Protein AF-A0A4Q3MB94-F1 (afdb_monomer_lite)

Foldseek 3Di:
DVVLVCLQPPPDDPFDKDADFFKDWDDKFKAELVRHTALEYEFFGKIKIKTKMAGHDDWDPFFKKKKKWKAASNPRHTAEIDILLAADPVGDLVCSCVDPQRHTDDRIWMKMWIFSGDWGFFHKIFMKMFMDRSHHPDPDTNMITPSRDMGGYDYPLEGDDGDDYTD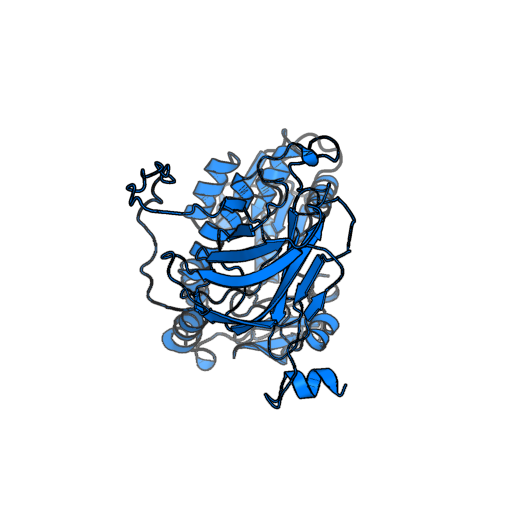IDMDIGDDDPDDDDDDDDDDDDPDDPDDPPDQDPCPGSYVLRVCCCLCVNPQVPPPNFAFDPAQLLPRHFDWDWDDDDSNWTKTAGPPQRKIFGGSAGDPVSVVPSCSDNVVVCCCVPQQLVCCVVPQQDDPDFDHSVVLLVVLCVQCPPPLEWEEEEEQCFLCSSLLSSCVNRVRYQGAYAHPDVVSVVNNCVRRVHHYDYDFLVVCVVVVAATLEYEYTAPLQQDLNNNVNQVSVVSRYDVNGDYYYGADADDPCQCVVCVNVRPSDDPPRRGIHDHPSSVD

Radius of gyration: 27.0 Å; chains: 1; bounding box: 69×57×75 Å

Structure (mmCIF, N/CA/C/O backbone):
data_AF-A0A4Q3MB94-F1
#
_entry.id   AF-A0A4Q3MB94-F1
#
loop_
_atom_site.group_PDB
_atom_site.id
_atom_site.type_symbol
_atom_site.label_atom_id
_atom_site.label_alt_id
_atom_site.label_comp_id
_atom_site.label_asym_id
_atom_site.label_entity_id
_atom_site.label_seq_id
_atom_site.pdbx_PDB_ins_code
_atom_site.Cartn_x
_atom_site.Cartn_y
_atom_site.Cartn_z
_atom_site.occupancy
_atom_site.B_iso_or_equiv
_atom_site.auth_seq_id
_atom_site.auth_comp_id
_atom_site.auth_asym_id
_atom_site.auth_atom_id
_atom_site.pdbx_PDB_model_num
ATOM 1 N N . PRO A 1 1 ? 1.533 -12.052 -34.685 1.00 38.78 1 PRO A N 1
ATOM 2 C CA . PRO A 1 1 ? 1.766 -13.422 -34.152 1.00 38.78 1 PRO A CA 1
ATOM 3 C C . PRO A 1 1 ? 3.109 -14.040 -34.579 1.00 38.78 1 PRO A C 1
ATOM 5 O O . PRO A 1 1 ? 3.791 -14.595 -33.728 1.00 38.78 1 PRO A O 1
ATOM 8 N N . SER A 1 2 ? 3.516 -13.922 -35.853 1.00 39.12 2 SER A N 1
ATOM 9 C CA . SER A 1 2 ? 4.799 -14.460 -36.348 1.00 39.12 2 SER A CA 1
ATOM 10 C C . SER A 1 2 ? 6.030 -13.709 -35.822 1.00 39.12 2 SER A C 1
ATOM 12 O O . SER A 1 2 ? 7.020 -14.343 -35.480 1.00 39.12 2 SER A O 1
ATOM 14 N N . THR A 1 3 ? 5.953 -12.384 -35.668 1.00 46.66 3 THR A N 1
ATOM 15 C CA . THR A 1 3 ? 7.092 -11.554 -35.234 1.00 46.66 3 THR A CA 1
ATOM 16 C C . THR A 1 3 ? 7.462 -11.766 -33.763 1.00 46.66 3 THR A C 1
ATOM 18 O O . THR A 1 3 ? 8.635 -11.872 -33.438 1.00 46.66 3 THR A O 1
ATOM 21 N N . ILE A 1 4 ? 6.472 -11.895 -32.870 1.00 41.09 4 ILE A N 1
ATOM 22 C CA . ILE A 1 4 ? 6.703 -12.106 -31.426 1.00 41.09 4 ILE A CA 1
ATOM 23 C C . ILE A 1 4 ? 7.358 -13.471 -31.179 1.00 41.09 4 ILE A C 1
ATOM 25 O O . ILE A 1 4 ? 8.322 -13.568 -30.427 1.00 41.09 4 ILE A O 1
ATOM 29 N N . LYS A 1 5 ? 6.896 -14.515 -31.879 1.00 41.28 5 LYS A N 1
ATOM 30 C CA . LYS A 1 5 ? 7.443 -15.870 -31.748 1.00 41.28 5 LYS A CA 1
ATOM 31 C C . LYS A 1 5 ? 8.888 -15.967 -32.266 1.00 41.28 5 LYS A C 1
ATOM 33 O O . LYS A 1 5 ? 9.725 -16.582 -31.619 1.00 41.28 5 LYS A O 1
ATOM 38 N N . GLN A 1 6 ? 9.203 -15.268 -33.362 1.00 44.19 6 GLN A N 1
ATOM 39 C CA . GLN A 1 6 ? 10.567 -15.165 -33.902 1.00 44.19 6 GLN A CA 1
ATOM 40 C C . GLN A 1 6 ? 11.529 -14.387 -32.985 1.00 44.19 6 GLN A C 1
ATOM 42 O O . GLN A 1 6 ? 12.688 -14.772 -32.864 1.00 44.19 6 GLN A O 1
ATOM 47 N N . ILE A 1 7 ? 11.055 -13.335 -32.303 1.00 48.28 7 ILE A N 1
ATOM 48 C CA . ILE A 1 7 ? 11.844 -12.580 -31.308 1.00 48.28 7 ILE A CA 1
ATOM 49 C C . ILE A 1 7 ? 12.162 -13.452 -30.077 1.00 48.28 7 ILE A C 1
ATOM 51 O O . ILE A 1 7 ? 13.262 -13.372 -29.530 1.00 48.28 7 ILE A O 1
ATOM 55 N N . MET A 1 8 ? 11.220 -14.301 -29.653 1.00 45.75 8 MET A N 1
ATOM 56 C CA . MET A 1 8 ? 11.361 -15.156 -28.467 1.00 45.75 8 MET A CA 1
ATOM 57 C C . MET A 1 8 ? 12.221 -16.412 -28.694 1.00 45.75 8 MET A C 1
ATOM 59 O O . MET A 1 8 ? 12.907 -16.846 -27.774 1.00 45.75 8 MET A O 1
ATOM 63 N N . GLU A 1 9 ? 12.216 -16.999 -29.896 1.00 44.31 9 GLU A N 1
ATOM 64 C CA . GLU A 1 9 ? 12.863 -18.296 -30.183 1.00 44.31 9 GLU A CA 1
ATOM 65 C C . GLU A 1 9 ? 14.359 -18.196 -30.561 1.00 44.31 9 GLU A C 1
ATOM 67 O O . GLU A 1 9 ? 14.967 -19.189 -30.953 1.00 44.31 9 GLU A O 1
ATOM 72 N N . GLY A 1 10 ? 14.993 -17.018 -30.453 1.00 45.28 10 GLY A N 1
ATOM 73 C CA . GLY A 1 10 ? 16.437 -16.834 -30.706 1.00 45.28 10 GLY A CA 1
ATOM 74 C C . GLY A 1 10 ? 16.885 -17.069 -32.160 1.00 45.28 10 GLY A C 1
ATOM 75 O O . GLY A 1 10 ? 18.055 -16.874 -32.494 1.00 45.28 10 GLY A O 1
ATOM 76 N N . GLY A 1 11 ? 15.957 -17.450 -33.039 1.00 36.31 11 GLY A N 1
ATOM 77 C CA . GLY A 1 11 ? 16.162 -17.660 -34.464 1.00 36.31 11 GLY A CA 1
ATOM 78 C C . GLY A 1 11 ? 16.053 -16.356 -35.244 1.00 36.31 11 GLY A C 1
ATOM 79 O O . GLY A 1 11 ? 15.014 -16.072 -35.825 1.00 36.31 11 GLY A O 1
ATOM 80 N N . GLY A 1 12 ? 17.141 -15.583 -35.263 1.00 44.78 12 GLY A N 1
ATOM 81 C CA . GLY A 1 12 ? 17.424 -14.578 -36.292 1.00 44.78 12 GLY A CA 1
ATOM 82 C C . GLY A 1 12 ? 16.349 -13.513 -36.516 1.00 44.78 12 GLY A C 1
ATOM 83 O O . GLY A 1 12 ? 15.660 -13.527 -37.531 1.00 44.78 12 GLY A O 1
ATOM 84 N N . THR A 1 13 ? 16.274 -12.515 -35.639 1.00 44.19 13 THR A N 1
ATOM 85 C CA . THR A 1 13 ? 15.632 -11.238 -35.976 1.00 44.19 13 THR A CA 1
ATOM 86 C C . THR A 1 13 ? 16.711 -10.213 -36.282 1.00 44.19 13 THR A C 1
ATOM 88 O O . THR A 1 13 ? 17.477 -9.828 -35.395 1.00 44.19 13 THR A O 1
ATOM 91 N N . GLU A 1 14 ? 16.782 -9.769 -37.536 1.00 51.38 14 GLU A N 1
ATOM 92 C CA . GLU A 1 14 ? 17.491 -8.544 -37.908 1.00 51.38 14 GLU A CA 1
ATOM 93 C C . GLU A 1 14 ? 17.065 -7.440 -36.932 1.00 51.38 14 GLU A C 1
ATOM 95 O O . GLU A 1 14 ? 15.876 -7.133 -36.807 1.00 51.38 14 GLU A O 1
ATOM 100 N N . LYS A 1 15 ? 18.011 -6.903 -36.155 1.00 64.88 15 LYS A N 1
ATOM 101 C CA . LYS A 1 15 ? 17.685 -5.902 -35.141 1.00 64.88 15 LYS A CA 1
ATOM 102 C C . LYS A 1 15 ? 17.065 -4.690 -35.835 1.00 64.88 15 LYS A C 1
ATOM 104 O O . LYS A 1 15 ? 17.734 -4.044 -36.639 1.00 64.88 15 LYS A O 1
ATOM 109 N N . GLN A 1 16 ? 15.810 -4.372 -35.524 1.00 67.44 16 GLN A N 1
ATOM 110 C CA . GLN A 1 16 ? 15.104 -3.289 -36.204 1.00 67.44 16 GLN A CA 1
ATOM 111 C C . GLN A 1 16 ? 15.682 -1.932 -35.797 1.00 67.44 16 GLN A C 1
ATOM 113 O O . GLN A 1 16 ? 15.709 -1.568 -34.616 1.00 67.44 16 GLN A O 1
ATOM 118 N N . VAL A 1 17 ? 16.153 -1.190 -36.798 1.00 79.69 17 VAL A N 1
ATOM 119 C CA . VAL A 1 17 ? 16.665 0.172 -36.654 1.00 79.69 17 VAL A CA 1
ATOM 120 C C . VAL A 1 17 ? 15.902 1.066 -37.623 1.00 79.69 17 VAL A C 1
ATOM 122 O O . VAL A 1 17 ? 15.986 0.896 -38.836 1.00 79.69 17 VAL A O 1
ATOM 125 N N . PHE A 1 18 ? 15.165 2.027 -37.081 1.00 78.19 18 PHE A N 1
ATOM 126 C CA . PHE A 1 18 ? 14.428 3.028 -37.840 1.00 78.19 18 PHE A CA 1
ATOM 127 C C . PHE A 1 18 ? 15.259 4.305 -37.892 1.00 78.19 18 PHE A C 1
ATOM 129 O O . PHE A 1 18 ? 15.728 4.765 -36.855 1.00 78.19 18 PHE A O 1
ATOM 136 N N . ARG A 1 19 ? 15.457 4.873 -39.085 1.00 86.88 19 ARG A N 1
ATOM 137 C CA . ARG A 1 19 ? 16.265 6.082 -39.306 1.00 86.88 19 ARG A CA 1
ATOM 138 C C . ARG A 1 19 ? 15.485 7.071 -40.157 1.00 86.88 19 ARG A C 1
ATOM 140 O O . ARG A 1 19 ? 14.988 6.694 -41.216 1.00 86.88 19 ARG A O 1
ATOM 147 N N . ARG A 1 20 ? 15.390 8.321 -39.707 1.00 78.38 20 ARG A N 1
ATOM 148 C CA . ARG A 1 20 ? 14.657 9.380 -40.421 1.00 78.38 20 ARG A CA 1
ATOM 149 C C . ARG A 1 20 ? 15.369 10.732 -40.426 1.00 78.38 20 ARG A C 1
ATOM 151 O O . ARG A 1 20 ? 15.092 11.543 -41.302 1.00 78.38 20 ARG A O 1
ATOM 158 N N . GLY A 1 21 ? 16.270 10.985 -39.479 1.00 72.62 21 GLY A N 1
ATOM 159 C CA . GLY A 1 21 ? 16.917 12.289 -39.327 1.00 72.62 21 GLY A CA 1
ATOM 160 C C . GLY A 1 21 ? 18.440 12.235 -39.298 1.00 72.62 21 GLY A C 1
ATOM 161 O O . GLY A 1 21 ? 19.020 11.175 -39.517 1.00 72.62 21 GLY A O 1
ATOM 162 N N . PRO A 1 22 ? 19.097 13.378 -39.034 1.00 90.25 22 PRO A N 1
ATOM 163 C CA . PRO A 1 22 ? 20.539 13.512 -39.221 1.00 90.25 22 PRO A CA 1
ATOM 164 C C . PRO A 1 22 ? 21.366 12.897 -38.086 1.00 90.25 22 PRO A C 1
ATOM 166 O O . PRO A 1 22 ? 22.579 12.804 -38.218 1.00 90.25 22 PRO A O 1
ATOM 169 N N . VAL A 1 23 ? 20.751 12.510 -36.963 1.00 92.94 23 VAL A N 1
ATOM 170 C CA . VAL A 1 23 ? 21.463 11.999 -35.782 1.00 92.94 23 VAL A CA 1
ATOM 171 C C . VAL A 1 23 ? 21.352 10.481 -35.708 1.00 92.94 23 VAL A C 1
ATOM 173 O O . VAL A 1 23 ? 20.250 9.935 -35.658 1.00 92.94 23 VAL A O 1
ATOM 176 N N . PHE A 1 24 ? 22.499 9.812 -35.639 1.00 94.50 24 PHE A N 1
ATOM 177 C CA . PHE A 1 24 ? 22.624 8.359 -35.648 1.00 94.50 24 PHE A CA 1
ATOM 178 C C . PHE A 1 24 ? 23.296 7.857 -34.377 1.00 94.50 24 PHE A C 1
ATOM 180 O O . PHE A 1 24 ? 24.235 8.475 -33.872 1.00 94.50 24 PHE A O 1
ATOM 187 N N . ILE A 1 25 ? 22.848 6.704 -33.889 1.00 94.69 25 ILE A N 1
ATOM 188 C CA . ILE A 1 25 ? 23.433 6.053 -32.712 1.00 94.69 25 ILE A CA 1
ATOM 189 C C . ILE A 1 25 ? 24.682 5.277 -33.158 1.00 94.69 25 ILE A C 1
ATOM 191 O O . ILE A 1 25 ? 24.613 4.423 -34.040 1.00 94.69 25 ILE A O 1
ATOM 195 N N . GLU A 1 26 ? 25.828 5.528 -32.535 1.00 93.81 26 GLU A N 1
ATOM 196 C CA . GLU A 1 26 ? 27.071 4.787 -32.790 1.00 93.81 26 GLU A CA 1
ATOM 197 C C . GLU A 1 26 ? 27.195 3.588 -31.852 1.00 93.81 26 GLU A C 1
ATOM 199 O O . GLU A 1 26 ? 27.333 2.448 -32.298 1.00 93.81 26 GLU A O 1
ATOM 204 N N . SER A 1 27 ? 27.078 3.831 -30.547 1.00 92.81 27 SER A N 1
ATOM 205 C CA . SER A 1 27 ? 27.132 2.794 -29.520 1.00 92.81 27 SER A CA 1
ATOM 206 C C . SER A 1 27 ? 26.180 3.102 -28.374 1.00 92.81 27 SER A C 1
ATOM 208 O O . SER A 1 27 ? 25.822 4.254 -28.121 1.00 92.81 27 SER A O 1
ATOM 210 N N . VAL A 1 28 ? 25.768 2.042 -27.683 1.00 94.44 28 VAL A N 1
ATOM 211 C CA . VAL A 1 28 ? 25.044 2.133 -26.417 1.00 94.44 28 VAL A CA 1
ATOM 212 C C . VAL A 1 28 ? 25.734 1.209 -25.433 1.00 94.44 28 VAL A C 1
ATOM 214 O O . VAL A 1 28 ? 25.935 0.032 -25.731 1.00 94.44 28 VAL A O 1
ATOM 217 N N . GLU A 1 29 ? 26.101 1.759 -24.286 1.00 95.31 29 GLU A N 1
ATOM 218 C CA . GLU A 1 29 ? 26.807 1.065 -23.214 1.00 95.31 29 GLU A CA 1
ATOM 219 C C . GLU A 1 29 ? 26.029 1.268 -21.913 1.00 95.31 29 GLU A C 1
ATOM 221 O O . GLU A 1 29 ? 25.601 2.382 -21.607 1.00 95.31 29 GLU A O 1
ATOM 226 N N . MET A 1 30 ? 25.824 0.186 -21.165 1.00 93.81 30 MET A N 1
ATOM 227 C CA . MET A 1 30 ? 25.237 0.232 -19.827 1.00 93.81 30 MET A CA 1
ATOM 228 C C . MET A 1 30 ? 26.349 0.107 -18.795 1.00 93.81 30 MET A C 1
ATOM 230 O O . MET A 1 30 ? 27.268 -0.686 -18.993 1.00 93.81 30 MET A O 1
ATOM 234 N N . PHE A 1 31 ? 26.261 0.880 -17.718 1.00 95.44 31 PHE A N 1
ATOM 235 C CA . PHE A 1 31 ? 27.210 0.844 -16.609 1.00 95.44 31 PHE A CA 1
ATOM 236 C C . PHE A 1 31 ? 26.470 0.549 -15.311 1.00 95.44 31 PHE A C 1
ATOM 238 O O . PHE A 1 31 ? 25.398 1.113 -15.065 1.00 95.44 31 PHE A O 1
ATOM 245 N N . ASP A 1 32 ? 27.046 -0.324 -14.493 1.00 91.38 32 ASP A N 1
ATOM 246 C CA . ASP A 1 32 ? 26.518 -0.662 -13.177 1.00 91.38 32 ASP A CA 1
ATOM 247 C C . ASP A 1 32 ? 26.828 0.422 -12.126 1.00 91.38 32 ASP A C 1
ATOM 249 O O . ASP A 1 32 ? 27.330 1.509 -12.424 1.00 91.38 32 ASP A O 1
ATOM 253 N N . ALA A 1 33 ? 26.526 0.123 -10.863 1.00 87.25 33 ALA A N 1
ATOM 254 C CA . ALA A 1 33 ? 26.744 1.039 -9.750 1.00 87.25 33 ALA A CA 1
ATOM 255 C C . ALA A 1 33 ? 28.218 1.299 -9.411 1.00 87.25 33 ALA A C 1
ATOM 257 O O . ALA A 1 33 ? 28.510 2.289 -8.740 1.00 87.25 33 ALA A O 1
ATOM 258 N N . ALA A 1 34 ? 29.135 0.429 -9.843 1.00 89.25 34 ALA A N 1
ATOM 259 C CA . ALA A 1 34 ? 30.570 0.668 -9.736 1.00 89.25 34 ALA A CA 1
ATOM 260 C C . ALA A 1 34 ? 31.085 1.553 -10.886 1.00 89.25 34 ALA A C 1
ATOM 262 O O . ALA A 1 34 ? 32.227 2.008 -10.841 1.00 89.25 34 ALA A O 1
ATOM 263 N N . GLY A 1 35 ? 30.241 1.841 -11.883 1.00 89.88 35 GLY A N 1
ATOM 264 C CA . GLY A 1 35 ? 30.627 2.548 -13.098 1.00 89.88 35 GLY A CA 1
ATOM 265 C C . GLY A 1 35 ? 31.312 1.640 -14.118 1.00 89.88 35 GLY A C 1
ATOM 266 O O . GLY A 1 35 ? 31.934 2.153 -15.047 1.00 89.88 35 GLY A O 1
ATOM 267 N N . GLU A 1 36 ? 31.199 0.318 -13.965 1.00 93.56 36 GLU A N 1
ATOM 268 C CA . GLU A 1 36 ? 31.790 -0.658 -14.876 1.00 93.56 36 GLU A CA 1
ATOM 269 C C . GLU A 1 36 ? 30.792 -1.043 -15.980 1.00 93.56 36 GLU A C 1
ATOM 271 O O . GLU A 1 36 ? 29.594 -1.186 -15.702 1.00 93.56 36 GLU A O 1
ATOM 276 N N . PRO A 1 37 ? 31.238 -1.215 -17.242 1.00 94.62 37 PRO A N 1
ATOM 277 C CA . PRO A 1 37 ? 30.371 -1.673 -18.321 1.00 94.62 37 PRO A CA 1
ATOM 278 C C . PRO A 1 37 ? 29.729 -3.023 -17.986 1.00 94.62 37 PRO A C 1
ATOM 280 O O . PRO A 1 37 ? 30.418 -4.033 -17.837 1.00 94.62 37 PRO A O 1
ATOM 283 N N . SER A 1 38 ? 28.402 -3.061 -17.903 1.00 93.19 38 SER A N 1
ATOM 284 C CA . SER A 1 38 ? 27.669 -4.268 -17.540 1.00 93.19 38 SER A CA 1
ATOM 285 C C . SER A 1 38 ? 26.251 -4.266 -18.099 1.00 93.19 38 SER A C 1
ATOM 287 O O . SER A 1 38 ? 25.512 -3.290 -17.997 1.00 93.19 38 SER A O 1
ATOM 289 N N . THR A 1 39 ? 25.840 -5.410 -18.647 1.00 91.69 39 THR A N 1
ATOM 290 C CA . THR A 1 39 ? 24.436 -5.718 -18.970 1.00 91.69 39 THR A CA 1
ATOM 291 C C . THR A 1 39 ? 23.754 -6.504 -17.852 1.00 91.69 39 THR A C 1
ATOM 293 O O . THR A 1 39 ? 22.649 -7.005 -18.038 1.00 91.69 39 THR A O 1
ATOM 296 N N . ARG A 1 40 ? 24.418 -6.668 -16.708 1.00 92.81 40 ARG A N 1
ATOM 297 C CA . ARG A 1 40 ? 23.874 -7.278 -15.501 1.00 92.81 40 ARG A CA 1
ATOM 298 C C . ARG A 1 40 ? 23.811 -6.205 -14.426 1.00 92.81 40 ARG A C 1
ATOM 300 O O . ARG A 1 40 ? 24.837 -5.754 -13.923 1.00 92.81 40 ARG A O 1
ATOM 307 N N . LEU A 1 41 ? 22.598 -5.778 -14.123 1.00 90.50 41 LEU A N 1
ATOM 308 C CA . LEU A 1 41 ? 22.312 -4.729 -13.161 1.00 90.50 41 LEU A CA 1
ATOM 309 C C . LEU A 1 41 ? 21.795 -5.339 -11.859 1.00 90.50 41 LEU A C 1
ATOM 311 O O . LEU A 1 41 ? 21.393 -6.499 -11.816 1.00 90.50 41 LEU A O 1
ATOM 315 N N . THR A 1 42 ? 21.783 -4.553 -10.791 1.00 84.81 42 THR A N 1
ATOM 316 C CA . THR A 1 42 ? 21.332 -5.007 -9.474 1.00 84.81 42 THR A CA 1
ATOM 317 C C . THR A 1 42 ? 20.206 -4.112 -8.988 1.00 84.81 42 THR A C 1
ATOM 319 O O . THR A 1 42 ? 20.331 -2.889 -9.025 1.00 84.81 42 THR A O 1
ATOM 322 N N . LEU A 1 43 ? 19.113 -4.717 -8.529 1.00 80.69 43 LEU A N 1
ATOM 323 C CA . LEU A 1 43 ? 17.942 -4.015 -8.008 1.00 80.69 43 LEU A CA 1
ATOM 324 C C . LEU A 1 43 ? 18.328 -2.942 -6.962 1.00 80.69 43 LEU A C 1
ATOM 326 O O . LEU A 1 43 ? 19.235 -3.133 -6.156 1.00 80.69 43 LEU A O 1
ATOM 330 N N . LEU A 1 44 ? 17.659 -1.788 -6.976 1.00 73.88 44 LEU A N 1
ATOM 331 C CA . LEU A 1 44 ? 17.930 -0.616 -6.123 1.00 73.88 44 LEU A CA 1
ATOM 332 C C . LEU A 1 44 ? 19.347 -0.021 -6.205 1.00 73.88 44 LEU A C 1
ATOM 334 O O . LEU A 1 44 ? 19.668 0.899 -5.451 1.00 73.88 44 LEU A O 1
ATOM 338 N N . LYS A 1 45 ? 20.214 -0.509 -7.094 1.00 83.25 45 LYS A N 1
ATOM 339 C CA . LYS A 1 45 ? 21.532 0.084 -7.325 1.00 83.25 45 LYS A CA 1
ATOM 340 C C . LYS A 1 45 ? 21.466 1.069 -8.489 1.00 83.25 45 LYS A C 1
ATOM 342 O O . LYS A 1 45 ? 20.701 0.828 -9.419 1.00 83.25 45 LYS A O 1
ATOM 347 N N . PRO A 1 46 ? 22.221 2.177 -8.458 1.00 87.38 46 PRO A N 1
ATOM 348 C CA . PRO A 1 46 ? 22.258 3.102 -9.580 1.00 87.38 46 PRO A CA 1
ATOM 349 C C . PRO A 1 46 ? 22.816 2.412 -10.826 1.00 87.38 46 PRO A C 1
ATOM 351 O O . PRO A 1 46 ? 23.611 1.477 -10.734 1.00 87.38 46 PRO A O 1
ATOM 354 N N . PHE A 1 47 ? 22.403 2.889 -11.991 1.00 93.00 47 PHE A N 1
ATOM 355 C CA . PHE A 1 47 ? 22.960 2.462 -13.269 1.00 93.00 47 PHE A CA 1
ATOM 356 C C . PHE A 1 47 ? 22.914 3.620 -14.258 1.00 93.00 47 PHE A C 1
ATOM 358 O O . PHE A 1 47 ? 22.177 4.593 -14.069 1.00 93.00 47 PHE A O 1
ATOM 365 N N . SER A 1 48 ? 23.689 3.527 -15.331 1.00 95.00 48 SER A N 1
ATOM 366 C CA . SER A 1 48 ? 23.623 4.515 -16.404 1.00 95.00 48 SER A CA 1
ATOM 367 C C . SER A 1 48 ? 23.615 3.876 -17.781 1.00 95.00 48 SER A C 1
ATOM 369 O O . SER A 1 48 ? 24.098 2.762 -17.979 1.00 95.00 48 SER A O 1
ATOM 371 N N . VAL A 1 49 ? 23.039 4.595 -18.740 1.00 95.25 49 VAL A N 1
ATOM 372 C CA . VAL A 1 49 ? 23.034 4.233 -20.157 1.00 95.25 49 VAL A CA 1
ATOM 373 C C . VAL A 1 49 ? 23.701 5.365 -20.922 1.00 95.25 49 VAL A C 1
ATOM 375 O O . VAL A 1 49 ? 23.168 6.474 -20.983 1.00 95.25 49 VAL A O 1
ATOM 378 N N . ARG A 1 50 ? 24.864 5.093 -21.512 1.00 96.06 50 ARG A N 1
ATOM 379 C CA . ARG A 1 50 ? 25.578 6.034 -22.376 1.00 96.06 50 ARG A CA 1
ATOM 380 C C . ARG A 1 50 ? 25.271 5.733 -23.832 1.00 96.06 50 ARG A C 1
ATOM 382 O O . ARG A 1 50 ? 25.437 4.606 -24.287 1.00 96.06 50 ARG A O 1
ATOM 389 N N . ILE A 1 51 ? 24.870 6.761 -24.565 1.00 96.19 51 ILE A N 1
ATOM 390 C CA . ILE A 1 51 ? 24.509 6.716 -25.979 1.00 96.19 51 ILE A CA 1
ATOM 391 C C . ILE A 1 51 ? 25.503 7.600 -26.720 1.00 96.19 51 ILE A C 1
ATOM 393 O O . 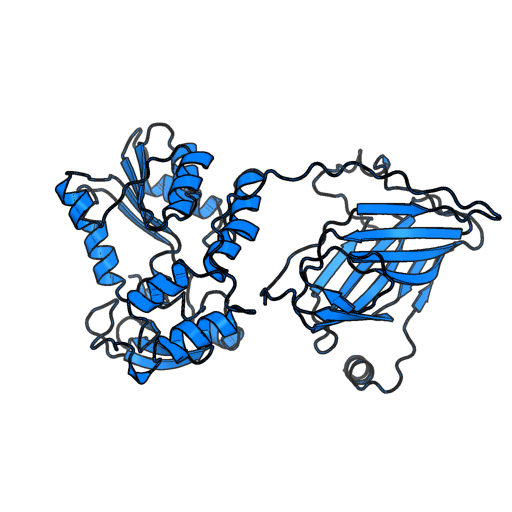ILE A 1 51 ? 25.440 8.826 -26.606 1.00 96.19 51 ILE A O 1
ATOM 397 N N . ARG A 1 52 ? 26.426 7.000 -27.473 1.00 96.19 52 ARG A N 1
ATOM 398 C CA . ARG A 1 52 ? 27.281 7.757 -28.394 1.00 96.19 52 ARG A CA 1
ATOM 399 C C . ARG A 1 52 ? 26.542 7.975 -29.697 1.00 96.19 52 ARG A C 1
ATOM 401 O O . ARG A 1 52 ? 25.874 7.066 -30.193 1.00 96.19 52 ARG A O 1
ATOM 408 N N . TYR A 1 53 ? 26.662 9.175 -30.240 1.00 95.56 53 TYR A N 1
ATOM 409 C CA . TYR A 1 53 ? 25.987 9.559 -31.463 1.00 95.56 53 TYR A CA 1
ATOM 410 C C . TYR A 1 53 ? 26.908 10.341 -32.388 1.00 95.56 53 TYR A C 1
ATOM 412 O O . TYR A 1 53 ? 27.842 11.021 -31.957 1.00 95.56 53 TYR A O 1
ATOM 420 N N . ARG A 1 54 ? 26.557 10.302 -33.668 1.00 95.69 54 ARG A N 1
ATOM 421 C CA . ARG A 1 54 ? 27.118 11.148 -34.718 1.00 95.69 54 ARG A CA 1
ATOM 422 C C . ARG A 1 54 ? 25.993 11.836 -35.469 1.00 95.69 54 ARG A C 1
ATOM 424 O O . ARG A 1 54 ? 24.904 11.280 -35.593 1.00 95.69 54 ARG A O 1
ATOM 431 N N . THR A 1 55 ? 26.267 13.023 -35.979 1.00 93.88 55 THR A N 1
ATOM 432 C CA . THR A 1 55 ? 25.329 13.798 -36.785 1.00 93.88 55 THR A CA 1
ATOM 433 C C . THR A 1 55 ? 25.883 13.932 -38.196 1.00 93.88 55 THR A C 1
ATOM 435 O O . THR A 1 55 ? 27.020 14.362 -38.377 1.00 93.88 55 THR A O 1
ATOM 438 N N . GLU A 1 56 ? 25.092 13.571 -39.200 1.00 92.56 56 GLU A N 1
ATOM 439 C CA . GLU A 1 56 ? 25.421 13.780 -40.609 1.00 92.56 56 GLU A CA 1
ATOM 440 C C . GLU A 1 56 ? 24.616 14.954 -41.174 1.00 92.56 56 GLU A C 1
ATOM 442 O O . GLU A 1 56 ? 23.417 15.082 -40.933 1.00 92.56 56 GLU A O 1
ATOM 447 N N . GLY A 1 57 ? 25.262 15.808 -41.967 1.00 89.38 57 GLY A N 1
ATOM 448 C CA . GLY A 1 57 ? 24.613 16.976 -42.564 1.00 89.38 57 GLY A CA 1
ATOM 449 C C . GLY A 1 57 ? 24.415 18.131 -41.577 1.00 89.38 57 GLY A C 1
ATOM 450 O O . GLY A 1 57 ? 25.267 18.393 -40.727 1.00 89.38 57 GLY A O 1
ATOM 451 N N . ALA A 1 58 ? 23.319 18.876 -41.740 1.00 87.50 58 ALA A N 1
ATOM 452 C CA . ALA A 1 58 ? 23.026 20.036 -40.903 1.00 87.50 58 ALA A CA 1
ATOM 453 C C . ALA A 1 58 ? 22.644 19.613 -39.475 1.00 87.50 58 ALA A C 1
ATOM 455 O O . ALA A 1 58 ? 21.843 18.697 -39.278 1.00 87.50 58 ALA A O 1
ATOM 456 N N . LEU A 1 59 ? 23.196 20.312 -38.479 1.00 88.12 59 LEU A N 1
ATOM 457 C CA . LEU A 1 59 ? 22.842 20.090 -37.079 1.00 88.12 59 LEU A CA 1
ATOM 458 C C . LEU A 1 59 ? 21.365 20.450 -36.840 1.00 88.12 59 LEU A C 1
ATOM 460 O O . LEU A 1 59 ? 20.923 21.504 -37.305 1.00 88.12 59 LEU A O 1
ATOM 464 N N . PRO A 1 60 ? 20.610 19.628 -36.091 1.00 88.50 60 PRO A N 1
ATOM 465 C CA . PRO A 1 60 ? 19.242 19.955 -35.724 1.00 88.50 60 PRO A CA 1
ATOM 466 C C . PRO A 1 60 ? 19.097 21.285 -34.982 1.00 88.50 60 PRO A C 1
ATOM 468 O O . PRO A 1 60 ? 19.911 21.638 -34.124 1.00 88.50 60 PRO A O 1
ATOM 471 N N . GLU A 1 61 ? 17.999 21.990 -35.256 1.00 87.81 61 GLU A N 1
ATOM 472 C CA . GLU A 1 61 ? 17.655 23.207 -34.521 1.00 87.81 61 GLU A CA 1
ATOM 473 C C . GLU A 1 61 ? 17.135 22.921 -33.106 1.00 87.81 61 GLU A C 1
ATOM 475 O O . GLU A 1 61 ? 17.397 23.691 -32.184 1.00 87.81 61 GLU A O 1
ATOM 480 N N . ALA A 1 62 ? 16.412 21.819 -32.914 1.00 88.75 62 ALA A N 1
ATOM 481 C CA . ALA A 1 62 ? 15.968 21.399 -31.592 1.00 88.75 62 ALA A CA 1
ATOM 482 C C . ALA A 1 62 ? 17.148 20.882 -30.754 1.00 88.75 62 ALA A C 1
ATOM 484 O O . ALA A 1 62 ? 18.145 20.379 -31.283 1.00 88.75 62 ALA A O 1
ATOM 485 N N . THR A 1 63 ? 17.024 20.957 -29.426 1.00 92.88 63 THR A N 1
ATOM 486 C CA . THR A 1 63 ? 17.963 20.245 -28.549 1.00 92.88 63 THR A CA 1
ATOM 487 C C . THR A 1 63 ? 17.828 18.734 -28.759 1.00 92.88 63 THR A C 1
ATOM 489 O O . THR A 1 63 ? 16.797 18.248 -29.227 1.00 92.88 63 THR A O 1
ATOM 492 N N . LEU A 1 64 ? 18.894 17.979 -28.505 1.00 93.81 64 LEU A N 1
ATOM 493 C CA . LEU A 1 64 ? 18.906 16.535 -28.698 1.00 93.81 64 LEU A CA 1
ATOM 494 C C . LEU A 1 64 ? 18.307 15.856 -27.469 1.00 93.81 64 LEU A C 1
ATOM 496 O O . LEU A 1 64 ? 18.704 16.137 -26.341 1.00 93.81 64 LEU A O 1
ATOM 500 N N . GLY A 1 65 ? 17.340 14.980 -27.703 1.00 92.25 65 GLY A N 1
ATOM 501 C CA . GLY A 1 65 ? 16.669 14.194 -26.684 1.00 92.25 65 GLY A CA 1
ATOM 502 C C . GLY A 1 65 ? 16.950 12.707 -26.834 1.00 92.25 65 GLY A C 1
ATOM 503 O O . GLY A 1 65 ? 17.376 12.232 -27.891 1.00 92.25 65 GLY A O 1
ATOM 504 N N . ALA A 1 66 ? 16.666 11.974 -25.764 1.00 93.56 66 ALA A N 1
ATOM 505 C CA . ALA A 1 66 ? 16.725 10.525 -25.725 1.00 93.56 66 ALA A CA 1
ATOM 506 C C . ALA A 1 66 ? 15.437 9.960 -25.124 1.00 93.56 66 ALA A C 1
ATOM 508 O O . ALA A 1 66 ? 14.799 10.559 -24.253 1.00 93.56 66 ALA A O 1
ATOM 509 N N . ALA A 1 67 ? 15.062 8.785 -25.603 1.00 89.75 67 ALA A N 1
ATOM 510 C CA . ALA A 1 67 ? 13.914 8.048 -25.120 1.00 89.75 67 ALA A CA 1
ATOM 511 C C . ALA A 1 67 ? 14.273 6.578 -24.992 1.00 89.75 67 ALA A C 1
ATOM 513 O O . ALA A 1 67 ? 14.916 6.007 -25.876 1.00 89.75 67 ALA A O 1
ATOM 514 N N . ILE A 1 68 ? 13.829 5.974 -23.898 1.00 91.31 68 ILE A N 1
ATOM 515 C CA . ILE A 1 68 ? 14.009 4.556 -23.632 1.00 91.31 68 ILE A CA 1
ATOM 516 C C . ILE A 1 68 ? 12.686 3.904 -23.251 1.00 91.31 68 ILE A C 1
ATOM 518 O O . ILE A 1 68 ? 11.832 4.520 -22.612 1.00 91.31 68 ILE A O 1
ATOM 522 N N . ALA A 1 69 ? 12.554 2.636 -23.619 1.00 86.00 69 ALA A N 1
ATOM 523 C CA . ALA A 1 69 ? 11.494 1.758 -23.150 1.00 86.00 69 ALA A CA 1
ATOM 524 C C . ALA A 1 69 ? 12.096 0.407 -22.763 1.00 86.00 69 ALA A C 1
ATOM 526 O O . ALA A 1 69 ? 12.949 -0.124 -23.478 1.00 86.00 69 ALA A O 1
ATOM 527 N N . VAL A 1 70 ? 11.656 -0.125 -21.629 1.00 87.88 70 VAL A N 1
ATOM 528 C CA . VAL A 1 70 ? 12.066 -1.414 -21.083 1.00 87.88 70 VAL A CA 1
ATOM 529 C C . VAL A 1 70 ? 10.871 -2.351 -21.127 1.00 87.88 70 VAL A C 1
ATOM 531 O O . VAL A 1 70 ? 9.795 -2.010 -20.630 1.00 87.88 70 VAL A O 1
ATOM 534 N N . ASN A 1 71 ? 11.072 -3.537 -21.691 1.00 84.00 71 ASN A N 1
ATOM 535 C CA . ASN A 1 71 ? 10.049 -4.570 -21.793 1.00 84.00 71 ASN A CA 1
ATOM 536 C C . ASN A 1 71 ? 10.581 -5.896 -21.256 1.00 84.00 71 ASN A C 1
ATOM 538 O O . ASN A 1 71 ? 11.769 -6.189 -21.401 1.00 84.00 71 ASN A O 1
ATOM 542 N N . GLY A 1 72 ? 9.711 -6.712 -20.663 1.00 78.88 72 GLY A N 1
ATOM 543 C CA . GLY A 1 72 ? 10.058 -8.082 -20.298 1.00 78.88 72 GLY A CA 1
ATOM 544 C C . GLY A 1 72 ? 10.486 -8.874 -21.533 1.00 78.88 72 GLY A C 1
ATOM 545 O O . GLY A 1 72 ? 9.896 -8.746 -22.607 1.00 78.88 72 GLY A O 1
ATOM 546 N N . ARG A 1 73 ? 11.549 -9.675 -21.421 1.00 79.75 73 ARG A N 1
ATOM 547 C CA . ARG A 1 73 ? 12.088 -10.406 -22.579 1.00 79.75 73 ARG A CA 1
ATOM 548 C C . ARG A 1 73 ? 11.120 -11.459 -23.126 1.00 79.75 73 ARG A C 1
ATOM 550 O O . ARG A 1 73 ? 11.083 -11.692 -24.330 1.00 79.75 73 ARG A O 1
ATOM 557 N N . TYR A 1 74 ? 10.370 -12.106 -22.240 1.00 71.88 74 TYR A N 1
ATOM 558 C CA . TYR A 1 74 ? 9.587 -13.299 -22.567 1.00 71.88 74 TYR A CA 1
ATOM 559 C C . TYR A 1 74 ? 8.101 -13.019 -22.789 1.00 71.88 74 TYR A C 1
ATOM 561 O O . TYR A 1 74 ? 7.442 -13.759 -23.508 1.00 71.88 74 TYR A O 1
ATOM 569 N N . ASP A 1 75 ? 7.570 -11.956 -22.197 1.00 70.25 75 ASP A N 1
ATOM 570 C CA . ASP A 1 75 ? 6.163 -11.565 -22.305 1.00 70.25 75 ASP A CA 1
ATOM 571 C C . ASP A 1 75 ? 5.971 -10.248 -23.074 1.00 70.25 75 ASP A C 1
ATOM 573 O O . ASP A 1 75 ? 4.841 -9.877 -23.388 1.00 70.25 75 ASP A O 1
ATOM 577 N N . LEU A 1 76 ? 7.070 -9.546 -23.388 1.00 68.69 76 LEU A N 1
ATOM 578 C CA . LEU A 1 76 ? 7.090 -8.198 -23.963 1.00 68.69 76 LEU A CA 1
ATOM 579 C C . LEU A 1 76 ? 6.315 -7.167 -23.131 1.00 68.69 76 LEU A C 1
ATOM 581 O O . LEU A 1 76 ? 6.040 -6.066 -23.623 1.00 68.69 76 LEU A O 1
ATOM 585 N N . ALA A 1 77 ? 5.994 -7.485 -21.872 1.00 71.19 77 ALA A N 1
ATOM 586 C CA . ALA A 1 77 ? 5.221 -6.613 -21.008 1.00 71.19 77 ALA A CA 1
ATOM 587 C C . ALA A 1 77 ? 5.970 -5.285 -20.834 1.00 71.19 77 ALA A C 1
ATOM 589 O O . ALA A 1 77 ? 7.183 -5.303 -20.604 1.00 71.19 77 ALA A O 1
ATOM 590 N N . PRO A 1 78 ? 5.304 -4.128 -20.977 1.00 69.31 78 PRO A N 1
ATOM 591 C CA . PRO A 1 78 ? 5.939 -2.844 -20.726 1.00 69.31 78 PRO A CA 1
ATOM 592 C C . PRO A 1 78 ? 6.283 -2.739 -19.239 1.00 69.31 78 PRO A C 1
ATOM 594 O O . PRO A 1 78 ? 5.418 -2.895 -18.381 1.00 69.31 78 PRO A O 1
ATOM 597 N N . VAL A 1 79 ? 7.554 -2.478 -18.944 1.00 77.12 79 VAL A N 1
ATOM 598 C CA . VAL A 1 79 ? 8.076 -2.401 -17.572 1.00 77.12 79 VAL A CA 1
ATOM 599 C C . VAL A 1 79 ? 8.318 -0.952 -17.188 1.00 77.12 79 VAL A C 1
ATOM 601 O O . VAL A 1 79 ? 7.852 -0.501 -16.148 1.00 77.12 79 VAL A O 1
ATOM 604 N N . ALA A 1 80 ? 9.029 -0.207 -18.033 1.00 78.31 80 ALA A N 1
ATOM 605 C CA . ALA A 1 80 ? 9.344 1.187 -17.763 1.00 78.31 80 ALA A CA 1
ATOM 606 C C . ALA A 1 80 ? 9.610 1.974 -19.038 1.00 78.31 80 ALA A C 1
ATOM 608 O O . ALA A 1 80 ? 9.934 1.421 -20.087 1.00 78.31 80 ALA A O 1
ATOM 609 N N . GLN A 1 81 ? 9.505 3.293 -18.926 1.00 81.81 81 GLN A N 1
ATOM 610 C CA . GLN A 1 81 ? 9.783 4.215 -20.012 1.00 81.81 81 GLN A CA 1
ATOM 611 C C . GLN A 1 81 ? 10.281 5.549 -19.464 1.00 81.81 81 GLN A C 1
ATOM 613 O O . GLN A 1 81 ? 9.869 5.980 -18.386 1.00 81.81 81 GLN A O 1
ATOM 618 N N . PHE A 1 82 ? 11.163 6.198 -20.214 1.00 84.19 82 PHE A N 1
ATOM 619 C CA . PHE A 1 82 ? 11.684 7.520 -19.890 1.00 84.19 82 PHE A CA 1
ATOM 620 C C . PHE A 1 82 ? 11.919 8.304 -21.177 1.00 84.19 82 PHE A C 1
ATOM 622 O O . PHE A 1 82 ? 12.454 7.769 -22.147 1.00 84.19 82 PHE A O 1
ATOM 629 N N . PHE A 1 83 ? 11.536 9.580 -21.173 1.00 85.12 83 PHE A N 1
ATOM 630 C CA . PHE A 1 83 ? 11.607 10.454 -22.339 1.00 85.12 83 PHE A CA 1
ATOM 631 C C . PHE A 1 83 ? 12.069 11.839 -21.903 1.00 85.12 83 PHE A C 1
ATOM 633 O O . PHE A 1 83 ? 11.397 12.486 -21.102 1.00 85.12 83 PHE A O 1
ATOM 640 N N . THR A 1 84 ? 13.168 12.337 -22.467 1.00 87.94 84 THR A N 1
ATOM 641 C CA . THR A 1 84 ? 13.629 13.705 -22.166 1.00 87.94 84 THR A CA 1
ATOM 642 C C . THR A 1 84 ? 12.691 14.780 -22.720 1.00 87.94 84 THR A C 1
ATOM 644 O O . THR A 1 84 ? 12.696 15.914 -22.243 1.00 87.94 84 THR A O 1
ATOM 647 N N . GLN A 1 85 ? 11.886 14.435 -23.732 1.00 84.69 85 GLN A N 1
ATOM 648 C CA . GLN A 1 85 ? 10.964 15.367 -24.385 1.00 84.69 85 GLN A CA 1
ATOM 649 C C . GLN A 1 85 ? 9.729 15.705 -23.544 1.00 84.69 85 GLN A C 1
ATOM 651 O O . GLN A 1 85 ? 9.039 16.679 -23.826 1.00 84.69 85 GLN A O 1
ATOM 656 N N . ASN A 1 86 ? 9.434 14.911 -22.514 1.00 82.44 86 ASN A N 1
ATOM 657 C CA . ASN A 1 86 ? 8.318 15.195 -21.625 1.00 82.44 86 ASN A CA 1
ATOM 658 C C . ASN A 1 86 ? 8.688 16.335 -20.670 1.00 82.44 86 ASN A C 1
ATOM 660 O O . ASN A 1 86 ? 9.806 16.391 -20.157 1.00 82.44 86 ASN A O 1
ATOM 664 N N . ILE A 1 87 ? 7.731 17.226 -20.412 1.00 76.38 87 ILE A N 1
ATOM 665 C CA . ILE A 1 87 ? 7.863 18.253 -19.373 1.00 76.38 87 ILE A CA 1
ATOM 666 C C . ILE A 1 87 ? 7.833 17.535 -18.021 1.00 76.38 87 ILE A C 1
ATOM 668 O O . ILE A 1 87 ? 6.884 16.796 -17.741 1.00 76.38 87 ILE A O 1
ATOM 672 N N . ARG A 1 88 ? 8.879 17.701 -17.203 1.00 77.06 88 ARG A N 1
ATOM 673 C CA . ARG A 1 88 ? 8.936 17.083 -15.871 1.00 77.06 88 ARG A CA 1
ATOM 674 C C . ARG A 1 88 ? 7.928 17.750 -14.926 1.00 77.06 88 ARG A C 1
ATOM 676 O O . ARG A 1 88 ? 7.614 18.921 -15.117 1.00 77.06 88 ARG A O 1
ATOM 683 N N . PRO A 1 89 ? 7.472 17.070 -13.857 1.00 71.75 89 PRO A N 1
ATOM 684 C CA . PRO A 1 89 ? 6.580 17.674 -12.858 1.00 71.75 89 PRO A CA 1
ATOM 685 C C . PRO A 1 89 ? 7.131 18.947 -12.190 1.00 71.75 89 PRO A C 1
ATOM 687 O O . PRO A 1 89 ? 6.371 19.735 -11.640 1.00 71.75 89 PRO A O 1
ATOM 690 N N . THR 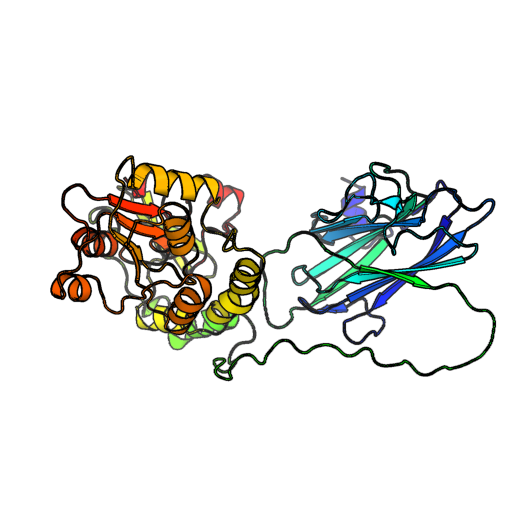A 1 90 ? 8.451 19.140 -12.227 1.00 73.19 90 THR A N 1
ATOM 691 C CA . THR A 1 90 ? 9.169 20.306 -11.693 1.00 73.19 90 THR A CA 1
ATOM 692 C C . THR A 1 90 ? 9.375 21.425 -12.721 1.00 73.19 90 THR A C 1
ATOM 694 O O . THR A 1 90 ? 9.986 22.444 -12.404 1.00 73.19 90 THR A O 1
ATOM 697 N N . GLU A 1 91 ? 8.883 21.256 -13.949 1.00 75.06 91 GLU A N 1
ATOM 698 C CA . GLU A 1 91 ? 9.062 22.181 -15.069 1.00 75.06 91 GLU A CA 1
ATOM 699 C C . GLU A 1 91 ? 7.719 22.716 -15.577 1.00 75.06 91 GLU A C 1
ATOM 701 O O . GLU A 1 91 ? 6.664 22.112 -15.388 1.00 75.06 91 GLU A O 1
ATOM 706 N N . THR A 1 92 ? 7.766 23.847 -16.280 1.00 80.12 92 THR A N 1
ATOM 707 C CA . THR A 1 92 ? 6.644 24.368 -17.066 1.00 80.12 92 THR A CA 1
ATOM 708 C C . THR A 1 92 ? 7.015 24.375 -18.544 1.00 80.12 92 THR A C 1
ATOM 710 O O . THR A 1 92 ? 8.168 24.152 -18.920 1.00 80.12 92 THR A O 1
ATOM 713 N N . ARG A 1 93 ? 6.041 24.648 -19.417 1.00 76.94 93 ARG A N 1
ATOM 714 C CA . ARG A 1 93 ? 6.297 24.755 -20.858 1.00 76.94 93 ARG A CA 1
ATOM 715 C C . ARG A 1 93 ? 7.261 25.901 -21.185 1.00 76.94 93 ARG A C 1
ATOM 717 O O . ARG A 1 93 ? 8.023 25.792 -22.135 1.00 76.94 93 ARG A O 1
ATOM 724 N N . GLU A 1 94 ? 7.246 26.960 -20.383 1.00 78.88 94 GLU A N 1
ATOM 725 C CA . GLU A 1 94 ? 8.105 28.137 -20.512 1.00 78.88 94 GLU A CA 1
ATOM 726 C C . GLU A 1 94 ? 9.520 27.885 -19.978 1.00 78.88 94 GLU A C 1
ATOM 728 O O . GLU A 1 94 ? 10.479 28.417 -20.527 1.00 78.88 94 GLU A O 1
ATOM 733 N N . SER A 1 95 ? 9.677 27.074 -18.923 1.00 79.81 95 SER A N 1
ATOM 734 C CA . SER A 1 95 ? 11.000 26.754 -18.367 1.00 79.81 95 SER A CA 1
ATOM 735 C C . SER A 1 95 ? 11.684 25.564 -19.045 1.00 79.81 95 SER A C 1
ATOM 737 O O . SER A 1 95 ? 12.894 25.395 -18.885 1.00 79.81 95 SER A O 1
ATOM 739 N N . TYR A 1 96 ? 10.941 24.778 -19.833 1.00 80.44 96 TYR A N 1
ATOM 740 C CA . TYR A 1 96 ? 11.410 23.545 -20.465 1.00 80.44 96 TYR A CA 1
ATOM 741 C C . TYR A 1 96 ? 12.700 23.735 -21.276 1.00 80.44 96 TYR A C 1
ATOM 743 O O . TYR A 1 96 ? 13.676 23.023 -21.047 1.00 80.44 96 TYR A O 1
ATOM 751 N N . ASP A 1 97 ? 12.743 24.721 -22.178 1.00 81.69 97 ASP A N 1
ATOM 752 C CA . ASP A 1 97 ? 13.902 24.963 -23.054 1.00 81.69 97 ASP A CA 1
ATOM 753 C C . ASP A 1 97 ? 15.130 25.502 -22.300 1.00 81.69 97 ASP A C 1
ATOM 755 O O . ASP A 1 97 ? 16.249 25.483 -22.818 1.00 81.69 97 ASP A O 1
ATOM 759 N N . HIS A 1 98 ? 14.935 25.980 -21.069 1.00 81.31 98 HIS A N 1
ATOM 760 C CA . HIS A 1 98 ? 15.980 26.559 -20.228 1.00 81.31 98 HIS A CA 1
ATOM 761 C C . HIS A 1 98 ? 16.621 25.547 -19.272 1.00 81.31 98 HIS A C 1
ATOM 763 O O . HIS A 1 98 ? 17.590 25.885 -18.584 1.00 81.31 98 HIS A O 1
ATOM 769 N N . ALA A 1 99 ? 16.117 24.311 -19.219 1.00 80.44 99 ALA A N 1
ATOM 770 C CA . ALA A 1 99 ? 16.689 23.283 -18.367 1.00 80.44 99 ALA A CA 1
ATOM 771 C C . ALA A 1 99 ? 18.132 22.945 -18.785 1.00 80.44 99 ALA A C 1
ATOM 773 O O . ALA A 1 99 ? 18.476 22.854 -19.966 1.00 80.44 99 ALA A O 1
ATOM 774 N N . GLN A 1 100 ? 19.012 22.765 -17.793 1.00 80.56 100 GLN A N 1
ATOM 775 C CA . GLN A 1 100 ? 20.457 22.624 -18.024 1.00 80.56 100 GLN A CA 1
ATOM 776 C C . GLN A 1 100 ? 20.817 21.415 -18.899 1.00 80.56 100 GLN A C 1
ATOM 778 O O . GLN A 1 100 ? 21.837 21.431 -19.592 1.00 80.56 100 GLN A O 1
ATOM 783 N N . ASP A 1 101 ? 19.966 20.394 -18.886 1.00 81.19 101 ASP A N 1
ATOM 784 C CA . ASP A 1 101 ? 20.075 19.152 -19.636 1.00 81.19 101 ASP A CA 1
ATOM 785 C C . ASP A 1 101 ? 19.378 19.197 -21.013 1.00 81.19 101 ASP A C 1
ATOM 787 O O . ASP A 1 101 ? 19.153 18.153 -21.630 1.00 81.19 101 ASP A O 1
ATOM 791 N N . ARG A 1 102 ? 19.045 20.383 -21.538 1.00 88.38 102 ARG A N 1
ATOM 792 C CA . ARG A 1 102 ? 18.604 20.593 -22.928 1.00 88.38 102 ARG A CA 1
ATOM 793 C C . ARG A 1 102 ? 19.767 21.128 -23.757 1.00 88.38 102 ARG A C 1
ATOM 795 O O . ARG A 1 102 ? 20.009 22.331 -23.836 1.00 88.38 102 ARG A O 1
ATOM 802 N N . LYS A 1 103 ? 20.541 20.224 -24.363 1.00 90.06 103 LYS A N 1
ATOM 803 C CA . LYS A 1 103 ? 21.711 20.581 -25.186 1.00 90.06 103 LYS A CA 1
ATOM 804 C C . LYS A 1 103 ? 21.479 20.247 -26.652 1.00 90.06 103 LYS A C 1
ATOM 806 O O . LYS A 1 103 ? 20.855 19.244 -26.977 1.00 90.06 103 LYS A O 1
ATOM 811 N N . ARG A 1 104 ? 21.978 21.095 -27.553 1.00 90.88 104 ARG A N 1
ATOM 812 C CA . ARG A 1 104 ? 21.953 20.838 -29.003 1.00 90.88 104 ARG A CA 1
ATOM 813 C C . ARG A 1 104 ? 22.901 19.701 -29.367 1.00 90.88 104 ARG A C 1
ATOM 815 O O . ARG A 1 104 ? 23.923 19.517 -28.709 1.00 90.88 104 ARG A O 1
ATOM 822 N N . ALA A 1 105 ? 22.558 18.971 -30.425 1.00 89.75 105 ALA A N 1
ATOM 823 C CA . ALA A 1 105 ? 23.454 17.978 -30.997 1.00 89.75 105 ALA A CA 1
ATOM 824 C C . ALA A 1 105 ? 24.728 18.648 -31.538 1.00 89.75 105 ALA A C 1
ATOM 826 O O . ALA A 1 105 ? 24.677 19.735 -32.118 1.00 89.75 105 ALA A O 1
ATOM 827 N N . THR A 1 106 ? 25.861 17.975 -31.378 1.00 91.88 106 THR A N 1
ATOM 828 C CA . THR A 1 106 ? 27.136 18.303 -32.030 1.00 91.88 106 THR A CA 1
ATOM 829 C C . THR A 1 106 ? 27.389 17.352 -33.206 1.00 91.88 106 THR A C 1
ATOM 831 O O . THR A 1 106 ? 26.605 16.434 -33.450 1.00 91.88 106 THR A O 1
ATOM 834 N N . GLY A 1 107 ? 28.480 17.545 -33.960 1.00 89.75 107 GLY A N 1
ATOM 835 C CA . GLY A 1 107 ? 28.856 16.623 -35.049 1.00 89.75 107 GLY A CA 1
ATOM 836 C C . GLY A 1 107 ? 29.041 15.175 -34.571 1.00 89.75 107 GLY A C 1
ATOM 837 O O . GLY A 1 107 ? 28.681 14.235 -35.268 1.00 89.75 107 GLY A O 1
ATOM 838 N N . SER A 1 108 ? 29.515 14.998 -33.340 1.00 93.62 108 SER A N 1
ATOM 839 C CA . SER A 1 108 ? 29.482 13.742 -32.588 1.00 93.62 108 SER A CA 1
ATOM 840 C C . SER A 1 108 ? 29.507 14.042 -31.091 1.00 93.62 108 SER A C 1
ATOM 842 O O . SER A 1 108 ? 30.008 15.096 -30.681 1.00 93.62 108 SER A O 1
ATOM 844 N N . GLY A 1 109 ? 28.998 13.137 -30.262 1.00 93.88 109 GLY A N 1
ATOM 845 C CA . GLY A 1 109 ? 28.967 13.318 -28.811 1.00 93.88 109 GLY A CA 1
ATOM 846 C C . GLY A 1 109 ? 28.381 12.123 -28.070 1.00 93.88 109 GLY A C 1
ATOM 847 O O . GLY A 1 109 ? 28.132 11.072 -28.661 1.00 93.88 109 GLY A O 1
ATOM 848 N N . ALA A 1 110 ? 28.154 12.287 -26.766 1.00 94.12 110 ALA A N 1
ATOM 849 C CA . ALA A 1 110 ? 27.460 11.291 -25.959 1.00 94.12 110 ALA A CA 1
ATOM 850 C C . ALA A 1 110 ? 26.371 11.915 -25.079 1.00 94.12 110 ALA A C 1
ATOM 852 O O . ALA A 1 110 ? 26.540 13.015 -24.547 1.00 94.12 110 ALA A O 1
ATOM 853 N N . ILE A 1 111 ? 25.277 11.174 -24.910 1.00 93.75 111 ILE A N 1
ATOM 854 C CA . ILE A 1 111 ? 24.242 11.419 -23.902 1.00 93.75 111 ILE A CA 1
ATOM 855 C C . ILE A 1 111 ? 24.348 10.307 -22.872 1.00 93.75 111 ILE A C 1
ATOM 857 O O . ILE A 1 111 ? 24.293 9.134 -23.239 1.00 93.75 111 ILE A O 1
ATOM 861 N N . THR A 1 112 ? 24.474 10.659 -21.596 1.00 94.19 112 THR A N 1
ATOM 862 C CA . THR A 1 112 ? 24.426 9.679 -20.509 1.00 94.19 112 THR A CA 1
ATOM 863 C C . THR A 1 112 ? 23.164 9.900 -19.689 1.00 94.19 112 THR A C 1
ATOM 865 O O . THR A 1 112 ? 22.946 10.981 -19.138 1.00 94.19 112 THR A O 1
ATOM 868 N N . LEU A 1 113 ? 22.325 8.868 -19.633 1.00 93.19 113 LEU A N 1
ATOM 869 C CA . LEU A 1 113 ? 21.156 8.802 -18.766 1.00 93.19 113 LEU A CA 1
ATOM 870 C C . LEU A 1 113 ? 21.577 8.131 -17.462 1.00 93.19 113 LEU A C 1
ATOM 872 O O . LEU A 1 113 ? 22.004 6.979 -17.487 1.00 93.19 113 LEU A O 1
ATOM 876 N N . ASN A 1 114 ? 21.471 8.841 -16.343 1.00 90.94 114 ASN A N 1
ATOM 877 C CA . ASN A 1 114 ? 21.820 8.324 -15.025 1.00 90.94 114 ASN A CA 1
ATOM 878 C C . ASN A 1 114 ? 20.542 8.059 -14.243 1.00 90.94 114 ASN A C 1
ATOM 880 O O . ASN A 1 114 ? 19.743 8.970 -14.014 1.00 90.94 114 ASN A O 1
ATOM 884 N N . PHE A 1 115 ? 20.377 6.816 -13.814 1.00 86.94 115 PHE A N 1
ATOM 885 C CA . PHE A 1 115 ? 19.239 6.379 -13.029 1.00 86.94 115 PHE A CA 1
ATOM 886 C C . PHE A 1 115 ? 19.704 6.136 -11.591 1.00 86.94 115 PHE A C 1
ATOM 888 O O . PHE A 1 115 ? 20.681 5.411 -11.378 1.00 86.94 115 PHE A O 1
ATOM 895 N N . PRO A 1 116 ? 19.024 6.718 -10.589 1.00 79.69 116 PRO A N 1
ATOM 896 C CA . PRO A 1 116 ? 19.435 6.603 -9.192 1.00 79.69 116 PRO A CA 1
ATOM 897 C C . PRO A 1 116 ? 19.290 5.173 -8.659 1.00 79.69 116 PRO A C 1
ATOM 899 O O . PRO A 1 116 ? 19.971 4.803 -7.705 1.00 79.69 116 PRO A O 1
ATOM 902 N N . ALA A 1 117 ? 18.429 4.365 -9.282 1.00 81.88 117 ALA A N 1
ATOM 903 C CA . ALA A 1 117 ? 18.197 2.977 -8.923 1.00 81.88 117 ALA A CA 1
ATOM 904 C C . ALA A 1 117 ? 17.652 2.173 -10.112 1.00 81.88 117 ALA A C 1
ATOM 906 O O . ALA A 1 117 ? 16.849 2.670 -10.903 1.00 81.88 117 ALA A O 1
ATOM 907 N N . VAL A 1 118 ? 18.039 0.901 -10.194 1.00 80.81 118 VAL A N 1
ATOM 908 C CA . VAL A 1 118 ? 17.341 -0.117 -10.978 1.00 80.81 118 VAL A CA 1
ATOM 909 C C . VAL A 1 118 ? 16.051 -0.448 -10.256 1.00 80.81 118 VAL A C 1
ATOM 911 O O . VAL A 1 118 ? 16.053 -0.941 -9.128 1.00 80.81 118 VAL A O 1
ATOM 914 N N . LEU A 1 119 ? 14.949 -0.181 -10.929 1.00 73.06 119 LEU A N 1
ATOM 915 C CA . LEU A 1 119 ? 13.614 -0.309 -10.390 1.00 73.06 119 LEU A CA 1
ATOM 916 C C . LEU A 1 119 ? 12.824 -1.334 -11.209 1.00 73.06 119 LEU A C 1
ATOM 918 O O . LEU A 1 119 ? 11.709 -1.066 -11.618 1.00 73.06 119 LEU A O 1
ATOM 922 N N . PHE A 1 120 ? 13.395 -2.501 -11.490 1.00 74.81 120 PHE A N 1
ATOM 923 C CA . PHE A 1 120 ? 12.709 -3.595 -12.188 1.00 74.81 120 PHE A CA 1
ATOM 924 C C . PHE A 1 120 ? 12.947 -4.885 -11.409 1.00 74.81 120 PHE A C 1
ATOM 926 O O . PHE A 1 120 ? 13.984 -5.006 -10.759 1.00 74.81 120 PHE A O 1
ATOM 933 N N . ARG A 1 121 ? 12.006 -5.836 -11.463 1.00 73.88 121 ARG A N 1
ATOM 934 C CA . ARG A 1 121 ? 12.167 -7.145 -10.806 1.00 73.88 121 ARG A CA 1
ATOM 935 C C . ARG A 1 121 ? 13.417 -7.863 -11.325 1.00 73.88 121 ARG A C 1
ATOM 937 O O . ARG A 1 121 ? 13.977 -7.503 -12.359 1.00 73.88 121 ARG A O 1
ATOM 944 N N . LYS A 1 122 ? 13.838 -8.924 -10.643 1.00 82.75 122 LYS A N 1
ATOM 945 C CA . LYS A 1 122 ? 14.800 -9.841 -11.244 1.00 82.75 122 LYS A CA 1
ATOM 946 C C . LYS A 1 122 ? 14.225 -10.461 -12.510 1.00 82.75 122 LYS A C 1
ATOM 948 O O . LYS A 1 122 ? 13.082 -10.916 -12.542 1.00 82.75 122 LYS A O 1
ATOM 953 N N . GLY A 1 123 ? 15.046 -10.505 -13.548 1.00 84.56 123 GLY A N 1
ATOM 954 C CA . GLY A 1 123 ? 14.640 -11.023 -14.843 1.00 84.56 123 GLY A CA 1
ATOM 955 C C . GLY A 1 123 ? 15.524 -10.529 -15.972 1.00 84.56 123 GLY A C 1
ATOM 956 O O . GLY A 1 123 ? 16.531 -9.855 -15.756 1.00 84.56 123 GLY A O 1
ATOM 957 N N . GLU A 1 124 ? 15.130 -10.879 -17.190 1.00 86.38 124 GLU A N 1
ATOM 958 C CA . GLU A 1 124 ? 15.752 -10.388 -18.414 1.00 86.38 124 GLU A CA 1
ATOM 959 C C . GLU A 1 124 ? 14.809 -9.446 -19.151 1.00 86.38 124 GLU A C 1
ATOM 961 O O . GLU A 1 124 ? 13.600 -9.684 -19.246 1.00 86.38 124 GLU A O 1
ATOM 966 N N . TYR A 1 125 ? 15.391 -8.400 -19.725 1.00 88.75 125 TYR A N 1
ATOM 967 C CA . TYR A 1 125 ? 14.658 -7.295 -20.311 1.00 88.75 125 TYR A CA 1
ATOM 968 C C . TYR A 1 125 ? 15.221 -6.910 -21.671 1.00 88.75 125 TYR A C 1
ATOM 970 O O . TYR A 1 125 ? 16.430 -6.974 -21.911 1.00 88.75 125 TYR A O 1
ATOM 978 N N . PHE A 1 126 ? 14.330 -6.447 -22.541 1.00 89.06 126 PHE A N 1
ATOM 979 C CA . PHE A 1 126 ? 14.683 -5.682 -23.723 1.00 89.06 126 PHE A CA 1
ATOM 980 C C . PHE A 1 126 ? 14.732 -4.195 -23.390 1.00 89.06 126 PHE A C 1
ATOM 982 O O . PHE A 1 126 ? 13.821 -3.662 -22.761 1.00 89.06 126 PHE A O 1
ATOM 989 N N . LEU A 1 127 ? 15.756 -3.513 -23.891 1.00 90.56 127 LEU A N 1
ATOM 990 C CA . LEU A 1 127 ? 15.841 -2.061 -23.942 1.00 90.56 127 LEU A CA 1
ATOM 991 C C . LEU A 1 127 ? 15.672 -1.609 -25.398 1.00 90.56 127 LEU A C 1
ATOM 993 O O . LEU A 1 127 ? 16.457 -1.961 -26.287 1.00 90.56 127 LEU A O 1
ATOM 997 N N . SER A 1 128 ? 14.638 -0.805 -25.621 1.00 88.06 128 SER A N 1
ATOM 998 C CA . SER A 1 128 ? 14.468 0.011 -26.819 1.00 88.06 128 SER A CA 1
ATOM 999 C C . SER A 1 128 ? 14.992 1.413 -26.555 1.00 88.06 128 SER A C 1
ATOM 1001 O O . SER A 1 128 ? 14.813 1.944 -25.458 1.00 88.06 128 SER A O 1
ATOM 1003 N N . LEU A 1 129 ? 15.614 2.025 -27.557 1.00 93.25 129 LEU A N 1
ATOM 1004 C CA . LEU A 1 129 ? 16.276 3.314 -27.399 1.00 93.25 129 LEU A CA 1
ATOM 1005 C C . LEU A 1 129 ? 16.147 4.155 -28.659 1.00 93.25 129 LEU A C 1
ATOM 1007 O O . LEU A 1 129 ? 16.354 3.647 -29.757 1.00 93.25 129 LEU A O 1
ATOM 1011 N N . GLY A 1 130 ? 15.866 5.445 -28.508 1.00 91.31 130 GLY A N 1
ATOM 1012 C CA . GLY A 1 130 ? 15.874 6.378 -29.624 1.00 91.31 130 GLY A CA 1
ATOM 1013 C C . GLY A 1 130 ? 16.451 7.741 -29.284 1.00 91.31 130 GLY A C 1
ATOM 1014 O O . GLY A 1 130 ? 16.389 8.191 -28.141 1.00 91.31 130 GLY A O 1
ATOM 1015 N N . LEU A 1 131 ? 16.997 8.384 -30.313 1.00 93.88 131 LEU A N 1
ATOM 1016 C CA . LEU A 1 131 ? 17.388 9.790 -30.323 1.00 93.88 131 LEU A CA 1
ATOM 1017 C C . LEU A 1 131 ? 16.339 10.589 -31.086 1.00 93.88 131 LEU A C 1
ATOM 1019 O O . LEU A 1 131 ? 15.853 10.144 -32.126 1.00 93.88 131 LEU A O 1
ATOM 1023 N N . LEU A 1 132 ? 15.993 11.764 -30.578 1.00 92.94 132 LEU A N 1
ATOM 1024 C CA . LEU A 1 132 ? 14.858 12.546 -31.068 1.00 92.94 132 LEU A CA 1
ATOM 1025 C C . LEU A 1 132 ? 15.074 14.056 -30.867 1.00 92.94 132 LEU A C 1
ATOM 1027 O O . LEU A 1 132 ? 15.925 14.448 -30.064 1.00 92.94 132 LEU A O 1
ATOM 1031 N N . PRO A 1 133 ? 14.316 14.924 -31.560 1.00 90.38 133 PRO A N 1
ATOM 1032 C CA . PRO A 1 133 ? 14.193 16.326 -31.186 1.00 90.38 133 PRO A CA 1
ATOM 1033 C C . PRO A 1 133 ? 13.589 16.425 -29.784 1.00 90.38 133 PRO A C 1
ATOM 1035 O O . PRO A 1 133 ? 12.509 15.895 -29.533 1.00 90.38 133 PRO A O 1
ATOM 1038 N N . ASN A 1 134 ? 14.262 17.113 -28.869 1.00 89.00 134 ASN A N 1
ATOM 1039 C CA . ASN A 1 134 ? 13.793 17.310 -27.502 1.00 89.00 134 ASN A CA 1
ATOM 1040 C C . ASN A 1 134 ? 12.734 18.425 -27.473 1.00 89.00 134 ASN A C 1
ATOM 1042 O O . ASN A 1 134 ? 12.988 19.555 -27.063 1.00 89.00 134 ASN A O 1
ATOM 1046 N N . THR A 1 135 ? 11.563 18.123 -28.029 1.00 84.94 135 THR A N 1
ATOM 1047 C CA . THR A 1 135 ? 10.454 19.063 -28.202 1.00 84.94 135 THR A CA 1
ATOM 1048 C C . THR A 1 135 ? 9.195 18.460 -27.581 1.00 84.94 135 THR A C 1
ATOM 1050 O O . THR A 1 135 ? 8.811 17.356 -27.979 1.00 84.94 135 THR A O 1
ATOM 1053 N N . PRO A 1 136 ? 8.517 19.153 -26.645 1.00 81.06 136 PRO A N 1
ATOM 1054 C CA . PRO A 1 136 ? 7.357 18.600 -25.956 1.00 81.06 136 PRO A CA 1
ATOM 1055 C C . PRO A 1 136 ? 6.258 18.118 -26.904 1.00 81.06 136 PRO A C 1
ATOM 1057 O O . PRO A 1 136 ? 5.747 18.881 -27.723 1.00 81.06 136 PRO A O 1
ATOM 1060 N N . GLY A 1 137 ? 5.877 16.846 -26.761 1.00 70.50 137 GLY A N 1
ATOM 1061 C CA . GLY A 1 137 ? 4.826 16.210 -27.561 1.00 70.50 137 GLY A CA 1
ATOM 1062 C C . GLY A 1 137 ? 5.244 15.767 -28.969 1.00 70.50 137 GLY A C 1
ATOM 1063 O O . GLY A 1 137 ? 4.399 15.252 -29.699 1.00 70.50 137 GLY A O 1
ATOM 1064 N N . SER A 1 138 ? 6.514 15.935 -29.355 1.00 75.25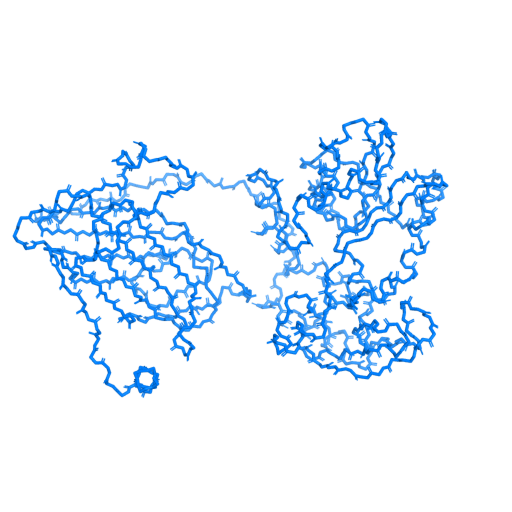 138 SER A N 1
ATOM 1065 C CA . SER A 1 138 ? 7.063 15.286 -30.552 1.00 75.25 138 SER A CA 1
ATOM 1066 C C . SER A 1 138 ? 7.123 13.772 -30.340 1.00 75.25 138 SER A C 1
ATOM 1068 O O . SER A 1 138 ? 7.292 13.315 -29.221 1.00 75.25 138 SER A O 1
ATOM 1070 N N . TRP A 1 139 ? 6.982 12.963 -31.385 1.00 74.31 139 TRP A N 1
ATOM 1071 C CA . TRP A 1 139 ? 7.214 11.508 -31.313 1.00 74.31 139 TRP A CA 1
ATOM 1072 C C . TRP A 1 139 ? 8.004 11.012 -32.526 1.00 74.31 139 TRP A C 1
ATOM 1074 O O . TRP A 1 139 ? 7.934 9.850 -32.919 1.00 74.31 139 TRP A O 1
ATOM 1084 N N . GLU A 1 140 ? 8.762 11.927 -33.125 1.00 81.06 140 GLU A N 1
ATOM 1085 C CA . GLU A 1 140 ? 9.570 11.693 -34.311 1.00 81.06 140 GLU A CA 1
ATOM 1086 C C . GLU A 1 140 ? 11.019 11.425 -33.911 1.00 81.06 140 GLU A C 1
ATOM 1088 O O . GLU A 1 140 ? 11.671 12.264 -33.293 1.00 81.06 140 GLU A O 1
ATOM 1093 N N . PHE A 1 141 ? 11.536 10.253 -34.266 1.00 84.38 141 PHE A N 1
ATOM 1094 C CA . PHE A 1 141 ? 12.894 9.841 -33.923 1.00 84.38 141 PHE A CA 1
ATOM 1095 C C . PHE A 1 141 ? 13.862 10.113 -35.074 1.00 84.38 141 PHE A C 1
ATOM 1097 O O . PHE A 1 141 ? 13.562 9.826 -36.233 1.00 84.38 141 PHE A O 1
ATOM 1104 N N . TYR A 1 142 ? 15.061 10.601 -34.755 1.00 90.31 142 TYR A N 1
ATOM 1105 C CA . TYR A 1 142 ? 16.173 10.628 -35.704 1.00 90.31 142 TYR A CA 1
ATOM 1106 C C . TYR A 1 142 ? 16.663 9.206 -35.995 1.00 90.31 142 TYR A C 1
ATOM 1108 O O . TYR A 1 142 ? 16.726 8.804 -37.159 1.00 90.31 142 TYR A O 1
ATOM 1116 N N . GLU A 1 143 ? 16.904 8.433 -34.932 1.00 91.19 143 GLU A N 1
ATOM 1117 C CA . GLU A 1 143 ? 17.128 6.990 -34.974 1.00 91.19 143 GLU A CA 1
ATOM 1118 C C . GLU A 1 143 ? 16.416 6.326 -33.788 1.00 91.19 143 GLU A C 1
ATOM 1120 O O . GLU A 1 143 ? 16.502 6.815 -32.662 1.00 91.19 143 GLU A O 1
ATOM 1125 N N . TYR A 1 144 ? 15.736 5.205 -34.028 1.00 86.88 144 TYR A N 1
ATOM 1126 C CA . TYR A 1 144 ? 15.101 4.377 -33.003 1.00 86.88 144 TYR A CA 1
ATOM 1127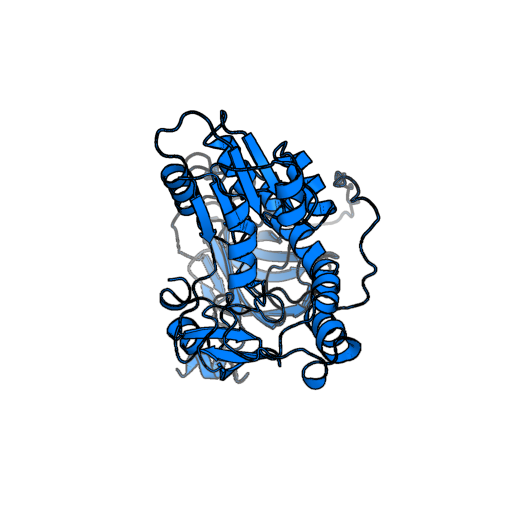 C C . TYR A 1 144 ? 15.480 2.908 -33.188 1.00 86.88 144 TYR A C 1
ATOM 1129 O O . TYR A 1 144 ? 15.408 2.357 -34.285 1.00 86.88 144 TYR A O 1
ATOM 1137 N N . ARG A 1 145 ? 15.882 2.265 -32.097 1.00 88.50 145 ARG A N 1
ATOM 1138 C CA . ARG A 1 145 ? 16.299 0.868 -32.024 1.00 88.50 145 ARG A CA 1
ATOM 1139 C C . ARG A 1 145 ? 15.308 0.116 -31.150 1.00 88.50 145 ARG A C 1
ATOM 1141 O O . ARG A 1 145 ? 15.317 0.274 -29.930 1.00 88.50 145 ARG A O 1
ATOM 1148 N N . HIS A 1 146 ? 14.453 -0.684 -31.777 1.00 84.06 146 HIS A N 1
ATOM 1149 C CA . HIS A 1 146 ? 13.380 -1.405 -31.095 1.00 84.06 146 HIS A CA 1
ATOM 1150 C C . HIS A 1 146 ? 13.874 -2.769 -30.595 1.00 84.06 146 HIS A C 1
ATOM 1152 O O . HIS A 1 146 ? 14.454 -3.523 -31.376 1.00 84.06 146 HIS A O 1
ATOM 1158 N N . PHE A 1 147 ? 13.686 -3.065 -29.303 1.00 79.56 147 PHE A N 1
ATOM 1159 C CA . PHE A 1 147 ? 14.114 -4.312 -28.638 1.00 79.56 147 PHE A CA 1
ATOM 1160 C C . PHE A 1 147 ? 15.558 -4.736 -28.956 1.00 79.56 147 PHE A C 1
ATOM 1162 O O . PHE A 1 147 ? 15.873 -5.906 -29.161 1.00 79.56 147 PHE A O 1
ATOM 1169 N N . HIS A 1 148 ? 16.457 -3.756 -29.037 1.00 82.94 148 HIS A N 1
ATOM 1170 C CA . HIS A 1 148 ? 17.774 -3.947 -29.642 1.00 82.94 148 HIS A CA 1
ATOM 1171 C C . HIS A 1 148 ? 18.841 -4.430 -28.650 1.00 82.94 148 HIS A C 1
ATOM 1173 O O . HIS A 1 148 ? 19.823 -5.078 -29.046 1.00 82.94 148 HIS A O 1
ATOM 1179 N N . TYR A 1 149 ? 18.665 -4.087 -27.374 1.00 88.56 149 TYR A N 1
ATOM 1180 C CA . TYR A 1 149 ? 19.604 -4.369 -26.293 1.00 88.56 149 TYR A CA 1
ATOM 1181 C C . TYR A 1 149 ? 18.947 -5.276 -25.261 1.00 88.56 149 TYR A C 1
ATOM 1183 O O . TYR A 1 149 ? 17.757 -5.142 -24.992 1.00 88.56 149 TYR A O 1
ATOM 1191 N N . ILE A 1 150 ? 19.728 -6.188 -24.689 1.00 90.44 150 ILE A N 1
ATOM 1192 C CA . ILE A 1 150 ? 19.274 -7.120 -23.657 1.00 90.44 150 ILE A CA 1
ATOM 1193 C C . ILE A 1 150 ? 20.103 -6.865 -22.405 1.00 90.44 150 ILE A C 1
ATOM 1195 O O . ILE A 1 150 ? 21.321 -6.701 -22.499 1.00 90.44 150 ILE A O 1
ATOM 1199 N N . PHE A 1 151 ? 19.448 -6.845 -21.252 1.00 92.31 151 PHE A N 1
ATOM 1200 C CA . PHE A 1 151 ? 20.110 -6.802 -19.954 1.00 92.31 151 PHE A CA 1
ATOM 1201 C C . PHE A 1 151 ? 19.346 -7.653 -18.940 1.00 92.31 151 PHE A C 1
ATOM 1203 O O . PHE A 1 151 ? 18.163 -7.948 -19.125 1.00 92.31 151 PHE A O 1
ATOM 1210 N N . SER A 1 152 ? 20.030 -8.062 -17.878 1.00 91.44 152 SER A N 1
ATOM 1211 C CA . SER A 1 152 ? 19.439 -8.777 -16.754 1.00 91.44 152 SER A CA 1
ATOM 1212 C C . SER A 1 152 ? 19.488 -7.922 -15.499 1.00 91.44 152 SER A C 1
ATOM 1214 O O . SER A 1 152 ? 20.436 -7.163 -15.294 1.00 91.44 152 SER A O 1
ATOM 1216 N N . VAL A 1 153 ? 18.498 -8.088 -14.636 1.00 87.81 153 VAL A N 1
ATOM 1217 C CA . VAL A 1 153 ? 18.510 -7.541 -13.281 1.00 87.81 153 VAL A CA 1
ATOM 1218 C C . VAL A 1 153 ? 18.604 -8.701 -12.307 1.00 87.81 153 VAL A C 1
ATOM 1220 O O . VAL A 1 153 ? 17.817 -9.642 -12.393 1.00 87.81 153 VAL A O 1
ATOM 1223 N N . ASP A 1 154 ? 19.563 -8.621 -11.395 1.00 83.69 154 ASP A N 1
ATOM 1224 C CA . ASP A 1 154 ? 19.685 -9.514 -10.251 1.00 83.69 154 ASP A CA 1
ATOM 1225 C C . ASP A 1 154 ? 19.071 -8.874 -8.999 1.00 83.69 154 ASP A C 1
ATOM 1227 O O . ASP A 1 154 ? 19.083 -7.647 -8.828 1.00 83.69 154 ASP A O 1
ATOM 1231 N N . ASP A 1 155 ? 18.570 -9.716 -8.094 1.00 64.56 155 ASP A N 1
ATOM 1232 C CA . ASP A 1 155 ? 18.061 -9.272 -6.797 1.00 64.56 155 ASP A CA 1
ATOM 1233 C C . ASP A 1 155 ? 19.193 -8.686 -5.953 1.00 64.56 155 ASP A C 1
ATOM 1235 O O . ASP A 1 155 ? 20.274 -9.262 -5.828 1.00 64.56 155 ASP A O 1
ATOM 1239 N N . ALA A 1 156 ? 18.909 -7.589 -5.259 1.00 56.44 156 ALA A N 1
ATOM 1240 C CA . ALA A 1 156 ? 19.798 -7.045 -4.234 1.00 56.44 156 ALA A CA 1
ATOM 1241 C C . ALA A 1 156 ? 19.594 -7.711 -2.861 1.00 56.44 156 ALA A C 1
ATOM 1243 O O . ALA A 1 156 ? 19.766 -7.065 -1.828 1.00 56.44 156 ALA A O 1
ATOM 1244 N N . GLY A 1 157 ? 19.164 -8.978 -2.843 1.00 46.41 157 GLY A N 1
ATOM 1245 C CA . GLY A 1 157 ? 18.679 -9.645 -1.629 1.00 46.41 157 GLY A CA 1
ATOM 1246 C C . GLY A 1 157 ? 17.305 -9.139 -1.166 1.00 46.41 157 GLY A C 1
ATOM 1247 O O . GLY A 1 157 ? 17.014 -9.125 0.026 1.00 46.41 157 GLY A O 1
ATOM 1248 N N . MET A 1 158 ? 16.484 -8.651 -2.101 1.00 42.78 158 MET A N 1
ATOM 1249 C CA . MET A 1 158 ? 15.088 -8.258 -1.897 1.00 42.78 158 MET A CA 1
ATOM 1250 C C . MET A 1 158 ? 14.320 -8.594 -3.178 1.00 42.78 158 MET A C 1
ATOM 1252 O O . MET A 1 158 ? 14.779 -8.219 -4.252 1.00 42.78 158 MET A O 1
ATOM 1256 N N . ASP A 1 159 ? 13.183 -9.281 -3.067 1.00 43.19 159 ASP A N 1
ATOM 1257 C CA . ASP A 1 159 ? 12.259 -9.520 -4.183 1.00 43.19 159 ASP A CA 1
ATOM 1258 C C . ASP A 1 159 ? 11.126 -8.490 -4.065 1.00 43.19 159 ASP A C 1
ATOM 1260 O O . ASP A 1 159 ? 10.372 -8.491 -3.088 1.00 43.19 159 ASP A O 1
ATOM 1264 N N . VAL A 1 160 ? 11.090 -7.517 -4.979 1.00 47.69 160 VAL A N 1
ATOM 1265 C CA . VAL A 1 160 ? 10.216 -6.335 -4.891 1.00 47.69 160 VAL A CA 1
ATOM 1266 C C . VAL A 1 160 ? 9.202 -6.382 -6.033 1.00 47.69 160 VAL A C 1
ATOM 1268 O O . VAL A 1 160 ? 9.571 -6.403 -7.204 1.00 47.69 160 VAL A O 1
ATOM 1271 N N . GLY A 1 161 ? 7.908 -6.385 -5.699 1.00 44.97 161 GLY A N 1
ATOM 1272 C CA . GLY A 1 161 ? 6.809 -6.696 -6.622 1.00 44.97 161 GLY A CA 1
ATOM 1273 C C . GLY A 1 161 ? 6.473 -5.649 -7.694 1.00 44.97 161 GLY A C 1
ATOM 1274 O O . GLY A 1 161 ? 5.770 -5.984 -8.643 1.00 44.97 161 GLY A O 1
ATOM 1275 N N . ALA A 1 162 ? 6.956 -4.410 -7.628 1.00 51.97 162 ALA A N 1
ATOM 1276 C CA . ALA A 1 162 ? 6.789 -3.429 -8.710 1.00 51.97 162 ALA A CA 1
ATOM 1277 C C . ALA A 1 162 ? 7.667 -2.206 -8.469 1.00 51.97 162 ALA A C 1
ATOM 1279 O O . ALA A 1 162 ? 7.805 -1.779 -7.321 1.00 51.97 162 ALA A O 1
ATOM 1280 N N . PRO A 1 163 ? 8.214 -1.604 -9.533 1.00 45.91 163 PRO A N 1
ATOM 1281 C CA . PRO A 1 163 ? 8.223 -0.138 -9.525 1.00 45.91 163 PRO A CA 1
ATOM 1282 C C . PRO A 1 163 ? 7.954 0.548 -10.884 1.00 45.91 163 PRO A C 1
ATOM 1284 O O . PRO A 1 163 ? 8.584 0.291 -11.902 1.00 45.91 163 PRO A O 1
ATOM 1287 N N . ILE A 1 164 ? 6.926 1.400 -10.841 1.00 48.56 164 ILE A N 1
ATOM 1288 C CA . ILE A 1 164 ? 6.836 2.851 -11.123 1.00 48.56 164 ILE A CA 1
ATOM 1289 C C . ILE A 1 164 ? 8.004 3.545 -11.876 1.00 48.56 164 ILE A C 1
ATOM 1291 O O . ILE A 1 164 ? 9.179 3.249 -11.694 1.00 48.56 164 ILE A O 1
ATOM 1295 N N . PHE A 1 165 ? 7.602 4.544 -12.679 1.00 40.78 165 PHE A N 1
ATOM 1296 C CA . PHE A 1 165 ? 8.352 5.492 -13.518 1.00 40.78 165 PHE A CA 1
ATOM 1297 C C . PHE A 1 165 ? 9.749 5.921 -13.038 1.00 40.78 165 PHE A C 1
ATOM 1299 O O . PHE A 1 165 ? 9.957 6.317 -11.895 1.00 40.78 165 PHE A O 1
ATOM 1306 N N . LEU A 1 166 ? 10.681 5.932 -13.996 1.00 50.62 166 LEU A N 1
ATOM 1307 C CA . LEU A 1 166 ? 12.071 6.346 -13.830 1.00 50.62 166 LEU A CA 1
ATOM 1308 C C . LEU A 1 166 ? 12.193 7.872 -13.772 1.00 50.62 166 LEU A C 1
ATOM 1310 O O . LEU A 1 166 ? 11.747 8.567 -14.687 1.00 50.62 166 LEU A O 1
ATOM 1314 N N . GLU A 1 167 ? 12.901 8.378 -12.766 1.00 53.94 167 GLU A N 1
ATOM 1315 C CA . GLU A 1 167 ? 13.461 9.727 -12.791 1.00 53.94 167 GLU A CA 1
ATOM 1316 C C . GLU A 1 167 ? 14.955 9.621 -13.102 1.00 53.94 167 GLU A C 1
ATOM 1318 O O . GLU A 1 167 ? 15.707 8.966 -12.379 1.00 53.94 167 GLU A O 1
ATOM 1323 N N . ALA A 1 168 ? 15.381 10.209 -14.218 1.00 59.94 168 ALA A N 1
ATOM 1324 C CA . ALA A 1 168 ? 16.770 10.173 -14.657 1.00 59.94 168 ALA A CA 1
ATOM 1325 C C . ALA A 1 168 ? 17.359 11.581 -14.696 1.00 59.94 168 ALA A C 1
ATOM 1327 O O . ALA A 1 168 ? 16.691 12.533 -15.113 1.00 59.94 168 ALA A O 1
ATOM 1328 N N . SER A 1 169 ? 18.634 11.699 -14.329 1.00 76.06 169 SER A N 1
ATOM 1329 C CA . SER A 1 169 ? 19.427 12.892 -14.620 1.00 76.06 169 SER A CA 1
ATOM 1330 C C . SER A 1 169 ? 20.229 12.681 -15.902 1.00 76.06 169 SER A C 1
ATOM 1332 O O . SER A 1 169 ? 20.757 11.597 -16.164 1.00 76.06 169 SER A O 1
ATOM 1334 N N . VAL A 1 170 ? 20.302 13.717 -16.735 1.00 77.75 170 VAL A N 1
ATOM 1335 C CA . VAL A 1 170 ? 20.913 13.634 -18.066 1.00 77.75 170 VAL A CA 1
ATOM 1336 C C . VAL A 1 170 ? 22.159 14.508 -18.117 1.00 77.75 170 VAL A C 1
ATOM 1338 O O . VAL A 1 170 ? 22.116 15.685 -17.759 1.00 77.75 170 VAL A O 1
ATOM 1341 N N . SER A 1 171 ? 23.270 13.937 -18.582 1.00 82.81 171 SER A N 1
ATOM 1342 C CA . SER A 1 171 ? 24.536 14.645 -18.793 1.00 82.81 171 SER A CA 1
ATOM 1343 C C . SER A 1 171 ? 25.055 14.469 -20.226 1.00 82.81 171 SER A C 1
ATOM 1345 O O . SER A 1 171 ? 24.731 13.494 -20.909 1.00 82.81 171 SER A O 1
ATOM 1347 N N . TYR A 1 172 ? 25.856 15.436 -20.689 1.00 75.81 172 TYR A N 1
ATOM 1348 C CA . TYR A 1 172 ? 26.389 15.499 -22.055 1.00 75.81 172 TYR A CA 1
ATOM 1349 C C . TYR A 1 172 ? 27.914 15.615 -22.035 1.00 75.81 172 TYR A C 1
ATOM 1351 O O . TYR A 1 172 ? 28.464 16.407 -21.270 1.00 75.81 172 TYR A O 1
ATOM 1359 N N . GLU A 1 173 ? 28.581 14.876 -22.921 1.00 77.69 173 GLU A N 1
ATOM 1360 C CA . GLU A 1 173 ? 30.034 14.924 -23.118 1.00 77.69 173 GLU A CA 1
ATOM 1361 C C . GLU A 1 173 ? 30.352 15.264 -24.588 1.00 77.69 173 GLU A C 1
ATOM 1363 O O . GLU A 1 173 ? 29.780 14.675 -25.511 1.00 77.69 173 GLU A O 1
ATOM 1368 N N . ALA A 1 174 ? 31.274 16.207 -24.817 1.00 53.72 174 ALA A N 1
ATOM 1369 C CA . ALA A 1 174 ? 31.830 16.494 -26.141 1.00 53.72 174 ALA A CA 1
ATOM 1370 C C . ALA A 1 174 ? 33.101 15.658 -26.362 1.00 53.72 174 ALA A C 1
ATOM 1372 O O . ALA A 1 174 ? 33.972 15.616 -25.493 1.00 53.72 174 ALA A O 1
ATOM 1373 N N . ALA A 1 175 ? 33.232 15.010 -27.522 1.00 40.25 175 ALA A N 1
ATOM 1374 C CA . ALA A 1 175 ? 34.424 14.229 -27.843 1.00 40.25 175 ALA A CA 1
ATOM 1375 C C . ALA A 1 175 ? 35.642 15.155 -28.034 1.00 40.25 175 ALA A C 1
ATOM 1377 O O . ALA A 1 175 ? 35.697 15.927 -28.991 1.00 40.25 175 ALA A O 1
ATOM 1378 N N . GLN A 1 176 ? 36.629 15.075 -27.137 1.00 42.91 176 GLN A N 1
ATOM 1379 C CA . GLN A 1 176 ? 37.923 15.738 -27.316 1.00 42.91 176 GLN A CA 1
ATOM 1380 C C . GLN A 1 176 ? 38.831 14.897 -28.222 1.00 42.91 176 GLN A C 1
ATOM 1382 O O . GLN A 1 176 ? 39.075 13.720 -27.958 1.00 42.91 176 GLN A O 1
ATOM 1387 N N . HIS A 1 177 ? 39.374 15.513 -29.274 1.00 41.25 177 HIS A N 1
ATOM 1388 C CA . HIS A 1 177 ? 40.558 14.996 -29.957 1.00 41.25 177 HIS A CA 1
ATOM 1389 C C . HIS A 1 177 ? 41.802 15.339 -29.123 1.00 41.25 177 HIS A C 1
ATOM 1391 O O . HIS A 1 177 ? 42.154 16.508 -29.008 1.00 41.25 177 HIS A O 1
ATOM 1397 N N . GLY A 1 178 ? 42.488 14.314 -28.606 1.00 40.25 178 GLY A N 1
ATOM 1398 C CA . GLY A 1 178 ? 43.909 14.387 -28.241 1.00 40.25 178 GLY A CA 1
ATOM 1399 C C . GLY A 1 178 ? 44.264 14.756 -26.791 1.00 40.25 178 GLY A C 1
ATOM 1400 O O . GLY A 1 178 ? 44.162 15.904 -26.390 1.00 40.25 178 GLY A O 1
ATOM 1401 N N . GLN A 1 179 ? 44.798 13.745 -26.091 1.00 40.97 179 GLN A N 1
ATOM 1402 C CA . GLN A 1 179 ? 45.750 13.738 -24.962 1.00 40.97 179 GLN A CA 1
ATOM 1403 C C . GLN A 1 179 ? 45.522 14.640 -23.730 1.00 40.97 179 GLN A C 1
ATOM 1405 O O . GLN A 1 179 ? 45.758 15.842 -23.746 1.00 40.97 179 GLN A O 1
ATOM 1410 N N . GLY A 1 180 ? 45.293 13.976 -22.590 1.00 36.38 180 GLY A N 1
ATOM 1411 C CA . GLY A 1 180 ? 45.579 14.512 -21.257 1.00 36.38 180 GLY A CA 1
ATOM 1412 C C . GLY A 1 180 ? 44.717 13.875 -20.170 1.00 36.38 180 GLY A C 1
ATOM 1413 O O . GLY A 1 180 ? 43.564 14.249 -20.007 1.00 36.38 180 GLY A O 1
ATOM 1414 N N . ARG A 1 181 ? 45.267 12.916 -19.409 1.00 39.88 181 ARG A N 1
ATOM 1415 C CA . ARG A 1 181 ? 44.662 12.452 -18.147 1.00 39.88 181 ARG A CA 1
ATOM 1416 C C . ARG A 1 181 ? 44.614 13.635 -17.175 1.00 39.88 181 ARG A C 1
ATOM 1418 O O . ARG A 1 181 ? 45.668 14.124 -16.780 1.00 39.88 181 ARG A O 1
ATOM 1425 N N . THR A 1 182 ? 43.423 14.042 -16.755 1.00 33.69 182 THR A N 1
ATOM 1426 C CA . THR A 1 182 ? 43.219 14.916 -15.594 1.00 33.69 182 THR A CA 1
ATOM 1427 C C . THR A 1 182 ? 42.364 14.192 -14.561 1.00 33.69 182 THR A C 1
ATOM 1429 O O . THR A 1 182 ? 41.344 13.582 -14.877 1.00 33.69 182 THR A O 1
ATOM 1432 N N . GLU A 1 183 ? 42.856 14.190 -13.324 1.00 34.31 183 GLU A N 1
ATOM 1433 C CA . GLU A 1 183 ? 42.278 13.484 -12.184 1.00 34.31 183 GLU A CA 1
ATOM 1434 C C . GLU A 1 183 ? 40.886 14.020 -11.823 1.00 34.31 183 GLU A C 1
ATOM 1436 O O . GLU A 1 183 ? 40.640 15.228 -11.794 1.00 34.31 183 GLU A O 1
ATOM 1441 N N . ALA A 1 184 ? 39.974 13.094 -11.520 1.00 30.70 184 ALA A N 1
ATOM 1442 C CA . ALA A 1 184 ? 38.612 13.393 -11.114 1.00 30.70 184 ALA A CA 1
ATOM 1443 C C . ALA A 1 184 ? 38.587 14.070 -9.734 1.00 30.70 184 ALA A C 1
ATOM 1445 O O . ALA A 1 184 ? 38.964 13.488 -8.714 1.00 30.70 184 ALA A O 1
ATOM 1446 N N . ARG A 1 185 ? 38.086 15.306 -9.690 1.00 29.91 185 ARG A N 1
ATOM 1447 C CA . ARG A 1 185 ? 37.799 16.021 -8.445 1.00 29.91 185 ARG A CA 1
ATOM 1448 C C . ARG A 1 185 ? 36.539 15.427 -7.808 1.00 29.91 185 ARG A C 1
ATOM 1450 O O . ARG A 1 185 ? 35.453 15.538 -8.369 1.00 29.91 185 ARG A O 1
ATOM 1457 N N . LYS A 1 186 ? 36.691 14.807 -6.632 1.00 28.05 186 LYS A N 1
ATOM 1458 C CA . LYS A 1 186 ? 35.579 14.284 -5.821 1.00 28.05 186 LYS A CA 1
ATOM 1459 C C . LYS A 1 186 ? 34.594 15.404 -5.470 1.00 28.05 186 LYS A C 1
ATOM 1461 O O . LYS A 1 186 ? 34.983 16.417 -4.888 1.00 28.05 186 LYS A O 1
ATOM 1466 N N . VAL A 1 187 ? 33.326 15.194 -5.812 1.00 27.39 187 VAL A N 1
ATOM 1467 C CA . VAL A 1 187 ? 32.187 15.991 -5.342 1.00 27.39 187 VAL A CA 1
ATOM 1468 C C . VAL A 1 187 ? 31.824 15.486 -3.939 1.00 27.39 187 VAL A C 1
ATOM 1470 O O . VAL A 1 187 ? 31.728 14.269 -3.766 1.00 27.39 187 VAL A O 1
ATOM 1473 N N . PRO A 1 188 ? 31.655 16.353 -2.924 1.00 26.98 188 PRO A N 1
ATOM 1474 C CA . PRO A 1 188 ? 31.248 15.903 -1.603 1.00 26.98 188 PRO A CA 1
ATOM 1475 C C . PRO A 1 188 ? 29.794 15.434 -1.659 1.00 26.98 188 PRO A C 1
ATOM 1477 O O . PRO A 1 188 ? 28.889 16.208 -1.970 1.00 26.98 188 PRO A O 1
ATOM 1480 N N . VAL A 1 189 ? 29.588 14.153 -1.369 1.00 31.19 189 VAL A N 1
ATOM 1481 C CA . VAL A 1 189 ? 28.276 13.585 -1.068 1.00 31.19 189 VAL A CA 1
ATOM 1482 C C . VAL A 1 189 ? 27.975 13.974 0.376 1.00 31.19 189 VAL A C 1
ATOM 1484 O O . VAL A 1 189 ? 28.695 13.558 1.279 1.00 31.19 189 VAL A O 1
ATOM 1487 N N . ASN A 1 190 ? 26.953 14.800 0.603 1.00 31.02 190 ASN A N 1
ATOM 1488 C CA . ASN A 1 190 ? 26.411 14.956 1.950 1.00 31.02 190 ASN A CA 1
ATOM 1489 C C . ASN A 1 190 ? 25.796 13.612 2.342 1.00 31.02 190 ASN A C 1
ATOM 1491 O O . ASN A 1 190 ? 24.828 13.170 1.721 1.00 31.02 190 ASN A O 1
ATOM 1495 N N . GLU A 1 191 ? 26.392 12.947 3.329 1.00 27.67 191 GLU A N 1
ATOM 1496 C CA . GLU A 1 191 ? 25.844 11.716 3.883 1.00 27.67 191 GLU A CA 1
ATOM 1497 C C . GLU A 1 191 ? 24.464 12.007 4.496 1.00 27.67 191 GLU A C 1
ATOM 1499 O O . GLU A 1 191 ? 24.315 12.983 5.242 1.00 27.67 191 GLU A O 1
ATOM 1504 N N . PRO A 1 192 ? 23.434 11.192 4.200 1.00 31.34 192 PRO A N 1
ATOM 1505 C CA . PRO A 1 192 ? 22.219 11.221 4.995 1.00 31.34 192 PRO A CA 1
ATOM 1506 C C . PRO A 1 192 ? 22.579 10.872 6.449 1.00 31.34 192 PRO A C 1
ATOM 1508 O O . PRO A 1 192 ? 23.495 10.076 6.676 1.00 31.34 192 PRO A O 1
ATOM 1511 N N . PRO A 1 193 ? 21.891 11.461 7.443 1.00 28.47 193 PRO A N 1
ATOM 1512 C CA . PRO A 1 193 ? 22.203 11.223 8.845 1.00 28.47 193 PRO A CA 1
ATOM 1513 C C . PRO A 1 193 ? 22.159 9.719 9.155 1.00 28.47 193 PRO A C 1
ATOM 1515 O O . PRO A 1 193 ? 21.308 9.010 8.606 1.00 28.47 193 PRO A O 1
ATOM 1518 N N . PRO A 1 194 ? 23.061 9.222 10.019 1.00 28.73 194 PRO A N 1
ATOM 1519 C CA . PRO A 1 194 ? 23.163 7.802 10.301 1.00 28.73 194 PRO A CA 1
ATOM 1520 C C . PRO A 1 194 ? 21.840 7.285 10.869 1.00 28.73 194 PRO A C 1
ATOM 1522 O O . PRO A 1 194 ? 21.313 7.813 11.850 1.00 28.73 194 PRO A O 1
ATOM 1525 N N . LEU A 1 195 ? 21.311 6.236 10.237 1.00 35.28 195 LEU A N 1
ATOM 1526 C CA . LEU A 1 195 ? 20.255 5.416 10.817 1.00 35.28 195 LEU A CA 1
ATOM 1527 C C . LEU A 1 195 ? 20.788 4.845 12.137 1.00 35.28 195 LEU A C 1
ATOM 1529 O O . LEU A 1 195 ? 21.887 4.287 12.177 1.00 35.28 195 LEU A O 1
ATOM 1533 N N . ALA A 1 196 ? 20.032 5.027 13.220 1.00 29.98 196 ALA A N 1
ATOM 1534 C CA . ALA A 1 196 ? 20.398 4.508 14.529 1.00 29.98 196 ALA A CA 1
ATOM 1535 C C . ALA A 1 196 ? 20.641 2.983 14.451 1.00 29.98 196 ALA A C 1
ATOM 1537 O O . ALA A 1 196 ? 19.887 2.271 13.781 1.00 29.98 196 ALA A O 1
ATOM 1538 N N . PRO A 1 197 ? 21.685 2.457 15.115 1.00 36.19 197 PRO A N 1
ATOM 1539 C CA . PRO A 1 197 ? 22.089 1.070 14.970 1.00 36.19 197 PRO A CA 1
ATOM 1540 C C . PRO A 1 197 ? 21.234 0.179 15.870 1.00 36.19 197 PRO A C 1
ATOM 1542 O O . PRO A 1 197 ? 21.641 -0.163 16.971 1.00 36.19 197 PRO A O 1
ATOM 1545 N N . THR A 1 198 ? 20.058 -0.213 15.391 1.00 39.97 198 THR A N 1
ATOM 1546 C CA . THR A 1 198 ? 19.363 -1.430 15.846 1.00 39.97 198 THR A CA 1
ATOM 1547 C C . THR A 1 198 ? 18.591 -2.055 14.682 1.00 39.97 198 THR A C 1
ATOM 1549 O O . THR A 1 198 ? 17.422 -2.383 14.788 1.00 39.97 198 THR A O 1
ATOM 1552 N N . SER A 1 199 ? 19.233 -2.235 13.521 1.00 40.38 199 SER A N 1
ATOM 1553 C CA . SER A 1 199 ? 18.664 -3.156 12.528 1.00 40.38 199 SER A CA 1
ATOM 1554 C C . SER A 1 199 ? 18.691 -4.576 13.107 1.00 40.38 199 SER A C 1
ATOM 1556 O O . SER A 1 199 ? 19.773 -5.017 13.514 1.00 40.38 199 SER A O 1
ATOM 1558 N N . PRO A 1 200 ? 17.564 -5.312 13.119 1.00 42.03 200 PRO A N 1
ATOM 1559 C CA . PRO A 1 200 ? 17.582 -6.746 13.376 1.00 42.03 200 PRO A CA 1
ATOM 1560 C C . PRO A 1 200 ? 18.599 -7.402 12.435 1.00 42.03 200 PRO A C 1
ATOM 1562 O O . PRO A 1 200 ? 18.678 -7.052 11.252 1.00 42.03 200 PRO A O 1
ATOM 1565 N N . SER A 1 201 ? 19.428 -8.307 12.957 1.00 42.25 201 SER A N 1
ATOM 1566 C CA . SER A 1 201 ? 20.438 -9.009 12.161 1.00 42.25 201 SER A CA 1
ATOM 1567 C C . SER A 1 201 ? 19.787 -9.665 10.938 1.00 42.25 201 SER A C 1
ATOM 1569 O O . SER A 1 201 ? 18.847 -10.445 11.083 1.00 42.25 201 SER A O 1
ATOM 1571 N N . MET A 1 202 ? 20.293 -9.357 9.740 1.00 51.09 202 MET A N 1
ATOM 1572 C CA . MET A 1 202 ? 19.856 -9.952 8.471 1.00 51.09 202 MET A CA 1
ATOM 1573 C C . MET A 1 202 ? 20.167 -11.453 8.445 1.00 51.09 202 MET A C 1
ATOM 1575 O O . MET A 1 202 ? 21.220 -11.863 7.962 1.00 51.09 202 MET A O 1
ATOM 1579 N N . ASN A 1 203 ? 19.249 -12.268 8.960 1.00 59.72 203 ASN A N 1
ATOM 1580 C CA . ASN A 1 203 ? 19.374 -13.725 8.929 1.00 59.72 203 ASN A CA 1
ATOM 1581 C C . ASN A 1 203 ? 18.823 -14.344 7.628 1.00 59.72 203 ASN A C 1
ATOM 1583 O O . ASN A 1 203 ? 19.067 -15.523 7.381 1.00 59.72 203 ASN A O 1
ATOM 1587 N N . TYR A 1 204 ? 18.133 -13.568 6.779 1.00 59.19 204 TYR A N 1
ATOM 1588 C CA . TYR A 1 204 ? 17.470 -14.046 5.555 1.00 59.19 204 TYR A CA 1
ATOM 1589 C C . TYR A 1 204 ? 17.816 -13.172 4.341 1.00 59.19 204 TYR A C 1
ATOM 1591 O O . TYR A 1 204 ? 17.952 -11.953 4.464 1.00 59.19 204 TYR A O 1
ATOM 1599 N N . ARG A 1 205 ? 17.972 -13.786 3.158 1.00 54.09 205 ARG A N 1
ATOM 1600 C CA . ARG A 1 205 ? 18.320 -13.110 1.891 1.00 54.09 205 ARG A CA 1
ATOM 1601 C C . ARG A 1 205 ? 17.100 -12.718 1.062 1.00 54.09 205 ARG A C 1
ATOM 1603 O O . ARG A 1 205 ? 17.258 -11.958 0.115 1.00 54.09 205 ARG A O 1
ATOM 1610 N N . THR A 1 206 ? 15.915 -13.249 1.360 1.00 62.44 206 THR A N 1
ATOM 1611 C CA . THR A 1 206 ? 14.652 -12.875 0.701 1.00 62.44 206 THR A CA 1
ATOM 1612 C C . THR A 1 206 ? 13.489 -12.929 1.695 1.00 62.44 206 THR A C 1
ATOM 1614 O O . THR A 1 206 ? 13.569 -13.652 2.687 1.00 62.44 206 THR A O 1
ATOM 1617 N N . LEU A 1 207 ? 12.385 -12.222 1.407 1.00 66.69 207 LEU A N 1
ATOM 1618 C CA . LEU A 1 207 ? 11.134 -12.371 2.167 1.00 66.69 207 LEU A CA 1
ATOM 1619 C C . LEU A 1 207 ? 10.647 -13.821 2.149 1.00 66.69 207 LEU A C 1
ATOM 1621 O O . LEU A 1 207 ? 10.165 -14.325 3.152 1.00 66.69 207 LEU A O 1
ATOM 1625 N N . ARG A 1 208 ? 10.787 -14.503 1.010 1.00 71.75 208 ARG A N 1
ATOM 1626 C CA . ARG A 1 208 ? 10.410 -15.909 0.896 1.00 71.75 208 ARG A CA 1
ATOM 1627 C C . ARG A 1 208 ? 11.215 -16.785 1.856 1.00 71.75 208 ARG A C 1
ATOM 1629 O O . ARG A 1 208 ? 10.618 -17.608 2.529 1.00 71.75 208 ARG A O 1
ATOM 1636 N N . GLU A 1 209 ? 12.528 -16.579 1.957 1.00 74.94 209 GLU A N 1
ATOM 1637 C CA . GLU A 1 209 ? 13.370 -17.291 2.930 1.00 74.94 209 GLU A CA 1
ATOM 1638 C C . GLU A 1 209 ? 12.956 -16.972 4.377 1.00 74.94 209 GLU A C 1
ATOM 1640 O O . GLU A 1 209 ? 12.932 -17.872 5.212 1.00 74.94 209 GLU A O 1
ATOM 1645 N N . GLU A 1 210 ? 12.605 -15.715 4.675 1.00 79.81 210 GLU A N 1
ATOM 1646 C CA . GLU A 1 210 ? 12.091 -15.317 5.993 1.00 79.81 210 GLU A CA 1
ATOM 1647 C C . GLU A 1 210 ? 10.751 -16.005 6.298 1.00 79.81 210 GLU A C 1
ATOM 1649 O O . GLU A 1 210 ? 10.629 -16.653 7.332 1.00 79.81 210 GLU A O 1
ATOM 1654 N N . ILE A 1 211 ? 9.777 -15.960 5.383 1.00 82.62 211 ILE A N 1
ATOM 1655 C CA . ILE A 1 211 ? 8.474 -16.629 5.527 1.00 82.62 211 ILE A CA 1
ATOM 1656 C C . ILE A 1 211 ? 8.649 -18.145 5.649 1.00 82.62 211 ILE A C 1
ATOM 1658 O O . ILE A 1 211 ? 8.078 -18.749 6.552 1.00 82.62 211 ILE A O 1
ATOM 1662 N N . GLU A 1 212 ? 9.443 -18.780 4.785 1.00 84.12 212 GLU A N 1
ATOM 1663 C CA . GLU A 1 212 ? 9.695 -20.224 4.847 1.00 84.12 212 GLU A CA 1
ATOM 1664 C C . GLU A 1 212 ? 10.343 -20.606 6.184 1.00 84.12 212 GLU A C 1
ATOM 1666 O O . GLU A 1 212 ? 9.940 -21.590 6.800 1.00 84.12 212 GLU A O 1
ATOM 1671 N N . ALA A 1 213 ? 11.290 -19.817 6.697 1.00 86.12 213 ALA A N 1
ATOM 1672 C CA . ALA A 1 213 ? 11.930 -20.098 7.978 1.00 86.12 213 ALA A CA 1
ATOM 1673 C C . ALA A 1 213 ? 11.009 -19.846 9.184 1.00 86.12 213 ALA A C 1
ATOM 1675 O O . ALA A 1 213 ? 11.000 -20.651 10.119 1.00 86.12 213 ALA A O 1
ATOM 1676 N N . VAL A 1 214 ? 10.269 -18.735 9.182 1.00 87.88 214 VAL A N 1
ATOM 1677 C CA . VAL A 1 214 ? 9.435 -18.279 10.306 1.00 87.88 214 VAL A CA 1
ATOM 1678 C C . VAL A 1 214 ? 8.111 -19.034 10.350 1.00 87.88 214 VAL A C 1
ATOM 1680 O O . VAL A 1 214 ? 7.717 -19.497 11.411 1.00 87.88 214 VAL A O 1
ATOM 1683 N N . CYS A 1 215 ? 7.436 -19.207 9.215 1.00 89.94 215 CYS A N 1
ATOM 1684 C CA . CYS A 1 215 ? 6.095 -19.789 9.164 1.00 89.94 215 CYS A CA 1
ATOM 1685 C C . CYS A 1 215 ? 6.114 -21.309 9.014 1.00 89.94 215 CYS A C 1
ATOM 1687 O O . CYS A 1 215 ? 5.400 -21.999 9.736 1.00 89.94 215 CYS A O 1
ATOM 1689 N N . ILE A 1 216 ? 6.928 -21.834 8.094 1.00 87.88 216 ILE A N 1
ATOM 1690 C CA . ILE A 1 216 ? 6.950 -23.271 7.781 1.00 87.88 216 ILE A CA 1
ATOM 1691 C C . ILE A 1 216 ? 7.960 -23.984 8.681 1.00 87.88 216 ILE A C 1
ATOM 1693 O O . ILE A 1 216 ? 7.594 -24.881 9.430 1.00 87.88 216 ILE A O 1
ATOM 1697 N N . GLY A 1 217 ? 9.221 -23.547 8.668 1.00 87.50 217 GLY A N 1
ATOM 1698 C CA . GLY A 1 217 ? 10.313 -24.176 9.408 1.00 87.50 217 GLY A CA 1
ATOM 1699 C C . GLY A 1 217 ? 10.097 -24.172 10.922 1.00 87.50 217 GLY A C 1
ATOM 1700 O O . GLY A 1 217 ? 9.862 -25.218 11.519 1.00 87.50 217 GLY A O 1
ATOM 1701 N N . ARG A 1 218 ? 10.206 -23.002 11.561 1.00 90.19 218 ARG A N 1
ATOM 1702 C CA . ARG A 1 218 ? 10.022 -22.864 13.019 1.00 90.19 218 ARG A CA 1
ATOM 1703 C C . ARG A 1 218 ? 8.558 -22.733 13.424 1.00 90.19 218 ARG A C 1
ATOM 1705 O O . ARG A 1 218 ? 8.187 -23.220 14.486 1.00 90.19 218 ARG A O 1
ATOM 1712 N N . GLY A 1 219 ? 7.748 -22.083 12.591 1.00 86.38 219 GLY A N 1
ATOM 1713 C CA . GLY A 1 219 ? 6.326 -21.860 12.848 1.00 86.38 219 GLY A CA 1
ATOM 1714 C C . GLY A 1 219 ? 5.467 -23.110 12.684 1.00 86.38 219 GLY A C 1
ATOM 1715 O O . GLY A 1 219 ? 4.357 -23.128 13.202 1.00 86.38 219 GLY A O 1
ATOM 1716 N N . GLY A 1 220 ? 5.964 -24.154 12.009 1.00 90.94 220 GLY A N 1
ATOM 1717 C CA . GLY A 1 220 ? 5.303 -25.455 11.917 1.00 90.94 220 GLY A CA 1
ATOM 1718 C C . GLY A 1 220 ? 4.024 -25.466 11.079 1.00 90.94 220 GLY A C 1
ATOM 1719 O O . GLY A 1 220 ? 3.133 -26.267 11.351 1.00 90.94 220 GLY A O 1
ATOM 1720 N N . TYR A 1 221 ? 3.894 -24.577 10.093 1.00 93.50 221 TYR A N 1
ATOM 1721 C CA . TYR A 1 221 ? 2.788 -24.642 9.140 1.00 93.50 221 TYR A CA 1
ATOM 1722 C C . TYR A 1 221 ? 2.851 -25.925 8.279 1.00 93.50 221 TYR A C 1
ATOM 1724 O O . TYR A 1 221 ? 3.927 -26.214 7.749 1.00 93.50 221 TYR A O 1
ATOM 1732 N N . PRO A 1 222 ? 1.717 -26.612 8.018 1.00 93.19 222 PRO A N 1
ATOM 1733 C CA . PRO A 1 222 ? 0.374 -26.332 8.541 1.00 93.19 222 PRO A CA 1
ATOM 1734 C C . PRO A 1 222 ? 0.042 -27.008 9.883 1.00 93.19 222 PRO A C 1
ATOM 1736 O O . PRO A 1 222 ? -0.943 -26.629 10.509 1.00 93.19 222 PRO A O 1
ATOM 1739 N N . GLU A 1 223 ? 0.785 -28.020 10.330 1.00 94.44 223 GLU A N 1
ATOM 1740 C CA . GLU A 1 223 ? 0.338 -28.926 11.401 1.00 94.44 223 GLU A CA 1
ATOM 1741 C C . GLU A 1 223 ? 0.265 -28.283 12.793 1.00 94.44 223 GLU A C 1
ATOM 1743 O O . GLU A 1 223 ? -0.583 -28.667 13.598 1.00 94.44 223 GLU A O 1
ATOM 1748 N N . ALA A 1 224 ? 1.148 -27.329 13.091 1.00 93.75 224 ALA A N 1
ATOM 1749 C CA . ALA A 1 224 ? 1.223 -26.670 14.394 1.00 93.75 224 ALA A CA 1
ATOM 1750 C C . ALA A 1 224 ? 0.344 -25.414 14.493 1.00 93.75 224 ALA A C 1
ATOM 1752 O O . ALA A 1 224 ? 0.198 -24.854 15.581 1.00 93.75 224 ALA A O 1
ATOM 1753 N N . TRP A 1 225 ? -0.215 -24.949 13.373 1.00 95.25 225 TRP A N 1
ATOM 1754 C CA . TRP A 1 225 ? -1.025 -23.736 13.353 1.00 95.25 225 TRP A CA 1
ATOM 1755 C C . TRP A 1 225 ? -2.468 -24.031 13.782 1.00 95.25 225 TRP A C 1
ATOM 1757 O O . TRP A 1 225 ? -3.033 -25.065 13.406 1.00 95.25 225 TRP A O 1
ATOM 1767 N N . PRO A 1 226 ? -3.087 -23.139 14.574 1.00 95.06 226 PRO A N 1
ATOM 1768 C CA . PRO A 1 226 ? -4.481 -23.283 14.961 1.00 95.06 226 PRO A CA 1
ATOM 1769 C C . PRO A 1 226 ? -5.414 -23.205 13.745 1.00 95.06 226 PRO A C 1
ATOM 1771 O O . PRO A 1 226 ? -5.141 -22.531 12.754 1.00 95.06 226 PRO A O 1
ATOM 1774 N N . ARG A 1 227 ? -6.552 -23.893 13.845 1.00 94.75 227 ARG A N 1
ATOM 1775 C CA . ARG A 1 227 ? -7.653 -23.825 12.878 1.00 94.75 227 ARG A CA 1
ATOM 1776 C C . ARG A 1 227 ? -8.847 -23.148 13.514 1.00 94.75 227 ARG A C 1
ATOM 1778 O O . ARG A 1 227 ? -9.111 -23.351 14.702 1.00 94.75 227 ARG A O 1
ATOM 1785 N N . HIS A 1 228 ? -9.600 -22.407 12.717 1.00 90.38 228 HIS A N 1
ATOM 1786 C CA . HIS A 1 228 ? -10.876 -21.884 13.181 1.00 90.38 228 HIS A CA 1
ATOM 1787 C C . HIS A 1 228 ? -11.900 -23.027 13.274 1.00 90.38 228 HIS A C 1
ATOM 1789 O O . HIS A 1 228 ? -12.026 -23.842 12.360 1.00 90.38 228 HIS A O 1
ATOM 1795 N N . GLN A 1 229 ? -12.640 -23.103 14.383 1.00 87.38 229 GLN A N 1
ATOM 1796 C CA . GLN A 1 229 ? -13.718 -24.095 14.547 1.00 87.38 229 GLN A CA 1
ATOM 1797 C C . GLN A 1 229 ? -15.003 -23.691 13.808 1.00 87.38 229 GLN A C 1
ATOM 1799 O O . GLN A 1 229 ? -15.793 -24.542 13.407 1.00 87.38 229 GLN A O 1
ATOM 1804 N N . SER A 1 230 ? -15.195 -22.388 13.629 1.00 91.69 230 SER A N 1
ATOM 1805 C CA . SER A 1 230 ? -16.300 -21.732 12.929 1.00 91.69 230 SER A CA 1
ATOM 1806 C C . SER A 1 230 ? -15.760 -20.473 12.256 1.00 91.69 230 SER A C 1
ATOM 1808 O O . SER A 1 230 ? -14.683 -20.008 12.617 1.00 91.69 230 SER A O 1
ATOM 1810 N N . CYS A 1 231 ? -16.491 -19.887 11.306 1.00 95.81 231 CYS A N 1
ATOM 1811 C CA . CYS A 1 231 ? -16.065 -18.637 10.674 1.00 95.81 231 CYS A CA 1
ATOM 1812 C C . CYS A 1 231 ? -15.753 -17.539 11.721 1.00 95.81 231 CYS A C 1
ATOM 1814 O O . CYS A 1 231 ? -16.656 -17.175 12.476 1.00 95.81 231 CYS A O 1
ATOM 1816 N N . PRO A 1 232 ? -14.538 -16.958 11.737 1.00 95.44 232 PRO A N 1
ATOM 1817 C CA . PRO A 1 232 ? -14.133 -15.971 12.747 1.00 95.44 232 PRO A CA 1
ATOM 1818 C C . PRO A 1 232 ? -14.709 -14.561 12.506 1.00 95.44 232 PRO A C 1
ATOM 1820 O O . PRO A 1 232 ? -14.549 -13.663 13.327 1.00 95.44 232 PRO A O 1
ATOM 1823 N N . ALA A 1 233 ? -15.389 -14.348 11.374 1.00 95.00 233 ALA A N 1
ATOM 1824 C CA . ALA A 1 233 ? -16.083 -13.097 11.067 1.00 95.00 233 ALA A CA 1
ATOM 1825 C C . ALA A 1 233 ? -17.564 -13.115 11.489 1.00 95.00 233 ALA A C 1
ATOM 1827 O O . ALA A 1 233 ? -18.040 -12.150 12.071 1.00 95.00 233 ALA A O 1
ATOM 1828 N N . CYS A 1 234 ? -18.304 -14.200 11.211 1.00 94.50 234 CYS A N 1
ATOM 1829 C CA . CYS A 1 234 ? -19.747 -14.284 11.510 1.00 94.50 234 CYS A CA 1
ATOM 1830 C C . CYS A 1 234 ? -20.117 -15.278 12.625 1.00 94.50 234 CYS A C 1
ATOM 1832 O O . CYS A 1 234 ? -21.293 -15.429 12.956 1.00 94.50 234 CYS A O 1
ATOM 1834 N N . GLY A 1 235 ? -19.148 -16.033 13.146 1.00 92.56 235 GLY A N 1
ATOM 1835 C CA . GLY A 1 235 ? -19.318 -16.989 14.243 1.00 92.56 235 GLY A CA 1
ATOM 1836 C C . GLY A 1 235 ? -20.129 -18.254 13.934 1.00 92.56 235 GLY A C 1
ATOM 1837 O O . GLY A 1 235 ? -20.267 -19.097 14.814 1.00 92.56 235 GLY A O 1
ATOM 1838 N N . SER A 1 236 ? -20.686 -18.412 12.727 1.00 88.94 236 SER A N 1
ATOM 1839 C CA . SER A 1 236 ? -21.696 -19.454 12.456 1.00 88.94 236 SER A CA 1
ATOM 1840 C C . SER A 1 236 ? -21.493 -20.267 11.176 1.00 88.94 236 SER A C 1
ATOM 1842 O O . SER A 1 236 ? -21.885 -21.432 11.146 1.00 88.94 236 SER A O 1
ATOM 1844 N N . GLY A 1 237 ? -20.881 -19.700 10.132 1.00 90.31 237 GLY A N 1
ATOM 1845 C CA . GLY A 1 237 ? -20.670 -20.412 8.868 1.00 90.31 237 GLY A CA 1
ATOM 1846 C C . GLY A 1 237 ? -19.540 -21.440 8.919 1.00 90.31 237 GLY A C 1
ATOM 1847 O O . GLY A 1 237 ? -18.551 -21.270 9.645 1.00 90.31 237 GLY A O 1
ATOM 1848 N N . ALA A 1 238 ? -19.681 -22.494 8.117 1.00 94.06 238 ALA A N 1
ATOM 1849 C CA . ALA A 1 238 ? -18.649 -23.500 7.925 1.00 94.06 238 ALA A CA 1
ATOM 1850 C C . ALA A 1 238 ? -17.586 -22.983 6.947 1.00 94.06 238 ALA A C 1
ATOM 1852 O O . ALA A 1 238 ? -17.891 -22.329 5.947 1.00 94.06 238 ALA A O 1
ATOM 1853 N N . LEU A 1 239 ? -16.321 -23.286 7.237 1.00 94.75 239 LEU A N 1
ATOM 1854 C CA . LEU A 1 239 ? -15.196 -22.944 6.375 1.00 94.75 239 LEU A CA 1
ATOM 1855 C C . LEU A 1 239 ? -14.911 -24.104 5.417 1.00 94.75 239 LEU A C 1
ATOM 1857 O O . LEU A 1 239 ? -14.688 -25.235 5.846 1.00 94.75 239 LEU A O 1
ATOM 1861 N N . ALA A 1 240 ? -14.911 -23.814 4.119 1.00 93.12 240 ALA A N 1
ATOM 1862 C CA . ALA A 1 240 ? -14.561 -24.763 3.069 1.00 93.12 240 ALA A CA 1
ATOM 1863 C C . ALA A 1 240 ? -13.297 -24.299 2.327 1.00 93.12 240 ALA A C 1
ATOM 1865 O O . ALA A 1 240 ? -13.155 -23.096 2.095 1.00 93.12 240 ALA A O 1
ATOM 1866 N N . PRO A 1 241 ? -12.399 -25.210 1.906 1.00 93.12 241 PRO A N 1
ATOM 1867 C CA . PRO A 1 241 ? -11.222 -24.840 1.123 1.00 93.12 241 PRO A CA 1
ATOM 1868 C C . PRO A 1 241 ? -11.597 -24.047 -0.134 1.00 93.12 241 PRO A C 1
ATOM 1870 O O . PRO A 1 241 ? -12.536 -24.414 -0.844 1.00 93.12 241 PRO A O 1
ATOM 1873 N N . LEU A 1 242 ? -10.856 -22.975 -0.415 1.00 89.12 242 LEU A N 1
ATOM 1874 C CA . LEU A 1 242 ? -11.075 -22.117 -1.579 1.00 89.12 242 LEU A CA 1
ATOM 1875 C C . LEU A 1 242 ? -9.891 -22.151 -2.554 1.00 89.12 242 LEU A C 1
ATOM 1877 O O . LEU A 1 242 ? -10.086 -22.498 -3.716 1.00 89.12 242 LEU A O 1
ATOM 1881 N N . PHE A 1 24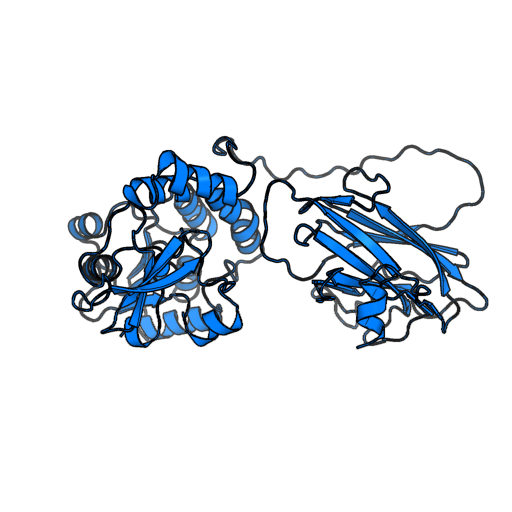3 ? -8.689 -21.786 -2.100 1.00 87.25 243 PHE A N 1
ATOM 1882 C CA . PHE A 1 243 ? -7.461 -21.793 -2.907 1.00 87.25 243 PHE A CA 1
ATOM 1883 C C . PHE A 1 243 ? -6.210 -21.883 -2.019 1.00 87.25 243 PHE A C 1
ATOM 1885 O O . PHE A 1 243 ? -6.288 -21.742 -0.799 1.00 87.25 243 PHE A O 1
ATOM 1892 N N . GLU A 1 244 ? -5.046 -22.081 -2.637 1.00 86.44 244 GLU A N 1
ATOM 1893 C CA . GLU A 1 244 ? -3.737 -22.012 -1.980 1.00 86.44 244 GLU A CA 1
ATOM 1894 C C . GLU A 1 244 ? -2.897 -20.902 -2.622 1.00 86.44 244 GLU A C 1
ATOM 1896 O O . GLU A 1 244 ? -2.848 -20.787 -3.846 1.00 86.44 244 GLU A O 1
ATOM 1901 N N . LYS A 1 245 ? -2.216 -20.088 -1.807 1.00 79.81 245 LYS A N 1
ATOM 1902 C CA . LYS A 1 245 ? -1.268 -19.077 -2.288 1.00 79.81 245 LYS A CA 1
ATOM 1903 C C . LYS A 1 245 ? 0.005 -19.089 -1.455 1.00 79.81 245 LYS A C 1
ATOM 1905 O O . LYS A 1 245 ? -0.049 -19.017 -0.233 1.00 79.81 245 LYS A O 1
ATOM 1910 N N . TYR A 1 246 ? 1.156 -19.146 -2.128 1.00 76.94 246 TYR A N 1
ATOM 1911 C CA . TYR A 1 246 ? 2.487 -19.208 -1.502 1.00 76.94 246 TYR A CA 1
ATOM 1912 C C . TYR A 1 246 ? 2.636 -20.333 -0.461 1.00 76.94 246 TYR A C 1
ATOM 1914 O O . TYR A 1 246 ? 3.370 -20.182 0.509 1.00 76.94 246 TYR A O 1
ATOM 1922 N N . GLY A 1 247 ? 1.936 -21.455 -0.663 1.00 83.31 247 GLY A N 1
ATOM 1923 C CA . GLY A 1 247 ? 1.903 -22.575 0.277 1.00 83.31 247 GLY A CA 1
ATOM 1924 C C . GLY A 1 247 ? 0.904 -22.417 1.426 1.00 83.31 247 GLY A C 1
ATOM 1925 O O . GLY A 1 247 ? 0.801 -23.327 2.235 1.00 83.31 247 GLY A O 1
ATOM 1926 N N . PHE A 1 248 ? 0.157 -21.308 1.506 1.00 89.25 248 PHE A N 1
ATOM 1927 C CA . PHE A 1 248 ? -0.867 -21.081 2.528 1.00 89.25 248 PHE A CA 1
ATOM 1928 C C . PHE A 1 248 ? -2.278 -21.317 1.982 1.00 89.25 248 PHE A C 1
ATOM 1930 O O . PHE A 1 248 ? -2.720 -20.688 1.014 1.00 89.25 248 PHE A O 1
ATOM 1937 N N . ASN A 1 249 ? -3.005 -22.203 2.653 1.00 92.38 249 ASN A N 1
ATOM 1938 C CA . ASN A 1 249 ? -4.402 -22.520 2.388 1.00 92.38 249 ASN A CA 1
ATOM 1939 C C . ASN A 1 249 ? -5.331 -21.379 2.805 1.00 92.38 249 ASN A C 1
ATOM 1941 O O . ASN A 1 249 ? -5.196 -20.827 3.897 1.00 92.38 249 ASN A O 1
ATOM 1945 N N . HIS A 1 250 ? -6.297 -21.076 1.941 1.00 92.00 250 HIS A N 1
ATOM 1946 C CA . HIS A 1 250 ? -7.380 -20.143 2.208 1.00 92.00 250 HIS A CA 1
ATOM 1947 C C . HIS A 1 250 ? -8.715 -20.881 2.195 1.00 92.00 250 HIS A C 1
ATOM 1949 O O . HIS A 1 250 ? -9.016 -21.627 1.258 1.00 92.00 250 HIS A O 1
ATOM 1955 N N . SER A 1 251 ? -9.536 -20.623 3.206 1.00 93.94 251 SER A N 1
ATOM 1956 C CA . SER A 1 251 ? -10.876 -21.179 3.359 1.00 93.94 251 SER A CA 1
ATOM 1957 C C . SER A 1 251 ? -11.924 -20.075 3.264 1.00 93.94 251 SER A C 1
ATOM 1959 O O . SER A 1 251 ? -11.697 -18.950 3.701 1.00 93.94 251 SER A O 1
ATOM 1961 N N . ARG A 1 252 ? -13.087 -20.392 2.693 1.00 93.31 252 ARG A N 1
ATOM 1962 C CA . ARG A 1 252 ? -14.231 -19.489 2.550 1.00 93.31 252 ARG A CA 1
ATOM 1963 C C . ARG A 1 252 ? -15.394 -19.941 3.420 1.00 93.31 252 ARG A C 1
ATOM 1965 O O . ARG A 1 252 ? -15.743 -21.117 3.426 1.00 93.31 252 ARG A O 1
ATOM 1972 N N . CYS A 1 253 ? -16.018 -18.982 4.086 1.00 95.19 253 CYS A N 1
ATOM 1973 C CA . CYS A 1 253 ? -17.266 -19.150 4.812 1.00 95.19 253 CYS A CA 1
ATOM 1974 C C . CYS A 1 253 ? -18.451 -19.304 3.849 1.00 95.19 253 CYS A C 1
ATOM 1976 O O . CYS A 1 253 ? -18.616 -18.499 2.928 1.00 95.19 253 CYS A O 1
ATOM 1978 N N . ASP A 1 254 ? -19.295 -20.304 4.084 1.00 93.75 254 ASP A N 1
ATOM 1979 C CA . ASP A 1 254 ? -20.522 -20.540 3.317 1.00 93.75 254 ASP A CA 1
ATOM 1980 C C . ASP A 1 254 ? -21.670 -19.568 3.648 1.00 93.75 254 ASP A C 1
ATOM 1982 O O . ASP A 1 254 ? -22.538 -19.353 2.804 1.00 93.75 254 ASP A O 1
ATOM 1986 N N . ALA A 1 255 ? -21.655 -18.956 4.836 1.00 94.38 255 ALA A N 1
ATOM 1987 C CA . ALA A 1 255 ? -22.716 -18.073 5.316 1.00 94.38 255 ALA A CA 1
ATOM 1988 C C . ALA A 1 255 ? -22.517 -16.595 4.940 1.00 94.38 255 ALA A C 1
ATOM 1990 O O . ALA A 1 255 ? -23.451 -15.965 4.461 1.00 94.38 255 ALA A O 1
ATOM 1991 N N . CYS A 1 256 ? -21.321 -16.035 5.161 1.00 93.75 256 CYS A N 1
ATOM 1992 C CA . CYS A 1 256 ? -21.036 -14.608 4.917 1.00 93.75 256 CYS A CA 1
ATOM 1993 C C . CYS A 1 256 ? -20.005 -14.364 3.805 1.00 93.75 256 CYS A C 1
ATOM 1995 O O . CYS A 1 256 ? -19.629 -13.230 3.523 1.00 93.75 256 CYS A O 1
ATOM 1997 N N . GLY A 1 257 ? -19.470 -15.428 3.199 1.00 91.69 257 GLY A N 1
ATOM 1998 C CA . GLY A 1 257 ? -18.505 -15.316 2.108 1.00 91.69 257 GLY A CA 1
ATOM 1999 C C . GLY A 1 257 ? -17.104 -14.834 2.503 1.00 91.69 257 GLY A C 1
ATOM 2000 O O . GLY A 1 257 ? -16.265 -14.740 1.606 1.00 91.69 257 GLY A O 1
ATOM 2001 N N . PHE A 1 258 ? -16.844 -14.570 3.790 1.00 94.69 258 PHE A N 1
ATOM 2002 C CA . PHE A 1 258 ? -15.525 -14.237 4.342 1.00 94.69 258 PHE A CA 1
ATOM 2003 C C . PHE A 1 258 ? -14.475 -15.280 3.954 1.00 94.69 258 PHE A C 1
ATOM 2005 O O . PHE A 1 258 ? -14.774 -16.477 3.949 1.00 94.69 258 PHE A O 1
ATOM 2012 N N . VAL A 1 259 ? -13.258 -14.839 3.640 1.00 93.56 259 VAL A N 1
ATOM 2013 C CA . VAL A 1 259 ? -12.146 -15.732 3.299 1.00 93.56 259 VAL A CA 1
ATOM 2014 C C . VAL A 1 259 ? -10.998 -15.499 4.270 1.00 93.56 259 VAL A C 1
ATOM 2016 O O . VAL A 1 259 ? -10.640 -14.356 4.527 1.00 93.56 259 VAL A O 1
ATOM 2019 N N . CYS A 1 260 ? -10.400 -16.568 4.783 1.00 94.81 260 CYS A N 1
ATOM 2020 C CA . CYS A 1 260 ? -9.265 -16.488 5.697 1.00 94.81 260 CYS A CA 1
ATOM 2021 C C . CYS A 1 260 ? -8.187 -17.514 5.385 1.00 94.81 260 CYS A C 1
ATOM 2023 O O . CYS A 1 260 ? -8.460 -18.543 4.769 1.00 94.81 260 CYS A O 1
ATOM 2025 N N . VAL A 1 261 ? -6.970 -17.248 5.852 1.00 94.62 261 VAL A N 1
ATOM 2026 C CA . VAL A 1 261 ? -5.903 -18.251 5.919 1.00 94.62 261 VAL A CA 1
ATOM 2027 C C . VAL A 1 261 ? -6.271 -19.271 6.999 1.00 94.62 261 VAL A C 1
ATOM 2029 O O . VAL A 1 261 ? -6.509 -18.894 8.141 1.00 94.62 261 VAL A O 1
ATOM 2032 N N . ASP A 1 262 ? -6.350 -20.554 6.644 1.00 94.25 262 ASP A N 1
ATOM 2033 C CA . ASP A 1 262 ? -6.727 -21.632 7.569 1.00 94.25 262 ASP A CA 1
ATOM 2034 C C . ASP A 1 262 ? -5.912 -22.911 7.279 1.00 94.25 262 ASP A C 1
ATOM 2036 O O . ASP A 1 262 ? -6.048 -23.502 6.201 1.00 94.25 262 ASP A O 1
ATOM 2040 N N . PRO A 1 263 ? -5.048 -23.378 8.202 1.00 95.50 263 PRO A N 1
ATOM 2041 C CA . PRO A 1 263 ? -4.843 -22.882 9.568 1.00 95.50 263 PRO A CA 1
ATOM 2042 C C . PRO A 1 263 ? -4.175 -21.496 9.595 1.00 95.50 263 PRO A C 1
ATOM 2044 O O . PRO A 1 263 ? -3.443 -21.161 8.665 1.00 95.50 263 PRO A O 1
ATOM 2047 N N . PHE A 1 264 ? -4.436 -20.696 10.634 1.00 94.56 264 PHE A N 1
ATOM 2048 C CA . PHE A 1 264 ? -4.025 -19.286 10.750 1.00 94.56 264 PHE A CA 1
ATOM 2049 C C . PHE A 1 264 ? -2.767 -19.113 11.622 1.00 94.56 264 PHE A C 1
ATOM 2051 O O . PHE A 1 264 ? -2.489 -19.968 12.465 1.00 94.56 264 PHE A O 1
ATOM 2058 N N . PRO A 1 265 ? -1.967 -18.044 11.436 1.00 93.25 265 PRO A N 1
ATOM 2059 C CA . PRO A 1 265 ? -0.709 -17.895 12.160 1.00 93.25 265 PRO A CA 1
ATOM 2060 C C . PRO A 1 265 ? -0.947 -17.638 13.655 1.00 93.25 265 PRO A C 1
ATOM 2062 O O . PRO A 1 265 ? -1.759 -16.779 14.002 1.00 93.25 265 PRO A O 1
ATOM 2065 N N . PRO A 1 266 ? -0.228 -18.330 14.558 1.00 92.31 266 PRO A N 1
ATOM 2066 C CA . PRO A 1 266 ? -0.277 -18.023 15.983 1.00 92.31 266 PRO A CA 1
ATOM 2067 C C . PRO A 1 266 ? 0.394 -16.674 16.286 1.00 92.31 266 PRO A C 1
ATOM 2069 O O . PRO A 1 266 ? 1.300 -16.243 15.566 1.00 92.31 266 PRO A O 1
ATOM 2072 N N . ASP A 1 267 ? 0.016 -16.044 17.402 1.00 87.44 267 ASP A N 1
ATOM 2073 C CA . ASP A 1 267 ? 0.514 -14.719 17.811 1.00 87.44 267 ASP A CA 1
ATOM 2074 C C . ASP A 1 267 ? 2.046 -14.627 17.848 1.00 87.44 267 ASP A C 1
ATOM 2076 O O . ASP A 1 267 ? 2.615 -13.601 17.486 1.00 87.44 267 ASP A O 1
ATOM 2080 N N . SER A 1 268 ? 2.733 -15.704 18.244 1.00 87.56 268 SER A N 1
ATOM 2081 C CA . SER A 1 268 ? 4.200 -15.755 18.265 1.00 87.56 268 SER A CA 1
ATOM 2082 C C . SER A 1 268 ? 4.818 -15.639 16.870 1.00 87.56 268 SER A C 1
ATOM 2084 O O . SER A 1 268 ? 5.825 -14.954 16.704 1.00 87.56 268 SER A O 1
ATOM 2086 N N . VAL A 1 269 ? 4.204 -16.272 15.867 1.00 89.88 269 VAL A N 1
ATOM 2087 C CA . VAL A 1 269 ? 4.640 -16.201 14.467 1.00 89.88 269 VAL A CA 1
ATOM 2088 C C . VAL A 1 269 ? 4.350 -14.816 13.899 1.00 89.88 269 VAL A C 1
ATOM 2090 O O . VAL A 1 269 ? 5.228 -14.231 13.269 1.00 89.88 269 VAL A O 1
ATOM 2093 N N . LEU A 1 270 ? 3.162 -14.256 14.160 1.00 84.75 270 LEU A N 1
ATOM 2094 C CA . LEU A 1 270 ? 2.835 -12.886 13.753 1.00 84.75 270 LEU A CA 1
ATOM 2095 C C . LEU A 1 270 ? 3.815 -11.880 14.368 1.00 84.75 270 LEU A C 1
ATOM 2097 O O . LEU A 1 270 ? 4.384 -11.064 13.646 1.00 84.75 270 LEU A O 1
ATOM 2101 N N . ALA A 1 271 ? 4.072 -11.967 15.674 1.00 83.75 271 ALA A N 1
ATOM 2102 C CA . ALA A 1 271 ? 5.007 -11.084 16.365 1.00 83.75 271 ALA A CA 1
ATOM 2103 C C . ALA A 1 271 ? 6.423 -11.157 15.769 1.00 83.75 271 ALA A C 1
ATOM 2105 O O . ALA A 1 271 ? 7.056 -10.120 15.573 1.00 83.75 271 ALA A O 1
ATOM 2106 N N . GLU A 1 272 ? 6.906 -12.357 15.430 1.00 85.50 272 GLU A N 1
ATOM 2107 C CA . GLU A 1 272 ? 8.204 -12.529 14.771 1.00 85.50 272 GLU A CA 1
ATOM 2108 C C . GLU A 1 272 ? 8.221 -11.915 13.362 1.00 85.50 272 GLU A C 1
ATOM 2110 O O . GLU A 1 272 ? 9.171 -11.211 13.023 1.00 85.50 272 GLU A O 1
ATOM 2115 N N . LEU A 1 273 ? 7.164 -12.105 12.563 1.00 81.00 273 LEU A N 1
ATOM 2116 C CA . LEU A 1 273 ? 7.044 -11.506 11.226 1.00 81.00 273 LEU A CA 1
ATOM 2117 C C . LEU A 1 273 ? 7.021 -9.970 11.275 1.00 81.00 273 LEU A C 1
ATOM 2119 O O . LEU A 1 273 ? 7.688 -9.318 10.469 1.00 81.00 273 LEU A O 1
ATOM 2123 N N . TYR A 1 274 ? 6.293 -9.383 12.229 1.00 77.56 274 TYR A N 1
ATOM 2124 C CA . TYR A 1 274 ? 6.201 -7.929 12.406 1.00 77.56 274 TYR A CA 1
ATOM 2125 C C . TYR A 1 274 ? 7.462 -7.307 13.022 1.00 77.56 274 TYR A C 1
ATOM 2127 O O . TYR A 1 274 ? 7.746 -6.134 12.779 1.00 77.56 274 TYR A O 1
ATOM 2135 N N . ALA A 1 275 ? 8.246 -8.079 13.776 1.00 76.69 275 ALA A N 1
ATOM 2136 C CA . ALA A 1 275 ? 9.596 -7.700 14.202 1.00 76.69 275 ALA A CA 1
ATOM 2137 C C . ALA A 1 275 ? 10.667 -7.999 13.129 1.00 76.69 275 ALA A C 1
ATOM 2139 O O . ALA A 1 275 ? 11.835 -7.634 13.288 1.00 76.69 275 ALA A O 1
ATOM 2140 N N . GLY A 1 276 ? 10.275 -8.675 12.047 1.00 70.06 276 GLY A N 1
ATOM 2141 C CA . GLY A 1 276 ? 11.148 -9.172 10.995 1.00 70.06 276 GLY A CA 1
ATOM 2142 C C . GLY A 1 276 ? 11.802 -8.079 10.155 1.00 70.06 276 GLY A C 1
ATOM 2143 O O . GLY A 1 276 ? 11.399 -6.906 10.126 1.00 70.06 276 GLY A O 1
ATOM 2144 N N . ALA A 1 277 ? 12.842 -8.482 9.428 1.00 64.19 277 ALA A N 1
ATOM 2145 C CA . ALA A 1 277 ? 13.661 -7.567 8.641 1.00 64.19 277 ALA A CA 1
ATOM 2146 C C . ALA A 1 277 ? 12.873 -6.980 7.465 1.00 64.19 277 ALA A C 1
ATOM 2148 O O . ALA A 1 277 ? 13.041 -5.800 7.147 1.00 64.19 277 ALA A O 1
ATOM 2149 N N . TYR A 1 278 ? 12.003 -7.771 6.829 1.00 65.12 278 TYR A N 1
ATOM 2150 C CA . TYR A 1 278 ? 11.217 -7.304 5.693 1.00 65.12 278 TYR A CA 1
ATOM 2151 C C . TYR A 1 278 ? 10.190 -6.234 6.071 1.00 65.12 278 TYR A C 1
ATOM 2153 O O . TYR A 1 278 ? 10.129 -5.192 5.413 1.00 65.12 278 TYR A O 1
ATOM 2161 N N . TYR A 1 279 ? 9.415 -6.453 7.137 1.00 67.62 279 TYR A N 1
ATOM 2162 C CA . TYR A 1 279 ? 8.403 -5.494 7.587 1.00 67.62 279 TYR A CA 1
ATOM 2163 C C . TYR A 1 279 ? 9.049 -4.161 7.985 1.00 67.62 279 TYR A C 1
ATOM 2165 O O . TYR A 1 279 ? 8.683 -3.094 7.484 1.00 67.62 279 TYR A O 1
ATOM 2173 N N . THR A 1 280 ? 10.109 -4.242 8.793 1.00 66.81 280 THR A N 1
ATOM 2174 C CA . THR A 1 280 ? 10.888 -3.082 9.244 1.00 66.81 280 THR A CA 1
ATOM 2175 C C . THR A 1 280 ? 11.493 -2.312 8.064 1.00 66.81 280 THR A C 1
ATOM 2177 O O . THR A 1 280 ? 11.397 -1.086 7.994 1.00 66.81 280 THR A O 1
ATOM 2180 N N . ARG A 1 281 ? 12.075 -3.012 7.078 1.00 65.06 281 ARG A N 1
ATOM 2181 C CA . ARG A 1 281 ? 12.658 -2.378 5.883 1.00 65.06 281 ARG A CA 1
ATOM 2182 C C . ARG A 1 281 ? 11.618 -1.780 4.953 1.00 65.06 281 ARG A C 1
ATOM 2184 O O . ARG A 1 281 ? 11.885 -0.723 4.392 1.00 65.06 281 ARG A O 1
ATOM 2191 N N . THR A 1 282 ? 10.460 -2.414 4.792 1.00 65.12 282 THR A N 1
ATOM 2192 C CA . THR A 1 282 ? 9.370 -1.861 3.977 1.00 65.12 282 THR A CA 1
ATOM 2193 C C . THR A 1 282 ? 8.969 -0.485 4.510 1.00 65.12 282 THR A C 1
ATOM 2195 O O . THR A 1 282 ? 8.958 0.498 3.763 1.00 65.12 282 THR A O 1
ATOM 2198 N N . ARG A 1 283 ? 8.806 -0.372 5.833 1.00 66.69 283 ARG A N 1
ATOM 2199 C CA . ARG A 1 283 ? 8.546 0.908 6.504 1.00 66.69 283 ARG A CA 1
ATOM 2200 C C . ARG A 1 283 ? 9.690 1.911 6.326 1.00 66.69 283 ARG A C 1
ATOM 2202 O O . ARG A 1 283 ? 9.453 3.053 5.938 1.00 66.69 283 ARG A O 1
ATOM 2209 N N . GLN A 1 284 ? 10.936 1.501 6.567 1.00 63.41 284 GLN A N 1
ATOM 2210 C CA . GLN A 1 284 ? 12.097 2.402 6.519 1.00 63.41 284 GLN A CA 1
ATOM 2211 C C . GLN A 1 284 ? 12.455 2.892 5.108 1.00 63.41 284 GLN A C 1
ATOM 2213 O O . GLN A 1 284 ? 12.877 4.038 4.952 1.00 63.41 284 GLN A O 1
ATOM 2218 N N . LEU A 1 285 ? 12.328 2.033 4.094 1.00 59.69 285 LEU A N 1
ATOM 2219 C CA . LEU A 1 285 ? 12.810 2.296 2.735 1.00 59.69 285 LEU A CA 1
ATOM 2220 C C . LEU A 1 285 ? 11.716 2.794 1.786 1.00 59.69 285 LEU A C 1
ATOM 2222 O O . LEU A 1 285 ? 12.052 3.446 0.801 1.00 59.69 285 LEU A O 1
ATOM 2226 N N . PHE A 1 286 ? 10.439 2.517 2.067 1.00 60.06 286 PHE A N 1
ATOM 2227 C CA . PHE A 1 286 ? 9.331 2.914 1.193 1.00 60.06 286 PHE A CA 1
ATOM 2228 C C . PHE A 1 286 ? 8.388 3.908 1.866 1.00 60.06 286 PHE A C 1
ATOM 2230 O O . PHE A 1 286 ? 8.222 5.018 1.365 1.00 60.06 286 PHE A O 1
ATOM 2237 N N . GLU A 1 287 ? 7.797 3.558 3.009 1.00 66.75 287 GLU A N 1
ATOM 2238 C CA . GLU A 1 287 ? 6.788 4.417 3.643 1.00 66.75 287 GLU A CA 1
ATOM 2239 C C . GLU A 1 287 ? 7.397 5.712 4.199 1.00 66.75 287 GLU A C 1
ATOM 2241 O O . GLU A 1 287 ? 6.917 6.811 3.916 1.00 66.75 287 GLU A O 1
ATOM 2246 N N . LEU A 1 288 ? 8.493 5.606 4.954 1.00 68.94 288 LEU A N 1
ATOM 2247 C CA . LEU A 1 288 ? 9.094 6.745 5.643 1.00 68.94 288 LEU A CA 1
ATOM 2248 C C . LEU A 1 288 ? 9.630 7.835 4.687 1.00 68.94 288 LEU A C 1
ATOM 2250 O O . LEU A 1 288 ? 9.384 9.017 4.956 1.00 68.94 288 LEU A O 1
ATOM 2254 N N . PRO A 1 289 ? 10.319 7.517 3.570 1.00 65.94 289 PRO A N 1
ATOM 2255 C CA . PRO A 1 289 ? 10.728 8.528 2.595 1.00 65.94 289 PRO A CA 1
ATOM 2256 C C . PRO A 1 289 ? 9.543 9.247 1.942 1.00 65.94 289 PRO A C 1
ATOM 2258 O O . PRO A 1 289 ? 9.590 10.469 1.795 1.00 65.94 289 PRO A O 1
ATOM 2261 N N . LEU A 1 290 ? 8.466 8.521 1.614 1.00 65.06 290 LEU A N 1
ATOM 2262 C CA . LEU A 1 290 ? 7.253 9.102 1.027 1.00 65.06 290 LEU A CA 1
ATOM 2263 C C . LEU A 1 290 ? 6.558 10.065 1.995 1.00 65.06 290 LEU A C 1
ATOM 2265 O O . LEU A 1 290 ? 6.128 11.150 1.596 1.00 65.06 290 LEU A O 1
ATOM 2269 N N . LEU A 1 291 ? 6.513 9.718 3.283 1.00 67.00 291 LEU A N 1
ATOM 2270 C CA . LEU A 1 291 ? 5.973 10.608 4.311 1.00 67.00 291 LEU A CA 1
ATOM 2271 C C . LEU A 1 291 ? 6.817 11.881 4.470 1.00 67.00 291 LEU A C 1
ATOM 2273 O O . LEU A 1 291 ? 6.267 12.979 4.545 1.00 67.00 291 LEU A O 1
ATOM 2277 N N . ARG A 1 292 ? 8.150 11.763 4.442 1.00 66.75 292 ARG A N 1
ATOM 2278 C CA . ARG A 1 292 ? 9.072 12.906 4.582 1.00 66.75 292 ARG A CA 1
ATOM 2279 C C . ARG A 1 292 ? 9.074 13.864 3.386 1.00 66.75 292 ARG A C 1
ATOM 2281 O O . ARG A 1 292 ? 9.397 15.034 3.567 1.00 66.75 292 ARG A O 1
ATOM 2288 N N . GLN A 1 293 ? 8.695 13.416 2.189 1.00 59.25 293 GLN A N 1
ATOM 2289 C CA . GLN A 1 293 ? 8.645 14.244 0.972 1.00 59.25 293 GLN A CA 1
ATOM 2290 C C . GLN A 1 293 ? 7.350 15.071 0.811 1.00 59.25 293 GLN A C 1
ATOM 2292 O O . GLN A 1 293 ? 7.050 15.550 -0.280 1.00 59.25 293 GLN A O 1
ATOM 2297 N N . GLY A 1 294 ? 6.579 15.276 1.884 1.00 53.66 294 GLY A N 1
ATOM 2298 C CA . GLY A 1 294 ? 5.334 16.057 1.843 1.00 53.66 294 GLY A CA 1
ATOM 2299 C C . GLY A 1 294 ? 4.054 15.225 1.948 1.00 53.66 294 GLY A C 1
ATOM 2300 O O . GLY A 1 294 ? 2.973 15.744 1.675 1.00 53.66 294 GLY A O 1
ATOM 2301 N N . GLY A 1 295 ? 4.170 13.959 2.369 1.00 51.94 295 GLY A N 1
ATOM 2302 C CA . GLY A 1 295 ? 3.170 13.292 3.207 1.00 51.94 295 GLY A CA 1
ATOM 2303 C C . GLY A 1 295 ? 1.766 13.146 2.632 1.00 51.94 295 GLY A C 1
ATOM 2304 O O . GLY A 1 295 ? 0.807 13.541 3.289 1.00 51.94 295 GLY A O 1
ATOM 2305 N N . LYS A 1 296 ? 1.615 12.569 1.433 1.00 45.34 296 LYS A N 1
ATOM 2306 C CA . LYS A 1 296 ? 0.276 12.310 0.861 1.00 45.34 296 LYS A CA 1
ATOM 2307 C C . LYS A 1 296 ? -0.125 10.849 0.704 1.00 45.34 296 LYS A C 1
ATOM 2309 O O . LYS A 1 296 ? -1.256 10.608 0.303 1.00 45.34 296 LYS A O 1
ATOM 2314 N N . MET A 1 297 ? 0.735 9.886 1.022 1.00 48.75 297 MET A N 1
ATOM 2315 C CA . MET A 1 297 ? 0.373 8.470 0.927 1.00 48.75 297 MET A CA 1
ATOM 2316 C C . MET A 1 297 ? 1.441 7.608 1.591 1.00 48.75 297 MET A C 1
ATOM 2318 O O . MET A 1 297 ? 2.602 7.649 1.184 1.00 48.75 297 MET A O 1
ATOM 2322 N N . THR A 1 298 ? 1.044 6.774 2.550 1.00 48.72 298 THR A N 1
ATOM 2323 C CA . THR A 1 298 ? 1.652 5.446 2.601 1.00 48.72 298 THR A CA 1
ATOM 2324 C C . THR A 1 298 ? 1.172 4.722 1.339 1.00 48.72 298 THR A C 1
ATOM 2326 O O . THR A 1 298 ? -0.008 4.817 0.979 1.00 48.72 298 THR A O 1
ATOM 2329 N N . PRO A 1 299 ? 2.067 4.095 0.568 1.00 44.78 299 PRO A N 1
ATOM 2330 C CA . PRO A 1 299 ? 1.639 3.313 -0.569 1.00 44.78 299 PRO A CA 1
ATOM 2331 C C . PRO A 1 299 ? 0.809 2.151 -0.002 1.00 44.78 299 PRO A C 1
ATOM 2333 O O . PRO A 1 299 ? 1.339 1.344 0.750 1.00 44.78 299 PRO A O 1
ATOM 2336 N N . PHE A 1 300 ? -0.492 2.144 -0.322 1.00 49.16 300 PHE A N 1
ATOM 2337 C CA . PHE A 1 300 ? -1.377 0.975 -0.491 1.00 49.16 300 PHE A CA 1
ATOM 2338 C C . PHE A 1 300 ? -2.725 0.888 0.253 1.00 49.16 300 PHE A C 1
ATOM 2340 O O . PHE A 1 300 ? -3.503 0.028 -0.140 1.00 49.16 300 PHE A O 1
ATOM 2347 N N . SER A 1 301 ? -3.128 1.764 1.180 1.00 59.03 301 SER A N 1
ATOM 2348 C CA . SER A 1 301 ? -4.414 1.508 1.883 1.00 59.03 301 SER A CA 1
ATOM 2349 C C . SER A 1 301 ? -5.657 2.093 1.192 1.00 59.03 301 SER A C 1
ATOM 2351 O O . SER A 1 301 ? -6.645 1.389 0.999 1.00 59.03 301 SER A O 1
ATOM 2353 N N . ALA A 1 302 ? -5.632 3.374 0.801 1.00 67.38 302 ALA A N 1
ATOM 2354 C CA . ALA A 1 302 ? -6.739 4.041 0.103 1.00 67.38 302 ALA A CA 1
ATOM 2355 C C . ALA A 1 302 ? -6.317 5.419 -0.458 1.00 67.38 302 ALA A C 1
ATOM 2357 O O . ALA A 1 302 ? -5.384 6.031 0.069 1.00 67.38 302 ALA A O 1
ATOM 2358 N N . PRO A 1 303 ? -7.005 5.950 -1.489 1.00 76.44 303 PRO A N 1
ATOM 2359 C CA . PRO A 1 303 ? -6.812 7.325 -1.955 1.00 76.44 303 PRO A CA 1
ATOM 2360 C C . PRO A 1 303 ? -7.067 8.371 -0.853 1.00 76.44 303 PRO A C 1
ATOM 2362 O O . PRO A 1 303 ? -8.003 8.249 -0.060 1.00 76.44 303 PRO A O 1
ATOM 2365 N N . ALA A 1 304 ? -6.249 9.427 -0.806 1.00 76.31 304 ALA A N 1
ATOM 2366 C CA . ALA A 1 304 ? -6.305 10.439 0.256 1.00 76.31 304 ALA A CA 1
ATOM 2367 C C . ALA A 1 304 ? -7.633 11.221 0.303 1.00 76.31 304 ALA A C 1
ATOM 2369 O O . ALA A 1 304 ? -8.061 11.652 1.371 1.00 76.31 304 ALA A O 1
ATOM 2370 N N . ASP A 1 305 ? -8.296 11.404 -0.837 1.00 82.81 305 ASP A N 1
ATOM 2371 C CA . ASP A 1 305 ? -9.621 12.017 -0.952 1.00 82.81 305 ASP A CA 1
ATOM 2372 C C . ASP A 1 305 ? -10.725 11.131 -0.357 1.00 82.81 305 ASP A C 1
ATOM 2374 O O . ASP A 1 305 ? -11.619 11.638 0.322 1.00 82.81 305 ASP A O 1
ATOM 2378 N N . VAL A 1 306 ? -10.624 9.809 -0.526 1.00 86.06 306 VAL A N 1
ATOM 2379 C CA . VAL A 1 306 ? -11.528 8.842 0.118 1.00 86.06 306 VAL A CA 1
ATOM 2380 C C . VAL A 1 306 ? -11.363 8.899 1.634 1.00 86.06 306 VAL A C 1
ATOM 2382 O O . VAL A 1 306 ? -12.351 9.027 2.356 1.00 86.06 306 VAL A O 1
ATOM 2385 N N . LEU A 1 307 ? -10.118 8.878 2.120 1.00 88.94 307 LEU A N 1
ATOM 2386 C CA . LEU A 1 307 ? -9.819 8.995 3.548 1.00 88.94 307 LEU A CA 1
ATOM 2387 C C . LEU A 1 307 ? -10.291 10.337 4.122 1.00 88.94 307 LEU A C 1
ATOM 2389 O O . LEU A 1 307 ? -10.904 10.365 5.185 1.00 88.94 307 LEU A O 1
ATOM 2393 N N . ALA A 1 308 ? -10.087 11.446 3.407 1.00 90.00 308 ALA A N 1
ATOM 2394 C CA . ALA A 1 308 ? -10.579 12.756 3.831 1.00 90.00 308 ALA A CA 1
ATOM 2395 C C . ALA A 1 308 ? -12.111 12.784 3.955 1.00 90.00 308 ALA A C 1
ATOM 2397 O O . ALA A 1 308 ? -12.633 13.308 4.936 1.00 90.00 308 ALA A O 1
ATOM 2398 N N . LYS A 1 309 ? -12.828 12.163 3.013 1.00 92.69 309 LYS A N 1
ATOM 2399 C CA . LYS A 1 309 ? -14.289 12.060 3.066 1.00 92.69 309 LYS A CA 1
ATOM 2400 C C . LYS A 1 309 ? -14.777 11.201 4.234 1.00 92.69 309 LYS A C 1
ATOM 2402 O O . LYS A 1 309 ? -15.805 11.506 4.832 1.00 92.69 309 LYS A O 1
ATOM 2407 N N . ILE A 1 310 ? -14.044 10.144 4.583 1.00 93.12 310 ILE A N 1
ATOM 2408 C CA . ILE A 1 310 ? -14.322 9.343 5.784 1.00 93.12 310 ILE A CA 1
ATOM 2409 C C . ILE A 1 310 ? -14.204 10.213 7.039 1.00 93.12 310 ILE A C 1
ATOM 2411 O O . ILE A 1 310 ? -15.104 10.184 7.877 1.00 93.12 310 ILE A O 1
ATOM 2415 N N . VAL A 1 311 ? -13.144 11.024 7.143 1.00 95.31 311 VAL A N 1
ATOM 2416 C CA . VAL A 1 311 ? -12.978 11.968 8.258 1.00 95.31 311 VAL A CA 1
ATOM 2417 C C . VAL A 1 311 ? -14.149 12.944 8.309 1.00 95.31 311 VAL A C 1
ATOM 2419 O O . VAL A 1 311 ? -14.752 13.104 9.365 1.00 95.31 311 VAL A O 1
ATOM 2422 N N . GLU A 1 312 ? -14.517 13.558 7.184 1.00 95.38 312 GLU A N 1
ATOM 2423 C CA . GLU A 1 312 ? -15.660 14.478 7.095 1.00 95.38 312 GLU A CA 1
ATOM 2424 C C . GLU A 1 312 ? -16.966 13.824 7.567 1.00 95.38 312 GLU A C 1
ATOM 2426 O O . GLU A 1 312 ? -17.655 14.396 8.407 1.00 95.38 312 GLU A O 1
ATOM 2431 N N . ASN A 1 313 ? -17.267 12.604 7.116 1.00 95.38 313 ASN A N 1
ATOM 2432 C CA . ASN A 1 313 ? -18.483 11.885 7.501 1.00 95.38 313 ASN A CA 1
ATOM 2433 C C . ASN A 1 313 ? -18.508 11.501 8.988 1.00 95.38 313 ASN A C 1
ATOM 2435 O O . ASN A 1 313 ? -19.535 11.664 9.640 1.00 95.38 313 ASN A O 1
ATOM 2439 N N . ALA A 1 314 ? -17.394 10.993 9.524 1.00 95.44 314 ALA A N 1
ATOM 2440 C CA . ALA A 1 314 ? -17.316 10.537 10.913 1.00 95.44 314 ALA A CA 1
ATOM 2441 C C . ALA A 1 314 ? -17.358 11.700 11.922 1.00 95.44 314 ALA A C 1
ATOM 2443 O O . ALA A 1 314 ? -17.764 11.518 13.066 1.00 95.44 314 ALA A O 1
ATOM 2444 N N . THR A 1 315 ? -16.946 12.897 11.497 1.00 95.69 315 THR A N 1
ATOM 2445 C CA . THR A 1 315 ? -16.906 14.099 12.347 1.00 95.69 315 THR A CA 1
ATOM 2446 C C . THR A 1 315 ? -18.099 15.038 12.138 1.00 95.69 315 THR A C 1
ATOM 2448 O O . THR A 1 315 ? -18.481 15.749 13.064 1.00 95.69 315 THR A O 1
ATOM 2451 N N . GLY A 1 316 ? -18.712 15.052 10.949 1.00 92.19 316 GLY A N 1
ATOM 2452 C CA . GLY A 1 316 ? -19.843 15.921 10.618 1.00 92.19 316 GLY A CA 1
ATOM 2453 C C . GLY A 1 316 ? -19.564 17.406 10.891 1.00 92.19 316 GLY A C 1
ATOM 2454 O O . GLY A 1 316 ? -18.476 17.915 10.607 1.00 92.19 316 GLY A O 1
ATOM 2455 N N . ASP A 1 317 ? -20.543 18.091 11.483 1.00 91.88 317 ASP A N 1
ATOM 2456 C CA . ASP A 1 317 ? -20.434 19.498 11.905 1.00 91.88 317 ASP A CA 1
ATOM 2457 C C . ASP A 1 317 ? -19.876 19.660 13.333 1.00 91.88 317 ASP A C 1
ATOM 2459 O O . ASP A 1 317 ? -19.867 20.762 13.887 1.00 91.88 317 ASP A O 1
ATOM 2463 N N . VAL A 1 318 ? -19.417 18.573 13.965 1.00 94.38 318 VAL A N 1
ATOM 2464 C CA . VAL A 1 318 ? -18.899 18.612 15.336 1.00 94.38 318 VAL A CA 1
ATOM 2465 C C . VAL A 1 318 ? -17.546 19.330 15.356 1.00 94.38 318 VAL A C 1
ATOM 2467 O O . VAL A 1 318 ? -16.572 18.897 14.735 1.00 94.38 318 VAL A O 1
ATOM 2470 N N . ALA A 1 319 ? -17.493 20.441 16.094 1.00 90.38 319 ALA A N 1
ATOM 2471 C CA . ALA A 1 319 ? -16.326 21.319 16.141 1.00 90.38 319 ALA A CA 1
ATOM 2472 C C . ALA A 1 319 ? -15.095 20.645 16.771 1.00 90.38 319 ALA A C 1
ATOM 2474 O O . ALA A 1 319 ? -13.994 20.792 16.252 1.00 90.38 319 ALA A O 1
ATOM 2475 N N . SER A 1 320 ? -15.279 19.868 17.841 1.00 96.62 320 SER A N 1
ATOM 2476 C CA . SER A 1 320 ? -14.202 19.177 18.557 1.00 96.62 320 SER A CA 1
ATOM 2477 C C . SER A 1 320 ? -14.643 17.802 19.061 1.00 96.62 320 SER A C 1
ATOM 2479 O O . SER A 1 320 ? -15.819 17.574 19.341 1.00 96.62 320 SER A O 1
ATOM 2481 N N . GLY A 1 321 ? -13.690 16.884 19.189 1.00 97.44 321 GLY A N 1
ATOM 2482 C CA . GLY A 1 321 ? -13.925 15.508 19.624 1.00 97.44 321 GLY A CA 1
ATOM 2483 C C . GLY A 1 321 ? -12.614 14.772 19.878 1.00 97.44 321 GLY A C 1
ATOM 2484 O O . GLY A 1 321 ? -11.536 15.361 19.781 1.00 97.44 321 GLY A O 1
ATOM 2485 N N . SER A 1 322 ? -12.696 13.486 20.211 1.00 98.38 322 SER A N 1
ATOM 2486 C CA . SER A 1 322 ? -11.536 12.605 20.354 1.00 98.38 322 SER A CA 1
ATOM 2487 C C . SER A 1 322 ? -11.541 11.477 19.322 1.00 98.38 322 SER A C 1
ATOM 2489 O O . SER A 1 322 ? -12.558 10.818 19.103 1.00 98.38 322 SER A O 1
ATOM 2491 N N . TRP A 1 323 ? -10.385 11.247 18.701 1.00 98.62 323 TRP A N 1
ATOM 2492 C CA . TRP A 1 323 ? -10.163 10.230 17.677 1.00 98.62 323 TRP A CA 1
ATOM 2493 C C . TRP A 1 323 ? -9.038 9.284 18.105 1.00 98.62 323 TRP A C 1
ATOM 2495 O O . TRP A 1 323 ? -7.956 9.748 18.465 1.00 98.62 323 TRP A O 1
ATOM 2505 N N . LEU A 1 324 ? -9.273 7.974 18.028 1.00 98.50 324 LEU A N 1
ATOM 2506 C CA . LEU A 1 324 ? -8.242 6.947 18.188 1.00 98.50 324 LEU A CA 1
ATOM 2507 C C . LEU A 1 324 ? -8.017 6.219 16.865 1.00 98.50 324 LEU A C 1
ATOM 2509 O O . LEU A 1 324 ? -8.932 5.569 16.369 1.00 98.50 324 LEU A O 1
ATOM 2513 N N . ASP A 1 325 ? -6.806 6.288 16.322 1.00 97.12 325 ASP A N 1
ATOM 2514 C CA . ASP A 1 325 ? -6.397 5.465 15.183 1.00 97.12 325 ASP A CA 1
ATOM 2515 C C . ASP A 1 325 ? -5.663 4.215 15.676 1.00 97.12 325 ASP A C 1
ATOM 2517 O O . ASP A 1 325 ? -4.666 4.306 16.390 1.00 97.12 325 ASP A O 1
ATOM 2521 N N . VAL A 1 326 ? -6.176 3.039 15.341 1.00 96.56 326 VAL A N 1
ATOM 2522 C CA . VAL A 1 326 ? -5.705 1.740 15.827 1.00 96.56 326 VAL A CA 1
ATOM 2523 C C . VAL A 1 326 ? -4.857 1.087 14.752 1.00 96.56 326 VAL A C 1
ATOM 2525 O O . VAL A 1 326 ? -5.309 0.965 13.618 1.00 96.56 326 VAL A O 1
ATOM 2528 N N . GLY A 1 327 ? -3.648 0.648 15.108 1.00 90.62 327 GLY A N 1
ATOM 2529 C CA . GLY A 1 327 ? -2.695 0.038 14.177 1.00 90.62 327 GLY A CA 1
ATOM 2530 C C . GLY A 1 327 ? -2.254 0.981 13.054 1.00 90.62 327 GLY A C 1
ATOM 2531 O O . GLY A 1 327 ? -1.875 0.525 11.980 1.00 90.62 327 GLY A O 1
ATOM 2532 N N . GLY A 1 328 ? -2.316 2.299 13.281 1.00 86.75 328 GLY A N 1
ATOM 2533 C CA . GLY A 1 328 ? -2.056 3.328 12.265 1.00 86.75 328 GLY A CA 1
ATOM 2534 C C . GLY A 1 328 ? -0.591 3.454 11.820 1.00 86.75 328 GLY A C 1
ATOM 2535 O O . GLY A 1 328 ? -0.246 4.390 11.089 1.00 86.75 328 GLY A O 1
ATOM 2536 N N . GLY A 1 329 ? 0.296 2.553 12.256 1.00 87.88 329 GLY A N 1
ATOM 2537 C CA . GLY A 1 329 ? 1.672 2.444 11.789 1.00 87.88 329 GLY A CA 1
ATOM 2538 C C . GLY A 1 329 ? 2.475 3.714 12.029 1.00 87.88 329 GLY A C 1
ATOM 2539 O O . GLY A 1 329 ? 2.703 4.125 13.163 1.00 87.88 329 GLY A O 1
ATOM 2540 N N . LEU A 1 330 ? 2.918 4.348 10.942 1.00 87.00 330 LEU A N 1
ATOM 2541 C CA . LEU A 1 330 ? 3.685 5.597 10.995 1.00 87.00 330 LEU A CA 1
ATOM 2542 C C . LEU A 1 330 ? 2.817 6.839 11.283 1.00 87.00 330 LEU A C 1
ATOM 2544 O O . LEU A 1 330 ? 3.331 7.956 11.266 1.00 87.00 330 LEU A O 1
ATOM 2548 N N . GLY A 1 331 ? 1.513 6.671 11.532 1.00 89.69 331 GLY A N 1
ATOM 2549 C CA . GLY A 1 331 ? 0.597 7.738 11.941 1.00 89.69 331 GLY A CA 1
ATOM 2550 C C . GLY A 1 331 ? 0.075 8.606 10.797 1.00 89.69 331 GLY A C 1
ATOM 2551 O O . GLY A 1 331 ? -0.434 9.694 11.046 1.00 89.69 331 GLY A O 1
ATOM 2552 N N . ALA A 1 332 ? 0.192 8.162 9.543 1.00 87.25 332 ALA A N 1
ATOM 2553 C CA . ALA A 1 332 ? -0.181 8.964 8.376 1.00 87.25 332 ALA A CA 1
ATOM 2554 C C . ALA A 1 332 ? -1.674 9.341 8.358 1.00 87.25 332 ALA A C 1
ATOM 2556 O O . ALA A 1 332 ? -2.018 10.489 8.070 1.00 87.25 332 ALA A O 1
ATOM 2557 N N . PHE A 1 333 ? -2.562 8.397 8.689 1.00 90.94 333 PHE A N 1
ATOM 2558 C CA . PHE A 1 333 ? -4.001 8.657 8.730 1.00 90.94 333 PHE A CA 1
ATOM 2559 C C . PHE A 1 333 ? -4.387 9.520 9.937 1.00 90.94 333 PHE A C 1
ATOM 2561 O O . PHE A 1 333 ? -5.030 10.551 9.756 1.00 90.94 333 PHE A O 1
ATOM 2568 N N . ALA A 1 334 ? -3.904 9.199 11.139 1.00 93.31 334 ALA A N 1
ATOM 2569 C CA . ALA A 1 334 ? -4.039 10.072 12.308 1.00 93.31 334 ALA A CA 1
ATOM 2570 C C . ALA A 1 334 ? -3.523 11.510 12.052 1.00 93.31 334 ALA A C 1
ATOM 2572 O O . ALA A 1 334 ? -4.174 12.490 12.419 1.00 93.31 334 ALA A O 1
ATOM 2573 N N . GLY A 1 335 ? -2.398 11.664 11.348 1.00 91.94 335 GLY A N 1
ATOM 2574 C CA . GLY A 1 335 ? -1.875 12.960 10.914 1.00 91.94 335 GLY A CA 1
ATOM 2575 C C . GLY A 1 335 ? -2.813 13.691 9.946 1.00 91.94 335 GLY A C 1
ATOM 2576 O O . GLY A 1 335 ? -3.030 14.898 10.089 1.00 91.94 335 GLY A O 1
ATOM 2577 N N . LEU A 1 336 ? -3.436 12.970 9.004 1.00 90.44 336 LEU A N 1
ATOM 2578 C CA . LEU A 1 336 ? -4.473 13.521 8.127 1.00 90.44 336 LEU A CA 1
ATOM 2579 C C . LEU A 1 336 ? -5.680 14.011 8.939 1.00 90.44 336 LEU A C 1
ATOM 2581 O O . LEU A 1 336 ? -6.120 15.142 8.717 1.00 90.44 336 LEU A O 1
ATOM 2585 N N . VAL A 1 337 ? -6.175 13.215 9.893 1.00 94.50 337 VAL A N 1
ATOM 2586 C CA . VAL A 1 337 ? -7.278 13.603 10.792 1.00 94.50 337 VAL A CA 1
ATOM 2587 C C . VAL A 1 337 ? -6.927 14.899 11.523 1.00 94.50 337 VAL A C 1
ATOM 2589 O O . VAL A 1 337 ? -7.668 15.873 11.403 1.00 94.50 337 VAL A O 1
ATOM 2592 N N . LYS A 1 338 ? -5.761 14.958 12.184 1.00 94.31 338 LYS A N 1
ATOM 2593 C CA . LYS A 1 338 ? -5.281 16.146 12.917 1.00 94.31 338 LYS A CA 1
ATOM 2594 C C . LYS A 1 338 ? -5.182 17.379 12.012 1.00 94.31 338 LYS A C 1
ATOM 2596 O O . LYS A 1 338 ? -5.546 18.477 12.419 1.00 94.31 338 LYS A O 1
ATOM 2601 N N . SER A 1 339 ? -4.752 17.209 10.758 1.00 92.06 339 SER A N 1
ATOM 2602 C CA . SER A 1 339 ? -4.660 18.316 9.790 1.00 92.06 339 SER A CA 1
ATOM 2603 C C . SER A 1 339 ? -6.026 18.847 9.333 1.00 92.06 339 SER A C 1
ATOM 2605 O O . SER A 1 339 ? -6.174 20.038 9.066 1.00 92.06 339 SER A O 1
ATOM 2607 N N . LYS A 1 340 ? -7.030 17.967 9.231 1.00 92.38 340 LYS A N 1
ATOM 2608 C CA . LYS A 1 340 ? -8.391 18.299 8.786 1.00 92.38 340 LYS A CA 1
ATOM 2609 C C . LYS A 1 340 ? -9.275 18.802 9.921 1.00 92.38 340 LYS A C 1
ATOM 2611 O O . LYS A 1 340 ? -10.197 19.575 9.674 1.00 92.38 340 LYS A O 1
ATOM 2616 N N . ARG A 1 341 ? -9.007 18.352 11.144 1.00 95.62 341 ARG A N 1
ATOM 2617 C CA . ARG A 1 341 ? -9.778 18.636 12.354 1.00 95.62 341 ARG A CA 1
ATOM 2618 C C . ARG A 1 341 ? -8.823 19.084 13.471 1.00 95.62 341 ARG A C 1
ATOM 2620 O O . ARG A 1 341 ? -8.561 18.316 14.390 1.00 95.62 341 ARG A O 1
ATOM 2627 N N . PRO A 1 342 ? -8.283 20.314 13.396 1.00 94.50 342 PRO A N 1
ATOM 2628 C CA . PRO A 1 342 ? -7.256 20.790 14.328 1.00 94.50 342 PRO A CA 1
ATOM 2629 C C . PRO A 1 342 ? -7.740 20.894 15.782 1.00 94.50 342 PRO A C 1
ATOM 2631 O O . PRO A 1 342 ? -6.929 20.783 16.695 1.00 94.50 342 PRO A O 1
ATOM 2634 N N . ASP A 1 343 ? -9.047 21.064 15.995 1.00 96.94 343 ASP A N 1
ATOM 2635 C CA . ASP A 1 343 ? -9.667 21.133 17.325 1.00 96.94 343 ASP A CA 1
ATOM 2636 C C . ASP A 1 343 ? -10.032 19.748 17.899 1.00 96.94 343 ASP A C 1
ATOM 2638 O O . ASP A 1 343 ? -10.664 19.651 18.952 1.00 96.94 343 ASP A O 1
ATOM 2642 N N . TRP A 1 344 ? -9.670 18.662 17.207 1.00 97.69 344 TRP A N 1
ATOM 2643 C CA . TRP A 1 344 ? -9.865 17.296 17.686 1.00 97.69 344 TRP A CA 1
ATOM 2644 C C . TRP A 1 344 ? -8.599 16.756 18.352 1.00 97.69 344 TRP A C 1
ATOM 2646 O O . TRP A 1 344 ? -7.486 16.909 17.846 1.00 97.69 344 TRP A O 1
ATOM 2656 N N . THR A 1 345 ? -8.777 16.051 19.467 1.00 97.94 345 THR A N 1
ATOM 2657 C CA . THR A 1 345 ? -7.701 15.297 20.113 1.00 97.94 345 THR A CA 1
ATOM 2658 C C . THR A 1 345 ? -7.511 13.980 19.373 1.00 97.94 345 THR A C 1
ATOM 2660 O O . THR A 1 345 ? -8.392 13.122 19.412 1.00 97.94 345 THR A O 1
ATOM 2663 N N . VAL A 1 346 ? -6.371 13.808 18.704 1.00 98.19 346 VAL A N 1
ATOM 2664 C CA . VAL A 1 346 ? -6.065 12.603 17.920 1.00 98.19 346 VAL A CA 1
ATOM 2665 C C . VAL A 1 346 ? -4.947 11.809 18.585 1.00 98.19 346 VAL A C 1
ATOM 2667 O O . VAL A 1 346 ? -3.850 12.330 18.792 1.00 98.19 346 VAL A O 1
ATOM 2670 N N . ALA A 1 347 ? -5.227 10.541 18.874 1.00 97.94 347 ALA A N 1
ATOM 2671 C CA . ALA A 1 347 ? -4.287 9.581 19.432 1.00 97.94 347 ALA A CA 1
ATOM 2672 C C . ALA A 1 347 ? -4.089 8.382 18.491 1.00 97.94 347 ALA A C 1
ATOM 2674 O O . ALA A 1 347 ? -4.960 8.052 17.684 1.00 97.94 347 ALA A O 1
ATOM 2675 N N . LEU A 1 348 ? -2.942 7.721 18.621 1.00 97.25 348 LEU A N 1
ATOM 2676 C CA . LEU A 1 348 ? -2.560 6.512 17.895 1.00 97.25 348 LEU A CA 1
ATOM 2677 C C . LEU A 1 348 ? -2.380 5.355 18.888 1.00 97.25 348 LEU A C 1
ATOM 2679 O O . LEU A 1 348 ? -1.672 5.514 19.875 1.00 97.25 348 LEU A O 1
ATOM 2683 N N . ASN A 1 349 ? -2.953 4.184 18.621 1.00 96.12 349 ASN A N 1
ATOM 2684 C CA . ASN A 1 349 ? -2.646 2.940 19.334 1.00 96.12 349 ASN A CA 1
ATOM 2685 C C . ASN A 1 349 ? -1.843 2.025 18.403 1.00 96.12 349 ASN A C 1
ATOM 2687 O O . ASN A 1 349 ? -2.401 1.429 17.486 1.00 96.12 349 ASN A O 1
ATOM 2691 N N . GLU A 1 350 ? -0.525 1.960 18.601 1.00 91.56 350 GLU A N 1
ATOM 2692 C CA . GLU A 1 350 ? 0.420 1.241 17.736 1.00 91.56 350 GLU A CA 1
ATOM 2693 C C . GLU A 1 350 ? 1.357 0.376 18.585 1.00 91.56 350 GLU A C 1
ATOM 2695 O O . GLU A 1 350 ? 2.029 0.880 19.483 1.00 91.56 350 GLU A O 1
ATOM 2700 N N . LEU A 1 351 ? 1.408 -0.924 18.279 1.00 82.62 351 LEU A N 1
ATOM 2701 C CA . LEU A 1 351 ? 2.171 -1.907 19.053 1.00 82.62 351 LEU A CA 1
ATOM 2702 C C . LEU A 1 351 ? 3.669 -1.896 18.725 1.00 82.62 351 LEU A C 1
ATOM 2704 O O . LEU A 1 351 ? 4.471 -2.336 19.545 1.00 82.62 351 LEU A O 1
ATOM 2708 N N . ASN A 1 352 ? 4.070 -1.421 17.541 1.00 81.94 352 ASN A N 1
ATOM 2709 C CA . ASN A 1 352 ? 5.475 -1.313 17.167 1.00 81.94 352 ASN A CA 1
ATOM 2710 C C . ASN A 1 352 ? 6.092 -0.008 17.726 1.00 81.94 352 ASN A C 1
ATOM 2712 O O . ASN A 1 352 ? 5.762 1.081 17.240 1.00 81.94 352 ASN A O 1
ATOM 2716 N N . PRO A 1 353 ? 7.042 -0.078 18.683 1.00 83.25 353 PRO A N 1
ATOM 2717 C CA . PRO A 1 353 ? 7.565 1.115 19.355 1.00 83.25 353 PRO A CA 1
ATOM 2718 C C . PRO A 1 353 ? 8.292 2.087 18.419 1.00 83.25 353 PRO A C 1
ATOM 2720 O O . PRO A 1 353 ? 8.197 3.303 18.593 1.00 83.25 353 PRO A O 1
ATOM 2723 N N . GLU A 1 354 ? 9.000 1.576 17.406 1.00 82.38 354 GLU A N 1
ATOM 2724 C CA . GLU A 1 354 ? 9.682 2.417 16.415 1.00 82.38 354 GLU A CA 1
ATOM 2725 C C . GLU A 1 354 ? 8.679 3.219 15.582 1.00 82.38 354 GLU A C 1
ATOM 2727 O O . GLU A 1 354 ? 8.887 4.400 15.305 1.00 82.38 354 GLU A O 1
ATOM 2732 N N . SER A 1 355 ? 7.562 2.591 15.222 1.00 83.44 355 SER A N 1
ATOM 2733 C CA . SER A 1 355 ? 6.513 3.211 14.414 1.00 83.44 355 SER A CA 1
ATOM 2734 C C . SER A 1 355 ? 5.760 4.267 15.210 1.00 83.44 355 SER A C 1
ATOM 2736 O O . SER A 1 355 ? 5.581 5.379 14.715 1.00 83.44 355 SER A O 1
ATOM 2738 N N . GLY A 1 356 ? 5.454 3.987 16.480 1.00 88.38 356 GLY A N 1
ATOM 2739 C CA . GLY A 1 356 ? 4.931 4.988 17.408 1.00 88.38 356 GLY A CA 1
ATOM 2740 C C . GLY A 1 356 ? 5.882 6.180 17.589 1.00 88.38 356 GLY A C 1
ATOM 2741 O O . GLY A 1 356 ? 5.461 7.336 17.512 1.00 88.38 356 GLY A O 1
ATOM 2742 N N . ALA A 1 357 ? 7.185 5.934 17.755 1.00 88.12 357 ALA A N 1
ATOM 2743 C CA . ALA A 1 357 ? 8.177 7.005 17.873 1.00 88.12 357 ALA A CA 1
ATOM 2744 C C . ALA A 1 357 ? 8.252 7.878 16.606 1.00 88.12 357 ALA A C 1
ATOM 2746 O O . ALA A 1 357 ? 8.332 9.108 16.700 1.00 88.12 357 ALA A O 1
ATOM 2747 N N . LEU A 1 358 ? 8.184 7.262 15.422 1.00 85.56 358 LEU A N 1
ATOM 2748 C CA . LEU A 1 358 ? 8.130 7.973 14.145 1.00 85.56 358 LEU A CA 1
ATOM 2749 C C . LEU A 1 358 ? 6.835 8.776 13.998 1.00 85.56 358 LEU A C 1
ATOM 2751 O O . LEU A 1 358 ? 6.906 9.948 13.639 1.00 85.56 358 LEU A O 1
ATOM 2755 N N . ALA A 1 359 ? 5.680 8.200 14.330 1.00 88.81 359 ALA A N 1
ATOM 2756 C CA . ALA A 1 359 ? 4.393 8.890 14.292 1.00 88.81 359 ALA A CA 1
ATOM 2757 C C . ALA A 1 359 ? 4.392 10.138 15.187 1.00 88.81 359 ALA A C 1
ATOM 2759 O O . ALA A 1 359 ? 4.009 11.227 14.750 1.00 88.81 359 ALA A O 1
ATOM 2760 N N . LYS A 1 360 ? 4.915 10.009 16.412 1.00 90.56 360 LYS A N 1
ATOM 2761 C CA . LYS A 1 360 ? 5.114 11.134 17.331 1.00 90.56 360 LYS A CA 1
ATOM 2762 C C . LYS A 1 360 ? 6.040 12.196 16.737 1.00 90.56 360 LYS A C 1
ATOM 2764 O O . LYS A 1 360 ? 5.718 13.377 16.777 1.00 90.56 360 LYS A O 1
ATOM 2769 N N . SER A 1 361 ? 7.168 11.794 16.151 1.00 89.06 361 SER A N 1
ATOM 2770 C CA . SER A 1 361 ? 8.126 12.729 15.546 1.00 89.06 361 SER A CA 1
ATOM 2771 C C . SER A 1 361 ? 7.599 13.436 14.294 1.00 89.06 361 SER A C 1
ATOM 2773 O O . SER A 1 361 ? 8.016 14.562 14.034 1.00 89.06 361 SER A O 1
ATOM 2775 N N . LEU A 1 362 ? 6.780 12.770 13.479 1.00 85.50 362 LEU A N 1
ATOM 2776 C CA . LEU A 1 362 ? 6.324 13.284 12.184 1.00 85.50 362 LEU A CA 1
ATOM 2777 C C . LEU A 1 362 ? 5.059 14.136 12.308 1.00 85.50 362 LEU A C 1
ATOM 2779 O O . LEU A 1 362 ? 4.922 15.126 11.593 1.00 85.50 362 LEU A O 1
ATOM 2783 N N . PHE A 1 363 ? 4.146 13.750 13.200 1.00 89.06 363 PHE A N 1
ATOM 2784 C CA . PHE A 1 363 ? 2.795 14.313 13.274 1.00 89.06 363 PHE A CA 1
ATOM 2785 C C . PHE A 1 363 ? 2.435 14.871 14.658 1.00 89.06 363 PHE A C 1
ATOM 2787 O O . PHE A 1 363 ? 1.327 15.387 14.842 1.00 89.06 363 PHE A O 1
ATOM 2794 N N . ASP A 1 364 ? 3.356 14.797 15.628 1.00 92.00 364 ASP A N 1
ATOM 2795 C CA . ASP A 1 364 ? 3.118 15.221 17.012 1.00 92.00 364 ASP A CA 1
ATOM 2796 C C . ASP A 1 364 ? 1.891 14.499 17.609 1.00 92.00 364 ASP A C 1
ATOM 2798 O O . ASP A 1 364 ? 0.979 15.094 18.181 1.00 92.00 364 ASP A O 1
ATOM 2802 N N . LEU A 1 365 ? 1.812 13.189 17.361 1.00 93.12 365 LEU A N 1
ATOM 2803 C CA . LEU A 1 365 ? 0.727 12.336 17.842 1.00 93.12 365 LEU A CA 1
ATOM 2804 C C . LEU A 1 365 ? 1.026 11.803 19.244 1.00 93.12 365 LEU A C 1
ATOM 2806 O O . LEU A 1 365 ? 2.154 11.402 19.550 1.00 93.12 365 LEU A O 1
ATOM 2810 N N . GLU A 1 366 ? -0.013 11.750 20.074 1.00 95.94 366 GLU A N 1
ATOM 2811 C CA . GLU A 1 366 ? 0.001 10.953 21.295 1.00 95.94 366 GLU A CA 1
ATOM 2812 C C . GLU A 1 366 ? -0.102 9.472 20.921 1.00 95.94 366 GLU A C 1
ATOM 2814 O O . GLU A 1 366 ? -1.008 9.076 20.188 1.00 95.94 366 GLU A O 1
ATOM 2819 N N . VAL A 1 367 ? 0.835 8.659 21.412 1.00 96.31 367 VAL A N 1
ATOM 2820 C CA . VAL A 1 367 ? 0.832 7.208 21.197 1.00 96.31 367 VAL A CA 1
ATOM 2821 C C . VAL A 1 367 ? 0.417 6.532 22.495 1.00 96.31 367 VAL A C 1
ATOM 2823 O O . VAL A 1 367 ? 1.123 6.637 23.499 1.00 96.31 367 VAL A O 1
ATOM 2826 N N . LEU A 1 368 ? -0.734 5.868 22.464 1.00 95.88 368 LEU A N 1
ATOM 2827 C CA . LEU A 1 368 ? -1.320 5.142 23.580 1.00 95.88 368 LEU A CA 1
ATOM 2828 C C . LEU A 1 368 ? -0.898 3.676 23.523 1.00 95.88 368 LEU A C 1
ATOM 2830 O O . LEU A 1 368 ? -1.168 2.977 22.543 1.00 95.88 368 LEU A O 1
ATOM 2834 N N . ASP A 1 369 ? -0.264 3.222 24.597 1.00 88.88 369 ASP A N 1
ATOM 2835 C CA . ASP A 1 369 ? 0.144 1.832 24.783 1.00 88.88 369 ASP A CA 1
ATOM 2836 C C . ASP A 1 369 ? -0.941 1.029 25.519 1.00 88.88 369 ASP A C 1
ATOM 2838 O O . ASP A 1 369 ? -1.679 1.563 26.353 1.00 88.88 369 ASP A O 1
ATOM 2842 N N . GLY A 1 370 ? -1.012 -0.267 25.225 1.00 88.44 370 GLY A N 1
ATOM 2843 C CA . GLY A 1 370 ? -1.964 -1.204 25.813 1.00 88.44 370 GLY A CA 1
ATOM 2844 C C . GLY A 1 370 ? -3.082 -1.660 24.874 1.00 88.44 370 GLY A C 1
ATOM 2845 O O . GLY A 1 370 ? -3.341 -1.084 23.814 1.00 88.44 370 GLY A O 1
ATOM 2846 N N . ASP A 1 371 ? -3.741 -2.739 25.294 1.00 92.31 371 ASP A N 1
ATOM 2847 C CA . ASP A 1 371 ? -4.902 -3.315 24.619 1.00 92.31 371 ASP A CA 1
ATOM 2848 C C . ASP A 1 371 ? -6.190 -2.508 24.906 1.00 92.31 371 ASP A C 1
ATOM 2850 O O . ASP A 1 371 ? -6.222 -1.659 25.808 1.00 92.31 371 ASP A O 1
ATOM 2854 N N . PRO A 1 372 ? -7.290 -2.751 24.167 1.00 93.69 372 PRO A N 1
ATOM 2855 C CA . PRO A 1 372 ? -8.535 -2.013 24.363 1.00 93.69 372 PRO A CA 1
ATOM 2856 C C . PRO A 1 372 ? -9.077 -2.081 25.789 1.00 93.69 372 PRO A C 1
ATOM 2858 O O . PRO A 1 372 ? -9.635 -1.108 26.291 1.00 93.69 372 PRO A O 1
ATOM 2861 N N . GLN A 1 373 ? -8.906 -3.214 26.468 1.00 94.44 373 GLN A N 1
ATOM 2862 C CA . GLN A 1 373 ? -9.344 -3.405 27.846 1.00 94.44 373 GLN A CA 1
ATOM 2863 C C . GLN A 1 373 ? -8.574 -2.493 28.806 1.00 94.44 373 GLN A C 1
ATOM 2865 O O . GLN A 1 373 ? -9.175 -1.887 29.694 1.00 94.44 373 GLN A O 1
ATOM 2870 N N . THR A 1 374 ? -7.266 -2.354 28.603 1.00 95.62 374 THR A N 1
ATOM 2871 C CA . THR A 1 374 ? -6.386 -1.483 29.383 1.00 95.62 374 THR A CA 1
ATOM 2872 C C . THR A 1 374 ? -6.744 -0.018 29.167 1.00 95.62 374 THR A C 1
ATOM 2874 O O . THR A 1 374 ? -6.959 0.708 30.140 1.00 95.62 374 THR A O 1
ATOM 2877 N N . LEU A 1 375 ? -6.899 0.410 27.910 1.00 96.00 375 LEU A N 1
ATOM 2878 C CA . LEU A 1 375 ? -7.322 1.776 27.576 1.00 96.00 375 LEU A CA 1
ATOM 2879 C C . LEU A 1 375 ? -8.701 2.092 28.177 1.00 96.00 375 LEU A C 1
ATOM 2881 O O . LEU A 1 375 ? -8.915 3.153 28.768 1.00 96.00 375 LEU A O 1
ATOM 2885 N N . ARG A 1 376 ? -9.628 1.131 28.115 1.00 95.31 376 ARG A N 1
ATOM 2886 C CA . ARG A 1 376 ? -10.957 1.249 28.720 1.00 95.31 376 ARG A CA 1
ATOM 2887 C C . ARG A 1 376 ? -10.887 1.383 30.240 1.00 95.31 376 ARG A C 1
ATOM 2889 O O . ARG A 1 376 ? -11.602 2.209 30.804 1.00 95.31 376 ARG A O 1
ATOM 2896 N N . ALA A 1 377 ? -10.039 0.596 30.901 1.00 95.56 377 ALA A N 1
ATOM 2897 C CA . ALA A 1 377 ? -9.842 0.640 32.351 1.00 95.56 377 ALA A CA 1
ATOM 2898 C C . ALA A 1 377 ? -9.234 1.971 32.826 1.00 95.56 377 ALA A C 1
ATOM 2900 O O . ALA A 1 377 ? -9.512 2.405 33.942 1.00 95.56 377 ALA A O 1
ATOM 2901 N N . GLN A 1 378 ? -8.472 2.653 31.966 1.00 95.50 378 GLN A N 1
ATOM 2902 C CA . GLN A 1 378 ? -7.983 4.018 32.198 1.00 95.50 378 GLN A CA 1
ATOM 2903 C C . GLN A 1 378 ? -9.074 5.092 32.018 1.00 95.50 378 GLN A C 1
ATOM 2905 O O . GLN A 1 378 ? -8.822 6.274 32.239 1.00 95.50 378 GLN A O 1
ATOM 2910 N N . GLY A 1 379 ? -10.294 4.701 31.635 1.00 95.56 379 GLY A N 1
ATOM 2911 C CA . GLY A 1 379 ? -11.412 5.613 31.398 1.00 95.56 379 GLY A CA 1
ATOM 2912 C C . GLY A 1 379 ? -11.389 6.275 30.020 1.00 95.56 379 GLY A C 1
ATOM 2913 O O . GLY A 1 379 ? -12.155 7.213 29.792 1.00 95.56 379 GLY A O 1
ATOM 2914 N N . LEU A 1 380 ? -10.541 5.803 29.100 1.00 97.12 380 LEU A N 1
ATOM 2915 C CA . LEU A 1 380 ? -10.440 6.373 27.762 1.00 97.12 380 LEU A CA 1
ATOM 2916 C C . LEU A 1 380 ? -11.634 5.958 26.899 1.00 97.12 380 LEU A C 1
ATOM 2918 O O . LEU A 1 380 ? -12.083 4.808 26.896 1.00 97.12 380 LEU A O 1
ATOM 2922 N N . LEU A 1 381 ? -12.158 6.946 26.180 1.00 98.00 381 LEU A N 1
ATOM 2923 C CA . LEU A 1 381 ? -13.304 6.847 25.291 1.00 98.00 381 LEU A CA 1
ATOM 2924 C C . LEU A 1 381 ? -13.152 7.849 24.150 1.00 98.00 381 LEU A C 1
ATOM 2926 O O . LEU A 1 381 ? -12.760 9.001 24.370 1.00 98.00 381 LEU A O 1
ATOM 2930 N N . PHE A 1 382 ? -13.548 7.438 22.952 1.00 98.44 382 PHE A N 1
ATOM 2931 C CA . PHE A 1 382 ? -13.351 8.214 21.732 1.00 98.44 382 PHE A CA 1
ATOM 2932 C C . PHE A 1 382 ? -14.667 8.436 20.991 1.00 98.44 382 PHE A C 1
ATOM 2934 O O . PHE A 1 382 ? -15.543 7.572 20.990 1.00 98.44 382 PHE A O 1
ATOM 2941 N N . ASP A 1 383 ? -14.825 9.618 20.397 1.00 98.56 383 ASP A N 1
ATOM 2942 C CA . ASP A 1 383 ? -15.955 9.909 19.508 1.00 98.56 383 ASP A CA 1
ATOM 2943 C C . ASP A 1 383 ? -15.826 9.111 18.206 1.00 98.56 383 ASP A C 1
ATOM 2945 O O . ASP A 1 383 ? -16.827 8.661 17.650 1.00 98.56 383 ASP A O 1
ATOM 2949 N N . VAL A 1 384 ? -14.588 8.877 17.758 1.00 98.62 384 VAL A N 1
ATOM 2950 C CA . VAL A 1 384 ? -14.284 8.007 16.622 1.00 98.62 384 VAL A CA 1
ATOM 2951 C C . VAL A 1 384 ? -13.111 7.087 16.952 1.00 98.62 384 VAL A C 1
ATOM 2953 O O . VAL A 1 384 ? -12.073 7.536 17.433 1.00 98.62 384 VAL A O 1
ATOM 2956 N N . VAL A 1 385 ? -13.267 5.799 16.663 1.00 98.56 385 VAL A N 1
ATOM 2957 C CA . VAL A 1 385 ? -12.176 4.819 16.636 1.00 98.56 385 VAL A CA 1
ATOM 2958 C C . VAL A 1 385 ? -12.022 4.340 15.196 1.00 98.56 385 VAL A C 1
ATOM 2960 O O . VAL A 1 385 ? -13.010 3.941 14.580 1.00 98.56 385 VAL A O 1
ATOM 2963 N N . SER A 1 386 ? -10.814 4.384 14.638 1.00 97.38 386 SER A N 1
ATOM 2964 C CA . SER A 1 386 ? -10.527 3.910 13.282 1.00 97.38 386 SER A CA 1
ATOM 2965 C C . SER A 1 386 ? -9.531 2.761 13.254 1.00 97.38 386 SER A C 1
ATOM 2967 O O . SER A 1 386 ? -8.650 2.683 14.100 1.00 97.38 386 SER A O 1
ATOM 2969 N N . SER A 1 387 ? -9.642 1.898 12.247 1.00 94.50 387 SER A N 1
ATOM 2970 C CA . SER A 1 387 ? -8.614 0.934 11.858 1.00 94.50 387 SER A CA 1
ATOM 2971 C C . SER A 1 387 ? -8.483 0.917 10.331 1.00 94.50 387 SER A C 1
ATOM 2973 O O . SER A 1 387 ? -9.405 0.530 9.610 1.00 94.50 387 SER A O 1
ATOM 2975 N N . VAL A 1 388 ? -7.356 1.400 9.808 1.00 91.88 388 VAL A N 1
ATOM 2976 C CA . VAL A 1 388 ? -7.117 1.513 8.358 1.00 91.88 388 VAL A CA 1
ATOM 2977 C C . VAL A 1 388 ? -6.011 0.553 7.953 1.00 91.88 388 VAL A C 1
ATOM 2979 O O . VAL A 1 388 ? -4.879 0.720 8.390 1.00 91.88 388 VAL A O 1
ATOM 2982 N N . ALA A 1 389 ? -6.337 -0.413 7.092 1.00 88.50 389 ALA A N 1
ATOM 2983 C CA . ALA A 1 389 ? -5.445 -1.494 6.674 1.00 88.50 389 ALA A CA 1
ATOM 2984 C C . ALA A 1 389 ? -4.858 -2.288 7.859 1.00 88.50 389 ALA A C 1
ATOM 2986 O O . ALA A 1 389 ? -3.650 -2.478 7.987 1.00 88.50 389 ALA A O 1
ATOM 2987 N N . VAL A 1 390 ? -5.742 -2.683 8.778 1.00 91.44 390 VAL A N 1
ATOM 2988 C CA . VAL A 1 390 ? -5.394 -3.453 9.982 1.00 91.44 390 VAL A CA 1
ATOM 2989 C C . VAL A 1 390 ? -6.180 -4.748 10.040 1.00 91.44 390 VAL A C 1
ATOM 2991 O O . VAL A 1 390 ? -5.605 -5.797 10.301 1.00 91.44 390 VAL A O 1
ATOM 2994 N N . LEU A 1 391 ? -7.493 -4.691 9.809 1.00 93.94 391 LEU A N 1
ATOM 2995 C CA . LEU A 1 391 ? -8.390 -5.819 10.048 1.00 93.94 391 LEU A CA 1
ATOM 2996 C C . LEU A 1 391 ? -8.063 -7.038 9.164 1.00 93.94 391 LEU A C 1
ATOM 2998 O O . LEU A 1 391 ? -8.274 -8.171 9.586 1.00 93.94 391 LEU A O 1
ATOM 3002 N N . GLU A 1 392 ? -7.487 -6.834 7.977 1.00 91.94 392 GLU A N 1
ATOM 3003 C CA . GLU A 1 392 ? -6.997 -7.901 7.095 1.00 91.94 392 GLU A CA 1
ATOM 3004 C C . GLU A 1 392 ? -5.841 -8.719 7.689 1.00 91.94 392 GLU A C 1
ATOM 3006 O O . GLU A 1 392 ? -5.601 -9.853 7.274 1.00 91.94 392 GLU A O 1
ATOM 3011 N N . HIS A 1 393 ? -5.143 -8.163 8.676 1.00 91.19 393 HIS A N 1
ATOM 3012 C CA . HIS A 1 393 ? -4.045 -8.807 9.388 1.00 91.19 393 HIS A CA 1
ATOM 3013 C C . HIS A 1 393 ? -4.498 -9.560 10.642 1.00 91.19 393 HIS A C 1
ATOM 3015 O O . HIS A 1 393 ? -3.689 -10.218 11.294 1.00 91.19 393 HIS A O 1
ATOM 3021 N N . ILE A 1 394 ? -5.780 -9.461 11.001 1.00 93.25 394 ILE A N 1
ATOM 3022 C CA . ILE A 1 394 ? -6.314 -9.997 12.248 1.00 93.25 394 ILE A CA 1
ATOM 3023 C C . ILE A 1 394 ? -7.021 -11.330 11.981 1.00 93.25 394 ILE A C 1
ATOM 3025 O O . ILE A 1 394 ? -8.044 -11.317 11.296 1.00 93.25 394 ILE A O 1
ATOM 3029 N N . PRO A 1 395 ? -6.551 -12.466 12.538 1.00 94.50 395 PRO A N 1
ATOM 3030 C CA . PRO A 1 395 ? -7.207 -13.765 12.350 1.00 94.50 395 PRO A CA 1
ATOM 3031 C C . PRO A 1 395 ? -8.637 -13.830 12.906 1.00 94.50 395 PRO A C 1
ATOM 3033 O O . PRO A 1 395 ? -9.488 -14.516 12.353 1.00 94.50 395 PRO A O 1
ATOM 3036 N N . GLU A 1 396 ? -8.905 -13.096 13.990 1.00 94.31 396 GLU A N 1
ATOM 3037 C CA . GLU A 1 396 ? -10.202 -13.053 14.681 1.00 94.31 396 GLU A CA 1
ATOM 3038 C C . GLU A 1 396 ? -10.824 -11.643 14.573 1.00 94.31 396 GLU A C 1
ATOM 3040 O O . GLU A 1 396 ? -10.803 -10.870 15.541 1.00 94.31 396 GLU A O 1
ATOM 3045 N N . PRO A 1 397 ? -11.317 -11.246 13.380 1.00 95.25 397 PRO A N 1
ATOM 3046 C CA . PRO A 1 397 ? -11.712 -9.867 13.104 1.00 95.25 397 PRO A CA 1
ATOM 3047 C C . PRO A 1 397 ? -12.944 -9.413 13.896 1.00 95.25 397 PRO A C 1
ATOM 3049 O O . PRO A 1 397 ? -12.984 -8.261 14.327 1.00 95.25 397 PRO A O 1
ATOM 3052 N N . GLU A 1 398 ? -13.923 -10.292 14.141 1.00 94.62 398 GLU A N 1
ATOM 3053 C CA . GLU A 1 398 ? -15.105 -9.955 14.949 1.00 94.62 398 GLU A CA 1
ATOM 3054 C C . GLU A 1 398 ? -14.695 -9.583 16.377 1.00 94.62 398 GLU A C 1
ATOM 3056 O O . GLU A 1 398 ? -15.017 -8.493 16.856 1.00 94.62 398 GLU A O 1
ATOM 3061 N N . ALA A 1 399 ? -13.877 -10.427 17.012 1.00 94.00 399 ALA A N 1
ATOM 3062 C CA . ALA A 1 399 ? -13.417 -10.207 18.376 1.00 94.00 399 ALA A CA 1
ATOM 3063 C C . ALA A 1 399 ? -12.577 -8.925 18.497 1.00 94.00 399 ALA A C 1
ATOM 3065 O O . ALA A 1 399 ? -12.656 -8.213 19.502 1.00 94.00 399 ALA A O 1
ATOM 3066 N N . PHE A 1 400 ? -11.775 -8.610 17.478 1.00 95.31 400 PHE A N 1
ATOM 3067 C CA . PHE A 1 400 ? -11.023 -7.360 17.408 1.00 95.31 400 PHE A CA 1
ATOM 3068 C C . PHE A 1 400 ? -11.946 -6.143 17.328 1.00 95.31 400 PHE A C 1
ATOM 3070 O O . PHE A 1 400 ? -11.820 -5.227 18.146 1.00 95.31 400 PHE A O 1
ATOM 3077 N N . LEU A 1 401 ? -12.909 -6.146 16.401 1.00 95.56 401 LEU A N 1
ATOM 3078 C CA . LEU A 1 401 ? -13.865 -5.048 16.257 1.00 95.56 401 LEU A CA 1
ATOM 3079 C C . LEU A 1 401 ? -14.699 -4.868 17.528 1.00 95.56 401 LEU A C 1
ATOM 3081 O O . LEU A 1 401 ? -14.855 -3.739 17.986 1.00 95.56 401 LEU A O 1
ATOM 3085 N N . ALA A 1 402 ? -15.159 -5.954 18.153 1.00 95.69 402 ALA A N 1
ATOM 3086 C CA . ALA A 1 402 ? -15.923 -5.910 19.398 1.00 95.69 402 ALA A CA 1
ATOM 3087 C C . ALA A 1 402 ? -15.138 -5.248 20.547 1.00 95.69 402 ALA A C 1
ATOM 3089 O O . ALA A 1 402 ? -15.686 -4.437 21.299 1.00 95.69 402 ALA A O 1
ATOM 3090 N N . ARG A 1 403 ? -13.836 -5.544 20.673 1.00 96.19 403 ARG A N 1
ATOM 3091 C CA . ARG A 1 403 ? -12.968 -4.937 21.698 1.00 96.19 403 ARG A CA 1
ATOM 3092 C C . ARG A 1 403 ? -12.779 -3.438 21.479 1.00 96.19 403 ARG A C 1
ATOM 3094 O O . ARG A 1 403 ? -12.891 -2.675 22.435 1.00 96.19 403 ARG A O 1
ATOM 3101 N N . TYR A 1 404 ? -12.525 -3.007 20.245 1.00 97.31 404 TYR A N 1
ATOM 3102 C CA . TYR A 1 404 ? -12.337 -1.584 19.939 1.00 97.31 404 TYR A CA 1
ATOM 3103 C C . TYR A 1 404 ? -13.654 -0.798 19.905 1.00 97.31 404 TYR A C 1
ATOM 3105 O O . TYR A 1 404 ? -13.669 0.369 20.291 1.00 97.31 404 TYR A O 1
ATOM 3113 N N . ALA A 1 405 ? -14.781 -1.436 19.574 1.00 96.94 405 ALA A N 1
ATOM 3114 C CA . ALA A 1 405 ? -16.112 -0.847 19.719 1.00 96.94 405 ALA A CA 1
ATOM 3115 C C . ALA A 1 405 ? -16.408 -0.439 21.173 1.00 96.94 405 ALA A C 1
ATOM 3117 O O . ALA A 1 405 ? -17.071 0.568 21.408 1.00 96.94 405 ALA A O 1
ATOM 3118 N N . ALA A 1 406 ? -15.870 -1.160 22.165 1.00 97.00 406 ALA A N 1
ATOM 3119 C CA . ALA A 1 406 ? -16.035 -0.821 23.581 1.00 97.00 406 ALA A CA 1
ATOM 3120 C C . ALA A 1 406 ? -15.331 0.488 24.004 1.00 97.00 406 ALA A C 1
ATOM 3122 O O . ALA A 1 406 ? -15.610 1.011 25.090 1.00 97.00 406 ALA A O 1
ATOM 3123 N N . LEU A 1 407 ? -14.434 1.020 23.165 1.00 98.19 407 LEU A N 1
ATOM 3124 C CA . LEU A 1 407 ? -13.793 2.327 23.340 1.00 98.19 407 LEU A CA 1
ATOM 3125 C C . LEU A 1 407 ? -14.564 3.472 22.670 1.00 98.19 407 LEU A C 1
ATOM 3127 O O . LEU A 1 407 ? -14.207 4.637 22.859 1.00 98.19 407 LEU A O 1
ATOM 3131 N N . VAL A 1 408 ? -15.615 3.171 21.907 1.00 98.50 408 VAL A N 1
ATOM 3132 C CA . VAL A 1 408 ? -16.437 4.175 21.226 1.00 98.50 408 VAL A CA 1
ATOM 3133 C C . VAL A 1 408 ? -17.478 4.731 22.201 1.00 98.50 408 VAL A C 1
ATOM 3135 O O . VAL A 1 408 ? -18.159 3.992 22.917 1.00 98.50 408 VAL A O 1
ATOM 3138 N N . LYS A 1 409 ? -17.610 6.059 22.255 1.00 97.88 409 LYS A N 1
ATOM 3139 C CA . LYS A 1 409 ? -18.660 6.732 23.036 1.00 97.88 409 LYS A CA 1
ATOM 3140 C C . LYS A 1 409 ? -20.051 6.405 22.472 1.00 97.88 409 LYS A C 1
ATOM 3142 O O . LYS A 1 409 ? -20.185 6.177 21.271 1.00 97.88 409 LYS A O 1
ATOM 3147 N N . PRO A 1 410 ? -21.122 6.449 23.286 1.00 95.94 410 PRO A N 1
ATOM 3148 C CA . PRO A 1 410 ? -22.484 6.370 22.763 1.00 95.94 410 PRO A CA 1
ATOM 3149 C C . PRO A 1 410 ? -22.727 7.418 21.664 1.00 95.94 410 PRO A C 1
ATOM 3151 O O . PRO A 1 410 ? -22.522 8.607 21.893 1.00 95.94 410 PRO A O 1
ATOM 3154 N N . GLY A 1 411 ? -23.156 6.970 20.481 1.00 93.38 411 GLY A N 1
ATOM 3155 C CA . GLY A 1 411 ? -23.353 7.828 19.304 1.00 93.38 411 GLY A CA 1
ATOM 3156 C C . GLY A 1 411 ? -22.087 8.120 18.485 1.00 93.38 411 GLY A C 1
ATOM 3157 O O . GLY A 1 411 ? -22.180 8.841 17.495 1.00 93.38 411 GLY A O 1
ATOM 3158 N N . GLY A 1 412 ? -20.933 7.577 18.881 1.00 96.62 412 GLY A N 1
ATOM 3159 C CA . GLY A 1 412 ? -19.681 7.658 18.133 1.00 96.62 412 GLY A CA 1
ATOM 3160 C C . GLY A 1 412 ? -19.573 6.630 17.005 1.00 96.62 412 GLY A C 1
ATOM 3161 O O . GLY A 1 412 ? -20.488 5.840 16.760 1.00 96.62 412 GLY A O 1
ATOM 3162 N N . TRP A 1 413 ? -18.420 6.627 16.335 1.00 97.81 413 TRP A N 1
ATOM 3163 C CA . TRP A 1 413 ? -18.157 5.794 15.161 1.00 97.81 413 TRP A CA 1
ATOM 3164 C C . TRP A 1 413 ? -17.015 4.803 15.388 1.00 97.81 413 TRP A C 1
ATOM 3166 O O . TRP A 1 413 ? -15.966 5.159 15.921 1.00 97.81 413 TRP A O 1
ATOM 3176 N N . LEU A 1 414 ? -17.201 3.578 14.894 1.00 97.06 414 LEU A N 1
ATOM 3177 C CA . LEU A 1 414 ? -16.112 2.659 14.575 1.00 97.06 414 LEU A CA 1
ATOM 3178 C C . LEU A 1 414 ? -15.951 2.639 13.053 1.00 97.06 414 LEU A C 1
ATOM 3180 O O . LEU A 1 414 ? -16.893 2.314 12.332 1.00 97.06 414 LEU A O 1
ATOM 3184 N N . VAL A 1 415 ? -14.772 3.008 12.567 1.00 95.62 415 VAL A N 1
ATOM 3185 C CA . VAL A 1 415 ? -14.463 3.100 11.140 1.00 95.62 415 VAL A CA 1
ATOM 3186 C C . VAL A 1 415 ? -13.410 2.058 10.801 1.00 95.62 415 VAL A C 1
ATOM 3188 O O . VAL A 1 415 ? -12.331 2.071 11.379 1.00 95.62 415 VAL A O 1
ATOM 3191 N N . THR A 1 416 ? -13.681 1.191 9.829 1.00 93.38 416 THR A N 1
ATOM 3192 C CA . THR A 1 416 ? -12.667 0.268 9.312 1.00 93.38 416 THR A CA 1
ATOM 3193 C C . THR A 1 416 ? -12.518 0.409 7.805 1.00 93.38 416 THR A C 1
ATOM 3195 O O . THR A 1 416 ? -13.499 0.617 7.089 1.00 93.38 416 THR A O 1
ATOM 3198 N N . VAL A 1 417 ? -11.280 0.336 7.326 1.00 91.62 417 VAL A N 1
ATOM 3199 C CA . VAL A 1 417 ? -10.943 0.364 5.901 1.00 91.62 417 VAL A CA 1
ATOM 3200 C C . VAL A 1 417 ? -10.052 -0.832 5.623 1.00 91.62 417 VAL A C 1
ATOM 3202 O O . VAL A 1 417 ? -8.977 -0.940 6.205 1.00 91.62 417 VAL A O 1
ATOM 3205 N N . VAL A 1 418 ? -10.496 -1.707 4.725 1.00 89.38 418 VAL A N 1
ATOM 3206 C CA . VAL A 1 418 ? -9.788 -2.935 4.346 1.00 89.38 418 VAL A CA 1
ATOM 3207 C C . VAL A 1 418 ? -9.670 -3.047 2.827 1.00 89.38 418 VAL A C 1
ATOM 3209 O O . VAL A 1 418 ? -10.502 -2.488 2.100 1.00 89.38 418 VAL A O 1
ATOM 3212 N N . PRO A 1 419 ? -8.679 -3.794 2.315 1.00 83.69 419 PRO A N 1
ATOM 3213 C CA . PRO A 1 419 ? -8.608 -4.136 0.907 1.00 83.69 419 PRO A CA 1
ATOM 3214 C C . PRO A 1 419 ? -9.859 -4.898 0.468 1.00 83.69 419 PRO A C 1
ATOM 3216 O O . PRO A 1 419 ? -10.231 -5.910 1.063 1.00 83.69 419 PRO A O 1
ATOM 3219 N N . GLN A 1 420 ? -10.476 -4.453 -0.628 1.00 84.06 420 GLN A N 1
ATOM 3220 C CA . GLN A 1 420 ? -11.583 -5.195 -1.218 1.00 84.06 420 GLN A CA 1
ATOM 3221 C C . GLN A 1 420 ? -11.060 -6.492 -1.839 1.00 84.06 420 GLN A C 1
ATOM 3223 O O . GLN A 1 420 ? -10.302 -6.482 -2.822 1.00 84.06 420 GLN A O 1
ATOM 3228 N N . PHE A 1 421 ? -11.527 -7.613 -1.305 1.00 82.75 421 PHE A N 1
ATOM 3229 C CA . PHE A 1 421 ? -11.388 -8.919 -1.919 1.00 82.75 421 PHE A CA 1
ATOM 3230 C C . PHE A 1 421 ? -12.611 -9.204 -2.792 1.00 82.75 421 PHE A C 1
ATOM 3232 O O . PHE A 1 421 ? -13.758 -9.179 -2.347 1.00 82.75 421 PHE A O 1
ATOM 3239 N N . SER A 1 422 ? -12.367 -9.486 -4.070 1.00 75.88 422 SER A N 1
ATOM 3240 C CA . SER A 1 422 ? -13.400 -9.966 -4.982 1.00 75.88 422 SER A CA 1
ATOM 3241 C C . SER A 1 422 ? -12.918 -11.234 -5.669 1.00 75.88 422 SER A C 1
ATOM 3243 O O . SER A 1 422 ? -11.745 -11.369 -6.025 1.00 75.88 422 SER A O 1
ATOM 3245 N N . ARG A 1 423 ? -13.846 -12.168 -5.891 1.00 66.25 423 ARG A N 1
ATOM 3246 C CA . ARG A 1 423 ? -13.561 -13.411 -6.613 1.00 66.25 423 ARG A CA 1
ATOM 3247 C C . ARG A 1 423 ? -13.049 -13.137 -8.029 1.00 66.25 423 ARG A C 1
ATOM 3249 O O . ARG A 1 423 ? -12.125 -13.798 -8.478 1.00 66.25 423 ARG A O 1
ATOM 3256 N N . LEU A 1 424 ? -13.586 -12.105 -8.682 1.00 65.19 424 LEU A N 1
ATOM 3257 C CA . LEU A 1 424 ? -13.119 -11.651 -9.990 1.00 65.19 424 LEU A CA 1
ATOM 3258 C C . LEU A 1 424 ? -11.653 -11.193 -9.945 1.00 65.19 424 LEU A C 1
ATOM 3260 O O . LEU A 1 424 ? -10.884 -11.543 -10.835 1.00 65.19 424 LEU A O 1
ATOM 3264 N N . ASN A 1 425 ? -11.242 -10.461 -8.902 1.00 60.41 425 ASN A N 1
ATOM 3265 C CA . ASN A 1 425 ? -9.845 -10.057 -8.736 1.00 60.41 425 ASN A CA 1
ATOM 3266 C C . ASN A 1 425 ? -8.937 -11.280 -8.566 1.00 60.41 425 ASN A C 1
ATOM 3268 O O . ASN A 1 425 ? -7.862 -11.306 -9.158 1.00 60.41 425 ASN A O 1
ATOM 3272 N N . ALA A 1 426 ? -9.353 -12.292 -7.800 1.00 60.72 426 ALA A N 1
ATOM 3273 C CA . ALA A 1 426 ? -8.589 -13.529 -7.630 1.00 60.72 426 ALA A CA 1
ATOM 3274 C C . ALA A 1 426 ? -8.471 -14.321 -8.947 1.00 60.72 426 ALA A C 1
ATOM 3276 O O . ALA A 1 426 ? -7.363 -14.644 -9.370 1.00 60.72 426 ALA A O 1
ATOM 3277 N N . GLU A 1 427 ? -9.588 -14.534 -9.649 1.00 57.41 427 GLU A N 1
ATOM 3278 C CA . GLU A 1 427 ? -9.640 -15.311 -10.895 1.00 57.41 427 GLU A CA 1
ATOM 3279 C C . GLU A 1 427 ? -8.889 -14.629 -12.052 1.00 57.41 427 GLU A C 1
ATOM 3281 O O . GLU A 1 427 ? -8.146 -15.287 -12.779 1.00 57.41 427 GLU A O 1
ATOM 3286 N N . ILE A 1 428 ? -9.022 -13.305 -12.211 1.00 52.19 428 ILE A N 1
ATOM 3287 C CA . ILE A 1 428 ? -8.309 -12.550 -13.257 1.00 52.19 428 ILE A CA 1
ATOM 3288 C C . ILE A 1 428 ? -6.817 -12.445 -12.944 1.00 52.19 428 ILE A C 1
ATOM 3290 O O . ILE A 1 428 ? -5.991 -12.547 -13.850 1.00 52.19 428 ILE A O 1
ATOM 3294 N N . SER A 1 429 ? -6.459 -12.231 -11.675 1.00 54.81 429 SER A N 1
ATOM 3295 C CA . SER A 1 429 ? -5.051 -12.124 -11.286 1.00 54.81 429 SER A CA 1
ATOM 3296 C C . SER A 1 429 ? -4.347 -13.480 -11.203 1.00 54.81 429 SER A C 1
ATOM 3298 O O . SER A 1 429 ? -3.139 -13.483 -10.984 1.00 54.81 429 SER A O 1
ATOM 3300 N N . GLN A 1 430 ? -5.054 -14.606 -11.384 1.00 55.94 430 GLN A N 1
ATOM 3301 C CA . GLN A 1 430 ? -4.524 -15.960 -11.162 1.00 55.94 430 GLN A CA 1
ATOM 3302 C C . GLN A 1 430 ? -3.792 -16.046 -9.819 1.00 55.94 430 GLN A C 1
ATOM 3304 O O . GLN A 1 430 ? -2.607 -16.362 -9.752 1.00 55.94 430 GLN A O 1
ATOM 3309 N N . ASP A 1 431 ? -4.478 -15.619 -8.761 1.00 53.56 431 ASP A N 1
ATOM 3310 C CA . ASP A 1 431 ? -3.946 -15.574 -7.399 1.00 53.56 431 ASP A CA 1
ATOM 3311 C C . ASP A 1 431 ? -2.760 -14.613 -7.198 1.00 53.56 431 ASP A C 1
ATOM 3313 O O . ASP A 1 431 ? -2.215 -14.545 -6.103 1.00 53.56 431 ASP A O 1
ATOM 3317 N N . SER A 1 432 ? -2.378 -13.780 -8.175 1.00 55.91 432 SER A N 1
ATOM 3318 C CA . SER A 1 432 ? -1.324 -12.759 -8.009 1.00 55.91 432 SER A CA 1
ATOM 3319 C C . SER A 1 432 ? -1.804 -11.452 -7.364 1.00 55.91 432 SER A C 1
ATOM 3321 O O . SER A 1 432 ? -1.005 -10.532 -7.190 1.00 55.91 432 SER A O 1
ATOM 3323 N N . SER A 1 433 ? -3.082 -11.367 -6.969 1.00 66.12 433 SER A N 1
ATOM 3324 C CA . SER A 1 433 ? -3.666 -10.161 -6.371 1.00 66.12 433 SER A CA 1
ATOM 3325 C C . SER A 1 433 ? -2.791 -9.602 -5.238 1.00 66.12 433 SER A C 1
ATOM 3327 O O . SER A 1 433 ? -2.472 -10.345 -4.301 1.00 66.12 433 SER A O 1
ATOM 3329 N N . PRO A 1 434 ? -2.439 -8.301 -5.277 1.00 63.69 434 PRO A N 1
ATOM 3330 C CA . PRO A 1 434 ? -1.668 -7.656 -4.216 1.00 63.69 434 PRO A CA 1
ATOM 3331 C C . PRO A 1 434 ? -2.472 -7.488 -2.921 1.00 63.69 434 PRO A C 1
ATOM 3333 O O . PRO A 1 434 ? -1.892 -7.156 -1.899 1.00 63.69 434 PRO A O 1
ATOM 3336 N N . ASN A 1 435 ? -3.785 -7.741 -2.942 1.00 71.69 435 ASN A N 1
ATOM 3337 C CA . ASN A 1 435 ? -4.631 -7.708 -1.746 1.00 71.69 435 ASN A CA 1
ATOM 3338 C C . ASN A 1 435 ? -4.622 -9.046 -0.987 1.00 71.69 435 ASN A C 1
ATOM 3340 O O . ASN A 1 435 ? -5.139 -9.119 0.123 1.00 71.69 435 ASN A O 1
ATOM 3344 N N . VAL A 1 436 ? -4.053 -10.101 -1.579 1.00 77.19 436 VAL A N 1
ATOM 3345 C CA . VAL A 1 436 ? -3.969 -11.446 -0.995 1.00 77.19 436 VAL A CA 1
ATOM 3346 C C . VAL A 1 436 ? -2.499 -11.742 -0.726 1.00 77.19 436 VAL A C 1
ATOM 3348 O O . VAL A 1 436 ? -1.794 -12.211 -1.612 1.00 77.19 436 VAL A O 1
ATOM 3351 N N . VAL A 1 437 ? -1.993 -11.423 0.461 1.00 78.44 437 VAL A N 1
ATOM 3352 C CA . VAL A 1 437 ? -0.554 -11.523 0.772 1.00 78.44 437 VAL A CA 1
ATOM 3353 C C . VAL A 1 437 ? -0.343 -12.348 2.044 1.00 78.44 437 VAL A C 1
ATOM 3355 O O . VAL A 1 437 ? 0.041 -11.795 3.075 1.00 78.44 437 VAL A O 1
ATOM 3358 N N . PRO A 1 438 ? -0.610 -13.668 2.023 1.00 83.69 438 PRO A N 1
ATOM 3359 C CA . PRO A 1 438 ? -0.266 -14.525 3.153 1.00 83.69 438 PRO A CA 1
ATOM 3360 C C . PRO A 1 438 ? 1.265 -14.529 3.355 1.00 83.69 438 PRO A C 1
ATOM 3362 O O . PRO A 1 438 ? 2.007 -14.436 2.370 1.00 83.69 438 PRO A O 1
ATOM 3365 N N . PRO A 1 439 ? 1.765 -14.627 4.598 1.00 84.00 439 PRO A N 1
ATOM 3366 C CA . PRO A 1 439 ? 1.036 -14.811 5.859 1.00 84.00 439 PRO A CA 1
ATOM 3367 C C . PRO A 1 439 ? 0.569 -13.497 6.523 1.00 84.00 439 PRO A C 1
ATOM 3369 O O . PRO A 1 439 ? 0.128 -13.531 7.664 1.00 84.00 439 PRO A O 1
ATOM 3372 N N . PHE A 1 440 ? 0.688 -12.343 5.855 1.00 83.88 440 PHE A N 1
ATOM 3373 C CA . PHE A 1 440 ? 0.346 -11.042 6.443 1.00 83.88 440 PHE A CA 1
ATOM 3374 C C . PHE A 1 440 ? -1.148 -10.734 6.349 1.00 83.88 440 PHE A C 1
ATOM 3376 O O . PHE A 1 440 ? -1.744 -10.360 7.349 1.00 83.88 440 PHE A O 1
ATOM 3383 N N . HIS A 1 441 ? -1.759 -10.871 5.167 1.00 88.38 441 HIS A N 1
ATOM 3384 C CA . HIS A 1 441 ? -3.208 -10.719 4.997 1.00 88.38 441 HIS A CA 1
ATOM 3385 C C . HIS A 1 441 ? -3.860 -12.077 5.236 1.00 88.38 441 HIS A C 1
ATOM 3387 O O . HIS A 1 441 ? -3.857 -12.940 4.356 1.00 88.38 441 HIS A O 1
ATOM 3393 N N . VAL A 1 442 ? -4.376 -12.265 6.443 1.00 93.12 442 VAL A N 1
ATOM 3394 C CA . VAL A 1 442 ? -4.998 -13.511 6.906 1.00 93.12 442 VAL A CA 1
ATOM 3395 C C . VAL A 1 442 ? -6.519 -13.472 6.819 1.00 93.12 442 VAL A C 1
ATOM 3397 O O . VAL A 1 442 ? -7.142 -14.528 6.841 1.00 93.12 442 VAL A O 1
ATOM 3400 N N . SER A 1 443 ? -7.093 -12.278 6.667 1.00 94.62 443 SER A N 1
ATOM 3401 C CA . SER A 1 443 ? -8.528 -12.010 6.626 1.00 94.62 443 SER A CA 1
ATOM 3402 C C . SER A 1 443 ? -8.867 -11.199 5.378 1.00 94.62 443 SER A C 1
ATOM 3404 O O . SER A 1 443 ? -8.368 -10.096 5.177 1.00 94.62 443 SER A O 1
ATOM 3406 N N . LEU A 1 444 ? -9.707 -11.751 4.505 1.00 92.44 444 LEU A N 1
ATOM 3407 C CA . LEU A 1 444 ? -10.047 -11.176 3.207 1.00 92.44 444 LEU A CA 1
ATOM 3408 C C . LEU A 1 444 ? -11.549 -10.900 3.134 1.00 92.44 444 LEU A C 1
ATOM 3410 O O . LEU A 1 444 ? -12.390 -11.789 3.309 1.00 92.44 444 LEU A O 1
ATOM 3414 N N . PHE A 1 445 ? -11.876 -9.651 2.822 1.00 91.44 445 PHE A N 1
ATOM 3415 C CA . PHE A 1 445 ? -13.226 -9.129 2.955 1.00 91.44 445 PHE A CA 1
ATOM 3416 C C . PHE A 1 445 ? -13.850 -8.792 1.603 1.00 91.44 445 PHE A C 1
ATOM 3418 O O . PHE A 1 445 ? -13.316 -7.994 0.834 1.00 91.44 445 PHE A O 1
ATOM 3425 N N . GLY A 1 446 ? -15.012 -9.384 1.332 1.00 88.81 446 GLY A N 1
ATOM 3426 C CA . GLY A 1 446 ? -15.976 -8.835 0.381 1.00 88.81 446 GLY A CA 1
ATOM 3427 C C . GLY A 1 446 ? -16.991 -7.938 1.095 1.00 88.81 446 GLY A C 1
ATOM 3428 O O . GLY A 1 446 ? -17.043 -7.902 2.321 1.00 88.81 446 GLY A O 1
ATOM 3429 N N . GLU A 1 447 ? -17.851 -7.262 0.330 1.00 87.75 447 GLU A N 1
ATOM 3430 C CA . GLU A 1 447 ? -18.892 -6.378 0.890 1.00 87.75 447 GLU A CA 1
ATOM 3431 C C . GLU A 1 447 ? -19.875 -7.134 1.799 1.00 87.75 447 GLU A C 1
ATOM 3433 O O . GLU A 1 447 ? -20.286 -6.612 2.827 1.00 87.75 447 GLU A O 1
ATOM 3438 N N . GLU A 1 448 ? -20.220 -8.372 1.439 1.00 87.38 448 GLU A N 1
ATOM 3439 C CA . GLU A 1 448 ? -21.099 -9.244 2.229 1.00 87.38 448 GLU A CA 1
ATOM 3440 C C . GLU A 1 448 ? -20.463 -9.676 3.554 1.00 87.38 448 GLU A C 1
ATOM 3442 O O . GLU A 1 448 ? -21.151 -9.735 4.558 1.00 87.38 448 GLU A O 1
ATOM 3447 N N . ALA A 1 449 ? -19.153 -9.927 3.570 1.00 89.56 449 ALA A N 1
ATOM 3448 C CA . ALA A 1 449 ? -18.445 -10.361 4.772 1.00 89.56 449 ALA A CA 1
ATOM 3449 C C . ALA A 1 449 ? -18.238 -9.230 5.793 1.00 89.56 449 ALA A C 1
ATOM 3451 O O . ALA A 1 449 ? -18.029 -9.509 6.970 1.00 89.56 449 ALA A O 1
ATOM 3452 N N . LEU A 1 450 ? -18.225 -7.974 5.331 1.00 88.06 450 LEU A N 1
ATOM 3453 C CA . LEU A 1 450 ? -18.089 -6.782 6.179 1.00 88.06 450 LEU A CA 1
ATOM 3454 C C . LEU A 1 450 ? -19.410 -6.307 6.786 1.00 88.06 450 LEU A C 1
ATOM 3456 O O . LEU A 1 450 ? -19.378 -5.565 7.766 1.00 88.06 450 LEU A O 1
ATOM 3460 N N . ARG A 1 451 ? -20.539 -6.647 6.159 1.00 84.56 451 ARG A N 1
ATOM 3461 C CA . ARG A 1 451 ? -21.882 -6.312 6.642 1.00 84.56 451 ARG A CA 1
ATOM 3462 C C . ARG A 1 451 ? -22.358 -7.342 7.648 1.00 84.56 451 ARG A C 1
ATOM 3464 O O . ARG A 1 451 ? -23.054 -6.906 8.590 1.00 84.56 451 ARG A O 1
#

Secondary structure (DSSP, 8-state):
-HHHHHHHS-S--PPPEEE-SSEEEEEEEEE-TTS-B-SEEEBTS-EEEEEEEEE-SSPPSSBEEEEEEEEETTT--EEEEEETTSPPTT--TTTGGGSTT--B--SEEEEEEEESSB-S-SEEEEEEEEEEE--TT----SEEEEEEEEEEEE-SS-----------EEEEEE---S-------PPP--PPPPPPS-PPP---SSHHHHHIIIIIIIT-TTTTS---SS-TTTSSPPEEEEEEETTEEEEEETTT--EEESSPPPHHHHHHHHTSHHHHHHIIIIIHHHHHTT----TTS--HHHHHHHHHHHHTT-S--EEEEES-TTTHHHHHHHHH-TTSEEEEE-S-HHHHHHHHHHH--EE--S-HHHHHHTT--EEEEEEES-GGG-SSHHHHHHHHHTTEEEEEEEEEE-PBP-HHHHHHHTT--TT--TTT--EEB-HHHH-

Sequence (451 aa):
PSTIKQIMEGGGTEKQVFRRGPVFIESVEMFDAAGEPSTRLTLLKPFSVRIRYRTEGALPEATLGAAIAVNGRYDLAPVAQFFTQNIRPTETRESYDHAQDRKRATGSGAITLNFPAVLFRKGEYFLSLGLLPNTPGSWEFYEYRHFHYIFSVDDAGMDVGAPIFLEASVSYEAAQHGQGRTEARKVPVNEPPPLAPTSPSMNYRTLREEIEAVCIGRGGYPEAWPRHQSCPACGSGALAPLFEKYGFNHSRCDACGFVCVDPFPPDSVLAELYAGAYYTRTRQLFELPLLRQGGKMTPFSAPADVLAKIVENATGDVASGSWLDVGGGLGAFAGLVKSKRPDWTVALNELNPESGALAKSLFDLEVLDGDPQTLRAQGLLFDVVSSVAVLEHIPEPEAFLARYAALVKPGGWLVTVVPQFSRLNAEISQDSSPNVVPPFHVSLFGEEALR

pLDDT: mean 80.02, std 18.44, range [26.98, 98.62]